Protein AF-A0A0D2YF97-F1 (afdb_monomer)

Secondary structure (DSSP, 8-state):
-----TT--------GGGG-------GGGEEEEEEEEEEEE--SSGGGBTT-EEE-SS--GGGS--S--S-EEEEPPPTTSTT--EEEEGGGS-EEEEEEETTSTTEEEEEE-GGG--S--SSHHHHHSPPHHHHHHIIIIIIHHHHHHH---HHHHTTS-SSHHHHHHHTTHHHHHHHHHHHHHHHHHHHHHHHHTSS-----PPPPPPPP-------EEEPHHHHHHHHHHHHHHHTT-GGGTT-EEEEEEES-TTTS-BSSHHHHHHHHHHHHHHHB-GGG--GGG-EEEEEEEEEES--STT------BHHHHHHHHHHHHHHHHHHHHHHHHHHTTS-------PPPSEEEEEEEETTEEEEEEEEEEE-TT-HHHHTT--EEEEEEE--TTT-BTTB-TT--GGGGGGGS-HHHHHHHHHSTTS----HHHHHHHHHHHHHHHHHHHHHHHTTSS----EEEEEEE-

Structure (mmCIF, N/CA/C/O backbone):
data_AF-A0A0D2YF97-F1
#
_entry.id   AF-A0A0D2YF97-F1
#
loop_
_atom_site.group_PDB
_atom_site.id
_atom_site.type_symbol
_atom_site.label_atom_id
_atom_site.label_alt_id
_atom_site.label_comp_id
_atom_site.label_asym_id
_atom_site.label_entity_id
_atom_site.label_seq_id
_atom_site.pdbx_PDB_ins_code
_atom_site.Cartn_x
_atom_site.Cartn_y
_atom_site.Cartn_z
_atom_site.occupancy
_atom_site.B_iso_or_equiv
_atom_site.auth_seq_id
_atom_site.auth_comp_id
_atom_site.auth_asym_id
_atom_site.auth_atom_id
_atom_site.pdbx_PDB_model_num
ATOM 1 N N . MET A 1 1 ? 49.783 30.412 -9.493 1.00 34.38 1 MET A N 1
ATOM 2 C CA . MET A 1 1 ? 50.815 29.656 -10.226 1.00 34.38 1 MET A CA 1
ATOM 3 C C . MET A 1 1 ? 51.352 28.649 -9.232 1.00 34.38 1 MET A C 1
ATOM 5 O O . MET A 1 1 ? 51.661 29.081 -8.132 1.00 34.38 1 MET A O 1
ATOM 9 N N . GLU A 1 2 ? 51.359 27.370 -9.619 1.00 28.64 2 GLU A N 1
ATOM 10 C CA . GLU A 1 2 ? 51.798 26.186 -8.846 1.00 28.64 2 GLU A CA 1
ATOM 11 C C . GLU A 1 2 ? 50.848 25.772 -7.693 1.00 28.64 2 GLU A C 1
ATOM 13 O O . GLU A 1 2 ? 50.413 26.607 -6.914 1.00 28.64 2 GLU A O 1
ATOM 18 N N . GLY A 1 3 ? 50.403 24.522 -7.532 1.00 27.44 3 GLY A N 1
ATOM 19 C CA . GLY A 1 3 ? 50.784 23.264 -8.171 1.00 27.44 3 GLY A CA 1
ATOM 20 C C . GLY A 1 3 ? 49.564 22.453 -8.615 1.00 27.44 3 GLY A C 1
ATOM 21 O O . GLY A 1 3 ? 48.684 22.125 -7.821 1.00 27.44 3 GLY A O 1
ATOM 22 N N . LEU A 1 4 ? 49.535 22.129 -9.906 1.00 29.78 4 LEU A N 1
ATOM 23 C CA . LEU A 1 4 ? 48.752 21.027 -10.446 1.00 29.78 4 LEU A CA 1
ATOM 24 C C . LEU A 1 4 ? 49.573 19.761 -10.208 1.00 29.78 4 LEU A C 1
ATOM 26 O O . LEU A 1 4 ? 50.678 19.632 -10.731 1.00 29.78 4 LEU A O 1
ATOM 30 N N . VAL A 1 5 ? 49.055 18.856 -9.384 1.00 35.16 5 VAL A N 1
ATOM 31 C CA . VAL A 1 5 ? 49.598 17.503 -9.264 1.00 35.16 5 VAL A CA 1
ATOM 32 C C . VAL A 1 5 ? 49.255 16.776 -10.564 1.00 35.16 5 VAL A C 1
ATOM 34 O O . VAL A 1 5 ? 48.088 16.504 -10.842 1.00 35.16 5 VAL A O 1
ATOM 37 N N . GLU A 1 6 ? 50.267 16.499 -11.384 1.00 34.91 6 GLU A N 1
ATOM 38 C CA . GLU A 1 6 ? 50.143 15.628 -12.553 1.00 34.91 6 GLU A CA 1
ATOM 39 C C . GLU A 1 6 ? 49.690 14.234 -12.096 1.00 34.91 6 GLU A C 1
ATOM 41 O O . GLU A 1 6 ? 50.406 13.535 -11.380 1.00 34.91 6 GLU A O 1
ATOM 46 N N . GLY A 1 7 ? 48.475 13.834 -12.483 1.00 42.28 7 GLY A N 1
ATOM 47 C CA . GLY A 1 7 ? 47.944 12.500 -12.191 1.00 42.28 7 GLY A CA 1
ATOM 48 C C . GLY A 1 7 ? 46.433 12.416 -11.981 1.00 42.28 7 GLY A C 1
ATOM 49 O O . GLY A 1 7 ? 45.888 11.312 -12.022 1.00 42.28 7 GLY A O 1
ATOM 50 N N . GLU A 1 8 ? 45.724 13.534 -11.809 1.00 36.12 8 GLU A N 1
ATOM 51 C CA . GLU A 1 8 ? 44.259 13.515 -11.840 1.00 36.12 8 GLU A CA 1
ATOM 52 C C . GLU A 1 8 ? 43.783 13.362 -13.288 1.00 36.12 8 GLU A C 1
ATOM 54 O O . GLU A 1 8 ? 43.596 14.330 -14.020 1.00 36.12 8 GLU A O 1
ATOM 59 N N . GLN A 1 9 ? 43.595 12.111 -13.723 1.00 42.78 9 GLN A N 1
ATOM 60 C CA . GLN A 1 9 ? 42.655 11.839 -14.806 1.00 42.78 9 GLN A CA 1
ATOM 61 C C . GLN A 1 9 ? 41.334 12.493 -14.407 1.00 42.78 9 GLN A C 1
ATOM 63 O O . GLN A 1 9 ? 40.795 12.154 -13.347 1.00 42.78 9 GLN A O 1
ATOM 68 N N . ASP A 1 10 ? 40.837 13.410 -15.246 1.00 34.75 10 ASP A N 1
ATOM 69 C CA . ASP A 1 10 ? 39.471 13.922 -15.154 1.00 34.75 10 ASP A CA 1
ATOM 70 C C . ASP A 1 10 ? 38.551 12.764 -14.747 1.00 34.75 10 ASP A C 1
ATOM 72 O O . ASP A 1 10 ? 38.663 11.674 -15.335 1.00 34.75 10 ASP A O 1
ATOM 76 N N . PRO A 1 11 ? 37.672 12.937 -13.738 1.00 37.56 11 PRO A N 1
ATOM 77 C CA . PRO A 1 11 ? 36.760 11.874 -13.351 1.00 37.56 11 PRO A CA 1
ATOM 78 C C . PRO A 1 11 ? 36.070 11.413 -14.632 1.00 37.56 11 PRO A C 1
ATOM 80 O O . PRO A 1 11 ? 35.548 12.269 -15.350 1.00 37.56 11 PRO A O 1
ATOM 83 N N . PRO A 1 12 ? 36.114 10.112 -14.979 1.00 42.28 12 PRO A N 1
ATOM 84 C CA . PRO A 1 12 ? 35.649 9.660 -16.273 1.00 42.28 12 PRO A CA 1
ATOM 85 C C . PRO A 1 12 ? 34.195 10.082 -16.387 1.00 42.28 12 PRO A C 1
ATOM 87 O O . PRO A 1 12 ? 33.321 9.516 -15.722 1.00 42.28 12 PRO A O 1
ATOM 90 N N . TYR A 1 13 ? 33.938 11.108 -17.202 1.00 37.75 13 TYR A N 1
ATOM 91 C CA . TYR A 1 13 ? 32.593 11.424 -17.629 1.00 37.75 13 TYR A CA 1
ATOM 92 C C . TYR A 1 13 ? 32.028 10.094 -18.105 1.00 37.75 13 TYR A C 1
ATOM 94 O O . TYR A 1 13 ? 32.657 9.420 -18.927 1.00 37.75 13 TYR A O 1
ATOM 102 N N . LEU A 1 14 ? 30.898 9.665 -17.537 1.00 43.97 14 LEU A N 1
ATOM 103 C CA . LEU A 1 14 ? 30.209 8.458 -17.974 1.00 43.97 14 LEU A CA 1
ATOM 104 C C . LEU A 1 14 ? 29.671 8.756 -19.380 1.00 43.97 14 LEU A C 1
ATOM 106 O O . LEU A 1 14 ? 28.512 9.122 -19.574 1.00 43.97 14 LEU A O 1
ATOM 110 N N . CYS A 1 15 ? 30.566 8.733 -20.363 1.00 40.88 15 CYS A N 1
ATOM 111 C CA . CYS A 1 15 ? 30.293 9.156 -21.710 1.00 40.88 15 CYS A CA 1
ATOM 112 C C . CYS A 1 15 ? 29.483 8.041 -22.349 1.00 40.88 15 CYS A C 1
ATOM 114 O O . CYS A 1 15 ? 30.011 7.046 -22.840 1.00 40.88 15 CYS A O 1
ATOM 116 N N . MET A 1 16 ? 28.164 8.215 -22.334 1.00 47.59 16 MET A N 1
ATOM 117 C CA . MET A 1 16 ? 27.217 7.328 -23.008 1.00 47.59 16 MET A CA 1
ATOM 118 C C . MET A 1 16 ? 27.521 7.177 -24.510 1.00 47.59 16 MET A C 1
ATOM 120 O O . MET A 1 16 ? 27.018 6.248 -25.136 1.00 47.59 16 MET A O 1
ATOM 124 N N . HIS A 1 17 ? 28.332 8.069 -25.096 1.00 41.66 17 HIS A N 1
ATOM 125 C CA . HIS A 1 17 ? 28.716 8.018 -26.505 1.00 41.66 17 HIS A CA 1
ATOM 126 C C . HIS A 1 17 ? 29.715 6.899 -26.820 1.00 41.66 17 HIS A C 1
ATOM 128 O O . HIS A 1 17 ? 29.670 6.376 -27.929 1.00 41.66 17 HIS A O 1
ATOM 134 N N . SER A 1 18 ? 30.565 6.485 -25.870 1.00 45.03 18 SER A N 1
ATOM 135 C CA . SER A 1 18 ? 31.668 5.549 -26.145 1.00 45.03 18 SER A CA 1
ATOM 136 C C . SER A 1 18 ? 31.207 4.136 -26.526 1.00 45.03 18 SER A C 1
ATOM 138 O O . SER A 1 18 ? 31.973 3.402 -27.130 1.00 45.03 18 SER A O 1
ATOM 140 N N . ASN A 1 19 ? 29.960 3.760 -26.206 1.00 49.00 19 ASN A N 1
ATOM 141 C CA . ASN A 1 19 ? 29.367 2.450 -26.515 1.00 49.00 19 ASN A CA 1
ATOM 142 C C . ASN A 1 19 ? 27.903 2.566 -26.993 1.00 49.00 19 ASN A C 1
ATOM 144 O O . ASN A 1 19 ? 27.058 1.718 -26.699 1.00 49.00 19 ASN A O 1
ATOM 148 N N . HIS A 1 20 ? 27.567 3.632 -27.724 1.00 51.22 20 HIS A N 1
ATOM 149 C CA . HIS A 1 20 ? 26.224 3.812 -28.274 1.00 51.22 20 HIS A CA 1
ATOM 150 C C . HIS A 1 20 ? 26.088 3.099 -29.628 1.00 51.22 20 HIS A C 1
ATOM 152 O O . HIS A 1 20 ? 26.501 3.625 -30.660 1.00 51.22 20 HIS A O 1
ATOM 158 N N . SER A 1 21 ? 25.437 1.933 -29.656 1.00 52.91 21 SER A N 1
ATOM 159 C CA . SER A 1 21 ? 24.952 1.342 -30.909 1.00 52.91 21 SER A CA 1
ATOM 160 C C . SER A 1 21 ? 23.424 1.382 -30.947 1.00 52.91 21 SER A C 1
ATOM 162 O O . SER A 1 21 ? 22.746 0.819 -30.095 1.00 52.91 21 SER A O 1
ATOM 164 N N . ALA A 1 22 ? 22.864 2.055 -31.955 1.00 49.81 22 ALA A N 1
ATOM 165 C CA . ALA A 1 22 ? 21.428 2.038 -32.249 1.00 49.81 22 ALA A CA 1
ATOM 166 C C . ALA A 1 22 ? 21.017 0.768 -33.020 1.00 49.81 22 ALA A C 1
ATOM 168 O O . ALA A 1 22 ? 20.058 0.791 -33.793 1.00 49.81 22 ALA A O 1
ATOM 169 N N . ARG A 1 23 ? 21.775 -0.331 -32.879 1.00 49.56 23 ARG A N 1
ATOM 170 C CA . ARG A 1 23 ? 21.407 -1.605 -33.498 1.00 49.56 23 ARG A CA 1
ATOM 171 C C . ARG A 1 23 ? 20.090 -2.066 -32.880 1.00 49.56 23 ARG A C 1
ATOM 173 O O . ARG A 1 23 ? 19.895 -1.917 -31.673 1.00 49.56 23 ARG A O 1
ATOM 180 N N . ARG A 1 24 ? 19.194 -2.624 -33.707 1.00 47.97 24 ARG A N 1
ATOM 181 C CA . ARG A 1 24 ? 18.094 -3.459 -33.208 1.00 47.97 24 ARG A CA 1
ATOM 182 C C . ARG A 1 24 ? 18.736 -4.460 -32.256 1.00 47.97 24 ARG A C 1
ATOM 184 O O . ARG A 1 24 ? 19.605 -5.220 -32.672 1.00 47.97 24 ARG A O 1
ATOM 191 N N . LEU A 1 25 ? 18.391 -4.360 -30.979 1.00 53.06 25 LEU A N 1
ATOM 192 C CA . LEU A 1 25 ? 18.725 -5.395 -30.021 1.00 53.06 25 LEU A CA 1
ATOM 193 C C . LEU A 1 25 ? 18.092 -6.669 -30.581 1.00 53.06 25 LEU A C 1
ATOM 195 O O . LEU A 1 25 ? 16.904 -6.661 -30.895 1.00 53.06 25 LEU A O 1
ATOM 199 N N . GLU A 1 26 ? 18.894 -7.700 -30.820 1.00 54.47 26 GLU A N 1
ATOM 200 C CA . GLU A 1 26 ? 18.344 -9.037 -31.028 1.00 54.47 26 GLU A CA 1
ATOM 201 C C . GLU A 1 26 ? 17.568 -9.374 -29.749 1.00 54.47 26 GLU A C 1
ATOM 203 O O . GLU A 1 26 ? 18.142 -9.285 -28.656 1.00 54.47 26 GLU A O 1
ATOM 208 N N . ASP A 1 27 ? 16.263 -9.647 -29.880 1.00 55.72 27 ASP A N 1
ATOM 209 C CA . ASP A 1 27 ? 15.342 -9.844 -28.746 1.00 55.72 27 ASP A CA 1
ATOM 210 C C . ASP A 1 27 ? 15.864 -10.920 -27.774 1.00 55.72 27 ASP A C 1
ATOM 212 O O . ASP A 1 27 ? 15.714 -10.782 -26.563 1.00 55.72 27 ASP A O 1
ATOM 216 N N . ASP A 1 28 ? 16.616 -11.900 -28.281 1.00 59.12 28 ASP A N 1
ATOM 217 C CA . ASP A 1 28 ? 17.216 -13.011 -27.531 1.00 59.12 28 ASP A CA 1
ATOM 218 C C . ASP A 1 28 ? 18.199 -12.584 -26.420 1.00 59.12 28 ASP A C 1
ATOM 220 O O . ASP A 1 28 ? 18.615 -13.406 -25.603 1.00 59.12 28 ASP A O 1
ATOM 224 N N . ARG A 1 29 ? 18.606 -11.306 -26.361 1.00 73.19 29 ARG A N 1
ATOM 225 C CA . ARG A 1 29 ? 19.583 -10.791 -25.375 1.00 73.19 29 ARG A CA 1
ATOM 226 C C . ARG A 1 29 ? 18.974 -9.844 -24.340 1.00 73.19 29 ARG A C 1
ATOM 228 O O . ARG A 1 29 ? 19.714 -9.270 -23.533 1.00 73.19 29 ARG A O 1
ATOM 235 N N . ILE A 1 30 ? 17.652 -9.665 -24.346 1.00 79.19 30 ILE A N 1
ATOM 236 C CA . ILE A 1 30 ? 16.910 -8.920 -23.323 1.00 79.19 30 ILE A CA 1
ATOM 237 C C . ILE A 1 30 ? 15.839 -9.826 -22.737 1.00 79.19 30 ILE A C 1
ATOM 239 O O . ILE A 1 30 ? 14.893 -10.222 -23.403 1.00 79.19 30 ILE A O 1
ATOM 243 N N . SER A 1 31 ? 15.961 -10.090 -21.443 1.00 83.56 31 SER A N 1
ATOM 244 C CA . SER A 1 31 ? 14.905 -10.741 -20.677 1.00 83.56 31 SER A CA 1
ATOM 245 C C . SER A 1 31 ? 13.858 -9.718 -20.239 1.00 83.56 31 SER A C 1
ATOM 247 O O . SER A 1 31 ? 14.198 -8.595 -19.847 1.00 83.56 31 SER A O 1
ATOM 249 N N . SER A 1 32 ? 12.585 -10.109 -20.273 1.00 86.94 32 SER A N 1
ATOM 250 C CA . SER A 1 32 ? 11.517 -9.381 -19.594 1.00 86.94 32 SER A CA 1
ATOM 251 C C . SER A 1 32 ? 11.032 -10.154 -18.379 1.00 86.94 32 SER A C 1
ATOM 253 O O . SER A 1 32 ? 10.891 -11.373 -18.441 1.00 86.94 32 SER A O 1
ATOM 255 N N . SER A 1 33 ? 10.718 -9.440 -17.308 1.00 91.44 33 SER A N 1
ATOM 256 C CA . SER A 1 33 ? 9.945 -9.969 -16.190 1.00 91.44 33 SER A CA 1
ATOM 257 C C . SER A 1 33 ? 8.786 -9.040 -15.858 1.00 91.44 33 SER A C 1
ATOM 259 O O . SER A 1 33 ? 8.807 -7.853 -16.192 1.00 91.44 33 SER A O 1
ATOM 261 N N . TYR A 1 34 ? 7.771 -9.603 -15.224 1.00 94.44 34 TYR A N 1
ATOM 262 C CA . TYR A 1 34 ? 6.579 -8.928 -14.743 1.00 94.44 34 TYR A CA 1
ATOM 263 C C . TYR A 1 34 ? 6.451 -9.163 -13.248 1.00 94.44 34 TYR A C 1
ATOM 265 O O . TYR A 1 34 ? 6.879 -10.205 -12.760 1.00 94.44 34 TYR A O 1
ATOM 273 N N . ASP A 1 35 ? 5.899 -8.205 -12.522 1.00 93.88 35 ASP A N 1
ATOM 274 C CA . ASP A 1 35 ? 5.752 -8.274 -11.073 1.00 93.88 35 ASP A CA 1
ATOM 275 C C . ASP A 1 35 ? 4.524 -7.497 -10.596 1.00 93.88 35 ASP A C 1
ATOM 277 O O . ASP A 1 35 ? 4.003 -6.657 -11.325 1.00 93.88 35 ASP A O 1
ATOM 281 N N . ILE A 1 36 ? 4.085 -7.779 -9.369 1.00 93.88 36 ILE A N 1
ATOM 282 C CA . ILE A 1 36 ? 3.123 -6.961 -8.625 1.00 93.88 36 ILE A CA 1
ATOM 283 C C . ILE A 1 36 ? 3.887 -6.338 -7.443 1.00 93.88 36 ILE A C 1
ATOM 285 O O . ILE A 1 36 ? 4.267 -7.048 -6.510 1.00 93.88 36 ILE A O 1
ATOM 289 N N . ASP A 1 37 ? 4.204 -5.039 -7.486 1.00 88.50 37 ASP A N 1
ATOM 290 C CA . ASP A 1 37 ? 5.077 -4.396 -6.472 1.00 88.50 37 ASP A CA 1
ATOM 291 C C . ASP A 1 37 ? 4.309 -3.881 -5.247 1.00 88.50 37 ASP A C 1
ATOM 293 O O . ASP A 1 37 ? 4.868 -3.735 -4.150 1.00 88.50 37 ASP A O 1
ATOM 297 N N . SER A 1 38 ? 3.022 -3.599 -5.435 1.00 90.25 38 SER A N 1
ATOM 298 C CA . SER A 1 38 ? 2.125 -3.178 -4.368 1.00 90.25 38 SER A CA 1
ATOM 299 C C . SER A 1 38 ? 0.668 -3.484 -4.694 1.00 90.25 38 SER A C 1
ATOM 301 O O . SER A 1 38 ? 0.314 -3.719 -5.849 1.00 90.25 38 SER A O 1
ATOM 303 N N . LEU A 1 39 ? -0.160 -3.482 -3.655 1.00 92.44 39 LEU A N 1
ATOM 304 C CA . LEU A 1 39 ? -1.616 -3.531 -3.751 1.00 92.44 39 LEU A CA 1
ATOM 305 C C . LEU A 1 39 ? -2.211 -2.529 -2.768 1.00 92.44 39 LEU A C 1
ATOM 307 O O . LEU A 1 39 ? -1.611 -2.282 -1.717 1.00 92.44 39 LEU A O 1
ATOM 311 N N . CYS A 1 40 ? -3.387 -2.004 -3.087 1.00 93.38 40 CYS A N 1
ATOM 312 C CA . CYS A 1 40 ? -4.144 -1.063 -2.268 1.00 93.38 40 CYS A CA 1
ATOM 313 C C . CYS A 1 40 ? -5.635 -1.406 -2.368 1.00 93.38 40 CYS A C 1
ATOM 315 O O . CYS A 1 40 ? -6.131 -1.635 -3.461 1.00 93.38 40 CYS A O 1
ATOM 317 N N . SER A 1 41 ? -6.366 -1.418 -1.260 1.00 94.31 41 SER A N 1
ATOM 318 C CA . SER A 1 41 ? -7.816 -1.661 -1.244 1.00 94.31 41 SER A CA 1
ATOM 319 C C . SER A 1 41 ? -8.462 -1.007 -0.024 1.00 94.31 41 SER A C 1
ATOM 321 O O . SER A 1 41 ? -7.772 -0.643 0.934 1.00 94.31 41 SER A O 1
ATOM 323 N N . PHE A 1 42 ? -9.788 -0.875 -0.042 1.00 95.38 42 PHE A N 1
ATOM 324 C CA . PHE A 1 42 ? -10.576 -0.313 1.059 1.00 95.38 42 PHE A CA 1
ATOM 325 C C . PHE A 1 42 ? -11.589 -1.341 1.572 1.00 95.38 42 PHE A C 1
ATOM 327 O O . PHE A 1 42 ? -12.750 -1.302 1.164 1.00 95.38 42 PHE A O 1
ATOM 334 N N . PRO A 1 43 ? -11.172 -2.274 2.447 1.00 96.75 43 PRO A N 1
ATOM 335 C CA . PRO A 1 43 ? -12.083 -3.278 2.969 1.00 96.75 43 PRO A CA 1
ATOM 336 C C . PRO A 1 43 ? -13.249 -2.656 3.741 1.00 96.75 43 PRO A C 1
ATOM 338 O O . PRO A 1 43 ? -13.078 -1.670 4.458 1.00 96.75 43 PRO A O 1
ATOM 341 N N . THR A 1 44 ? -14.426 -3.265 3.653 1.00 96.19 44 THR A N 1
ATOM 342 C CA . THR A 1 44 ? -15.589 -2.884 4.469 1.00 96.19 44 THR A CA 1
ATOM 343 C C . THR A 1 44 ? -15.533 -3.486 5.869 1.00 96.19 44 THR A C 1
ATOM 345 O O . THR A 1 44 ? -16.206 -2.986 6.764 1.00 96.19 44 THR A O 1
ATOM 348 N N . SER A 1 45 ? -14.715 -4.527 6.074 1.00 97.62 45 SER A N 1
ATOM 349 C CA . SER A 1 45 ? -14.553 -5.208 7.358 1.00 97.62 45 SER A CA 1
ATOM 350 C C . SER A 1 45 ? -13.175 -5.830 7.553 1.00 97.62 45 SER A C 1
ATOM 352 O O . SER A 1 45 ? -12.499 -6.192 6.590 1.00 97.62 45 SER A O 1
ATOM 354 N N . LEU A 1 46 ? -12.783 -6.039 8.816 1.00 98.00 46 LEU A N 1
ATOM 355 C CA . LEU A 1 46 ? -11.625 -6.872 9.169 1.00 98.00 46 LEU A CA 1
ATOM 356 C C . LEU A 1 46 ? -11.827 -8.340 8.764 1.00 98.00 46 LEU A C 1
ATOM 358 O O . LEU A 1 46 ? -10.842 -9.066 8.627 1.00 98.00 46 LEU A O 1
ATOM 362 N N . GLY A 1 47 ? -13.077 -8.765 8.527 1.00 97.44 47 GLY A N 1
ATOM 363 C CA . GLY A 1 47 ? -13.417 -10.080 7.970 1.00 97.44 47 GLY A CA 1
ATOM 364 C C . GLY A 1 47 ? -12.707 -10.402 6.650 1.00 97.44 47 GLY A C 1
ATOM 365 O O . GLY A 1 47 ? -12.544 -11.573 6.323 1.00 97.44 47 GLY A O 1
ATOM 366 N N . VAL A 1 48 ? -12.189 -9.382 5.956 1.00 97.50 48 VAL A N 1
ATOM 367 C CA . VAL A 1 48 ? -11.340 -9.513 4.767 1.00 97.50 48 VAL A CA 1
ATOM 368 C C . VAL A 1 48 ? -10.149 -10.459 4.964 1.00 97.50 48 VAL A C 1
ATOM 370 O O . VAL A 1 48 ? -9.709 -11.090 4.011 1.00 97.50 48 VAL A O 1
ATOM 373 N N . ALA A 1 49 ? -9.612 -10.593 6.180 1.00 97.94 49 ALA A N 1
ATOM 374 C CA . ALA A 1 49 ? -8.444 -11.428 6.452 1.00 97.94 49 ALA A CA 1
ATOM 375 C C . ALA A 1 49 ? -8.839 -12.870 6.833 1.00 97.94 49 ALA A C 1
ATOM 377 O O . ALA A 1 49 ? -9.000 -13.203 8.013 1.00 97.94 49 ALA A O 1
ATOM 378 N N . ARG A 1 50 ? -8.910 -13.769 5.842 1.00 97.25 50 ARG A N 1
ATOM 379 C CA . ARG A 1 50 ? -9.364 -15.174 5.996 1.00 97.25 50 ARG A CA 1
ATOM 380 C C . ARG A 1 50 ? -8.575 -15.983 7.018 1.00 97.25 50 ARG A C 1
ATOM 382 O O . ARG A 1 50 ? -9.110 -16.907 7.631 1.00 97.25 50 ARG A O 1
ATOM 389 N N . LEU A 1 51 ? -7.299 -15.651 7.189 1.00 97.19 51 LEU A N 1
ATOM 390 C CA . LEU A 1 51 ? -6.365 -16.381 8.047 1.00 97.19 51 LEU A CA 1
ATOM 391 C C . LEU A 1 51 ? -6.062 -15.653 9.364 1.00 97.19 51 LEU A C 1
ATOM 393 O O . LEU A 1 51 ? -5.275 -16.146 10.169 1.00 97.19 51 LEU A O 1
ATOM 397 N N . GLY A 1 52 ? -6.701 -14.506 9.611 1.00 97.25 52 GLY A N 1
ATOM 398 C CA . GLY A 1 52 ? -6.487 -13.695 10.804 1.00 97.25 52 GLY A CA 1
ATOM 399 C C . GLY A 1 52 ? -5.534 -12.517 10.589 1.00 97.25 52 GLY A C 1
ATOM 400 O O . GLY A 1 52 ? -4.978 -12.308 9.507 1.00 97.25 52 GLY A O 1
ATOM 401 N N . ILE A 1 53 ? -5.340 -11.738 11.653 1.00 96.94 53 ILE A N 1
ATOM 402 C CA . ILE A 1 53 ? -4.490 -10.541 11.665 1.00 96.94 53 ILE A CA 1
ATOM 403 C C . ILE A 1 53 ? -3.545 -10.603 12.867 1.00 96.94 53 ILE A C 1
ATOM 405 O O . ILE A 1 53 ? -3.947 -10.934 13.981 1.00 96.94 53 ILE A O 1
ATOM 409 N N . GLN A 1 54 ? -2.285 -10.232 12.654 1.00 95.00 54 GLN A N 1
ATOM 410 C CA . GLN A 1 54 ? -1.351 -9.885 13.723 1.00 95.00 54 GLN A CA 1
ATOM 411 C C . GLN A 1 54 ? -1.611 -8.435 14.138 1.00 95.0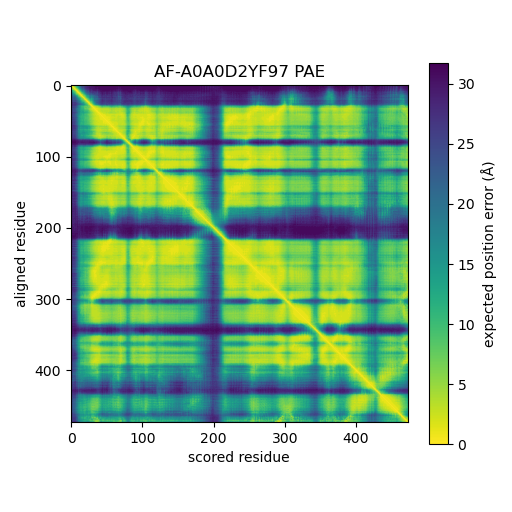0 54 GLN A C 1
ATOM 413 O O . GLN A 1 54 ? -1.100 -7.508 13.509 1.00 95.00 54 GLN A O 1
ATOM 418 N N . TRP A 1 55 ? -2.457 -8.246 15.148 1.00 95.12 55 TRP A N 1
ATOM 419 C CA . TRP A 1 55 ? -2.895 -6.943 15.641 1.00 95.12 55 TRP A CA 1
ATOM 420 C C . TRP A 1 55 ? -1.813 -6.284 16.499 1.00 95.12 55 TRP A C 1
ATOM 422 O O . TRP A 1 55 ? -1.355 -6.860 17.486 1.00 95.12 55 TRP A O 1
ATOM 432 N N . TYR A 1 56 ? -1.416 -5.067 16.139 1.00 91.19 56 TYR A N 1
ATOM 433 C CA . TYR A 1 56 ? -0.475 -4.250 16.895 1.00 91.19 56 TYR A CA 1
ATOM 434 C C . TYR A 1 56 ? -1.209 -3.493 17.989 1.00 91.19 56 TYR A C 1
ATOM 436 O O . TYR A 1 56 ? -1.873 -2.510 17.710 1.00 91.19 56 TYR A O 1
ATOM 444 N N . THR A 1 57 ? -1.068 -3.891 19.248 1.00 88.88 57 THR A N 1
ATOM 445 C CA . THR A 1 57 ? -1.818 -3.298 20.376 1.00 88.88 57 THR A CA 1
ATOM 446 C C . THR A 1 57 ? -1.467 -1.831 20.661 1.00 88.88 57 THR A C 1
ATOM 448 O O . THR A 1 57 ? -2.149 -1.170 21.442 1.00 88.88 57 THR A O 1
ATOM 451 N N . GLN A 1 58 ? -0.423 -1.304 20.018 1.00 84.81 58 GLN A N 1
ATOM 452 C CA . GLN A 1 58 ? 0.048 0.070 20.141 1.00 84.81 58 GLN A CA 1
ATOM 453 C C . GLN A 1 58 ? 0.218 0.736 18.779 1.00 84.81 58 GLN A C 1
ATOM 455 O O . GLN A 1 58 ? 0.522 0.094 17.773 1.00 84.81 58 GLN A O 1
ATOM 460 N N . SER A 1 59 ? 0.065 2.061 18.759 1.00 83.81 59 SER A N 1
ATOM 461 C CA . SER A 1 59 ? 0.330 2.848 17.560 1.00 83.81 59 SER A CA 1
ATOM 462 C C . SER A 1 59 ? 1.833 2.938 17.302 1.00 83.81 59 SER A C 1
ATOM 464 O O . SER A 1 59 ? 2.607 3.436 18.125 1.00 83.81 59 SER A O 1
ATOM 466 N N . HIS A 1 60 ? 2.255 2.474 16.129 1.00 81.31 60 HIS A N 1
ATOM 467 C CA . HIS A 1 60 ? 3.631 2.573 15.666 1.00 81.31 60 HIS A CA 1
ATOM 468 C C . HIS A 1 60 ? 3.722 3.623 14.563 1.00 81.31 60 HIS A C 1
ATOM 470 O O . HIS A 1 60 ? 3.486 3.323 13.399 1.00 81.31 60 HIS A O 1
ATOM 476 N N . VAL A 1 61 ? 4.148 4.838 14.917 1.00 77.12 61 VAL A N 1
ATOM 477 C CA . VAL A 1 61 ? 4.284 5.971 13.977 1.00 77.12 61 VAL A CA 1
ATOM 478 C C . VAL A 1 61 ? 5.137 5.626 12.747 1.00 77.12 61 VAL A C 1
ATOM 480 O O . VAL A 1 61 ? 4.921 6.153 11.662 1.00 77.12 61 VAL A O 1
ATOM 483 N N . THR A 1 62 ? 6.094 4.704 12.881 1.00 78.25 62 THR A N 1
ATOM 484 C CA . THR A 1 62 ? 6.927 4.225 11.764 1.00 78.25 62 THR A CA 1
ATOM 485 C C . THR A 1 62 ? 6.175 3.386 10.732 1.00 78.25 62 THR A C 1
ATOM 487 O O . THR A 1 62 ? 6.705 3.173 9.647 1.00 78.25 62 THR A O 1
ATOM 490 N N . LEU A 1 63 ? 4.990 2.879 11.077 1.00 82.00 63 LEU A N 1
ATOM 491 C CA . LEU A 1 63 ? 4.101 2.118 10.199 1.00 82.00 63 LEU A CA 1
ATOM 492 C C . LEU A 1 63 ? 2.950 2.976 9.659 1.00 82.00 63 LEU A C 1
ATOM 494 O O . LEU A 1 63 ? 2.140 2.472 8.885 1.00 82.00 63 LEU A O 1
ATOM 498 N N . ASN A 1 64 ? 2.855 4.249 10.052 1.00 85.06 64 ASN A N 1
ATOM 499 C CA . ASN A 1 64 ? 1.831 5.138 9.519 1.00 85.06 64 ASN A CA 1
ATOM 500 C C . ASN A 1 64 ? 2.044 5.365 8.024 1.00 85.06 64 ASN A C 1
ATOM 502 O O . ASN A 1 64 ? 3.174 5.480 7.537 1.00 85.06 64 ASN A O 1
ATOM 506 N N . LEU A 1 65 ? 0.937 5.471 7.297 1.00 86.69 65 LEU A N 1
ATOM 507 C CA . LEU A 1 65 ? 0.973 5.788 5.881 1.00 86.69 65 LEU A CA 1
ATOM 508 C C . LEU A 1 65 ? 1.285 7.278 5.701 1.00 86.69 65 LEU A C 1
ATOM 510 O O . LEU A 1 65 ? 0.423 8.126 5.912 1.00 86.69 65 LEU A O 1
ATOM 514 N N . VAL A 1 66 ? 2.533 7.576 5.330 1.00 82.31 66 VAL A N 1
ATOM 515 C CA . VAL A 1 66 ? 3.062 8.940 5.111 1.00 82.31 66 VAL A CA 1
ATOM 516 C C . VAL A 1 66 ? 3.442 9.220 3.654 1.00 82.31 66 VAL A C 1
ATOM 518 O O . VAL A 1 66 ? 3.705 10.363 3.284 1.00 82.31 66 VAL A O 1
ATOM 521 N N . ASP A 1 67 ? 3.466 8.182 2.817 1.00 82.81 67 ASP A N 1
ATOM 522 C CA . ASP A 1 67 ? 3.815 8.283 1.403 1.00 82.81 67 ASP A CA 1
ATOM 523 C C . ASP A 1 67 ? 2.578 8.591 0.554 1.00 82.81 67 ASP A C 1
ATOM 525 O O . ASP A 1 67 ? 1.512 8.001 0.739 1.00 82.81 67 ASP A O 1
ATOM 529 N N . ASN A 1 68 ? 2.731 9.454 -0.451 1.00 83.19 68 ASN A N 1
ATOM 530 C CA . ASN A 1 68 ? 1.672 9.698 -1.422 1.00 83.19 68 ASN A CA 1
ATOM 531 C C . ASN A 1 68 ? 1.451 8.468 -2.319 1.00 83.19 68 ASN A C 1
ATOM 533 O O . ASN A 1 68 ? 2.275 8.169 -3.180 1.00 83.19 68 ASN A O 1
ATOM 537 N N . VAL A 1 69 ? 0.315 7.796 -2.133 1.00 84.75 69 VAL A N 1
ATOM 538 C CA . VAL A 1 69 ? -0.131 6.643 -2.936 1.00 84.75 69 VAL A CA 1
ATOM 539 C C . VAL A 1 69 ? -1.109 7.026 -4.054 1.00 84.75 69 VAL A C 1
ATOM 541 O O . VAL A 1 69 ? -1.720 6.156 -4.656 1.00 84.75 69 VAL A O 1
ATOM 544 N N . HIS A 1 70 ? -1.280 8.323 -4.333 1.00 82.38 70 HIS A N 1
ATOM 545 C CA . HIS A 1 70 ? -2.210 8.865 -5.335 1.00 82.38 70 HIS A CA 1
ATOM 546 C C . HIS A 1 70 ? -3.700 8.573 -5.086 1.00 82.38 70 HIS A C 1
ATOM 548 O O . HIS A 1 70 ? -4.531 8.873 -5.940 1.00 82.38 70 HIS A O 1
ATOM 554 N N . LEU A 1 71 ? -4.038 8.069 -3.898 1.00 87.75 71 LEU A N 1
ATOM 555 C CA . LEU A 1 71 ? -5.404 7.856 -3.430 1.00 87.75 71 LEU A CA 1
ATOM 556 C C . LEU A 1 71 ? -5.777 8.897 -2.372 1.00 87.75 71 LEU A C 1
ATOM 558 O O . LEU A 1 71 ? -4.921 9.431 -1.652 1.00 87.75 71 LEU A O 1
ATOM 562 N N . SER A 1 72 ? -7.075 9.151 -2.265 1.00 89.69 72 SER A N 1
ATOM 563 C CA . SER A 1 72 ? -7.643 10.133 -1.349 1.00 89.69 72 SER A CA 1
ATOM 564 C C . SER A 1 72 ? -8.871 9.570 -0.646 1.00 89.69 72 SER A C 1
ATOM 566 O O . SER A 1 72 ? -9.476 8.608 -1.109 1.00 89.69 72 SER A O 1
ATOM 568 N N . MET A 1 73 ? -9.242 10.188 0.469 1.00 90.06 73 MET A N 1
ATOM 569 C CA . MET A 1 73 ? -10.408 9.826 1.264 1.00 90.06 73 MET A CA 1
ATOM 570 C C . MET A 1 73 ? -11.197 11.078 1.628 1.00 90.06 73 MET A C 1
ATOM 572 O O . MET A 1 73 ? -10.651 12.176 1.747 1.00 90.06 73 MET A O 1
ATOM 576 N N . GLU A 1 74 ? -12.502 10.904 1.764 1.00 90.50 74 GLU A N 1
ATOM 577 C CA . GLU A 1 74 ? -13.420 11.944 2.200 1.00 90.50 74 GLU A CA 1
ATOM 578 C C . GLU A 1 74 ? -13.241 12.261 3.683 1.00 90.50 74 GLU A C 1
ATOM 580 O O . GLU A 1 74 ? -13.081 11.370 4.519 1.00 90.50 74 GLU A O 1
ATOM 585 N N . ILE A 1 75 ? -13.287 13.550 4.003 1.00 88.31 75 ILE A N 1
ATOM 586 C CA . ILE A 1 75 ? -13.245 14.063 5.363 1.00 88.31 75 ILE A CA 1
ATOM 587 C C . ILE A 1 75 ? -14.623 14.622 5.719 1.00 88.31 75 ILE A C 1
ATOM 589 O O . ILE A 1 75 ? -15.146 15.457 4.969 1.00 88.31 75 ILE A O 1
ATOM 593 N N . PRO A 1 76 ? -15.205 14.203 6.860 1.00 82.25 76 PRO A N 1
ATOM 594 C CA . PRO A 1 76 ? -16.430 14.787 7.383 1.00 82.25 76 PRO A CA 1
ATOM 595 C C . PRO A 1 76 ? -16.283 16.303 7.550 1.00 82.25 76 PRO A C 1
ATOM 597 O O . PRO A 1 76 ? -15.299 16.779 8.116 1.00 82.25 76 PRO A O 1
ATOM 600 N N . GLY A 1 77 ? -17.264 17.068 7.067 1.00 66.06 77 GLY A N 1
ATOM 601 C CA . GLY A 1 77 ? -17.252 18.524 7.196 1.00 66.06 77 GLY A CA 1
ATOM 602 C C . GLY A 1 77 ? -17.203 18.961 8.663 1.00 66.06 77 GLY A C 1
ATOM 603 O O . GLY A 1 77 ? -17.980 18.491 9.496 1.00 66.06 77 GLY A O 1
ATOM 604 N N . THR A 1 78 ? -16.300 19.885 8.997 1.00 56.06 78 THR A N 1
ATOM 605 C CA . THR A 1 78 ? -16.332 20.574 10.292 1.00 56.06 78 THR A CA 1
ATOM 606 C C . THR A 1 78 ? -17.613 21.402 10.377 1.00 56.06 78 THR A C 1
ATOM 608 O O . THR A 1 78 ? -17.902 22.163 9.456 1.00 56.06 78 THR A O 1
ATOM 611 N N . ARG A 1 79 ? -18.358 21.255 11.481 1.00 51.28 79 ARG A N 1
ATOM 612 C CA . ARG A 1 79 ? -19.728 21.751 11.759 1.00 51.28 79 ARG A CA 1
ATOM 613 C C . ARG A 1 79 ? -20.043 23.247 11.508 1.00 51.28 79 ARG A C 1
ATOM 615 O O . ARG A 1 79 ? -21.143 23.669 11.836 1.00 51.28 79 ARG A O 1
ATOM 622 N N . GLU A 1 80 ? -19.159 24.040 10.910 1.00 49.38 80 GLU A N 1
ATOM 623 C CA . GLU A 1 80 ? -19.372 25.474 10.642 1.00 49.38 80 GLU A CA 1
ATOM 624 C C . GLU A 1 80 ? -19.339 25.864 9.152 1.00 49.38 80 GLU A C 1
ATOM 626 O O . GLU A 1 80 ? -19.666 27.000 8.821 1.00 49.38 80 GLU A O 1
ATOM 631 N N . GLN A 1 81 ? -19.016 24.945 8.231 1.00 45.44 81 GLN A N 1
ATOM 632 C CA . GLN A 1 81 ? -19.137 25.183 6.785 1.00 45.44 81 GLN A CA 1
ATOM 633 C C . GLN A 1 81 ? -19.874 24.021 6.107 1.00 45.44 81 GLN A C 1
ATOM 635 O O . GLN A 1 81 ? -19.290 23.042 5.652 1.00 45.44 81 GLN A O 1
ATOM 640 N N . ASP A 1 82 ? -21.199 24.144 6.120 1.00 45.91 82 ASP A N 1
ATOM 641 C CA . ASP A 1 82 ? -22.087 23.823 5.001 1.00 45.91 82 ASP A CA 1
ATOM 642 C C . ASP A 1 82 ? -21.906 22.455 4.322 1.00 45.91 82 ASP A C 1
ATOM 644 O O . ASP A 1 82 ? -21.743 22.387 3.114 1.00 45.91 82 ASP A O 1
ATOM 648 N N . GLY A 1 83 ? -21.915 21.348 5.078 1.00 53.84 83 GLY A N 1
ATOM 649 C CA . GLY A 1 83 ? -22.083 19.988 4.525 1.00 53.84 83 GLY A CA 1
ATOM 650 C C . GLY A 1 83 ? -21.081 19.553 3.441 1.00 53.84 83 GLY A C 1
ATOM 651 O O . GLY A 1 83 ? -21.251 18.491 2.843 1.00 53.84 83 GLY A O 1
ATOM 652 N N . THR A 1 84 ? -20.044 20.346 3.168 1.00 57.69 84 THR A N 1
ATOM 653 C CA . THR A 1 84 ? -19.103 20.114 2.080 1.00 57.69 84 THR A CA 1
ATOM 654 C C . THR A 1 84 ? -18.127 19.033 2.502 1.00 57.69 84 THR A C 1
ATOM 656 O O . THR A 1 84 ? -17.205 19.267 3.284 1.00 57.69 84 THR A O 1
ATOM 659 N N . VAL A 1 85 ? -18.344 17.830 1.977 1.00 68.38 85 VAL A N 1
ATOM 660 C CA . VAL A 1 85 ? -17.380 16.735 2.039 1.00 68.38 85 VAL A CA 1
ATOM 661 C C . VAL A 1 85 ? -16.150 17.157 1.242 1.00 68.38 85 VAL A C 1
ATOM 663 O O . VAL A 1 85 ? -16.241 17.462 0.053 1.00 68.38 85 VAL A O 1
ATOM 666 N N . THR A 1 86 ? -14.994 17.214 1.904 1.00 82.69 86 THR A N 1
ATOM 667 C CA . THR A 1 86 ? -13.724 17.522 1.234 1.00 82.69 86 THR A CA 1
ATOM 668 C C . THR A 1 86 ? -12.887 16.262 1.125 1.00 82.69 86 THR A C 1
ATOM 670 O O . THR A 1 86 ? -12.806 15.470 2.057 1.00 82.69 86 THR A O 1
ATOM 673 N N . THR A 1 87 ? -12.258 16.061 -0.024 1.00 87.69 87 THR A N 1
ATOM 674 C CA . THR A 1 87 ? -11.386 14.911 -0.261 1.00 87.69 87 THR A CA 1
ATOM 675 C C . THR A 1 87 ? -9.944 15.295 0.050 1.00 87.69 87 THR A C 1
ATOM 677 O O . THR A 1 87 ? -9.449 16.297 -0.466 1.00 87.69 87 THR A O 1
ATOM 680 N N . GLN A 1 88 ? -9.257 14.500 0.870 1.00 89.25 88 GLN A N 1
ATOM 681 C CA . GLN A 1 88 ? -7.850 14.706 1.212 1.00 89.25 88 GLN A CA 1
ATOM 682 C C . GLN A 1 88 ? -6.994 13.488 0.850 1.00 89.25 88 GLN A C 1
ATOM 684 O O . GLN A 1 88 ? -7.464 12.353 0.956 1.00 89.25 88 GLN A O 1
ATOM 689 N N . PRO A 1 89 ? -5.725 13.682 0.450 1.00 90.25 89 PRO A N 1
ATOM 690 C CA . PRO A 1 89 ? -4.816 12.571 0.183 1.00 90.25 89 PRO A CA 1
ATOM 691 C C . PRO A 1 89 ? -4.600 11.697 1.424 1.00 90.25 89 PRO A C 1
ATOM 693 O O . PRO A 1 89 ? -4.421 12.227 2.522 1.00 90.25 89 PRO A O 1
ATOM 696 N N . LEU A 1 90 ? -4.516 10.371 1.260 1.00 91.31 90 LEU A N 1
ATOM 697 C CA . LEU A 1 90 ? -4.412 9.444 2.403 1.00 91.31 90 LEU A CA 1
ATOM 698 C C . LEU A 1 90 ? -3.246 9.766 3.350 1.00 91.31 90 LEU A C 1
ATOM 700 O O . LEU A 1 90 ? -3.414 9.782 4.564 1.00 91.31 90 LEU A O 1
ATOM 704 N N . HIS A 1 91 ? -2.084 10.116 2.802 1.00 88.62 91 HIS A N 1
ATOM 705 C CA . HIS A 1 91 ? -0.873 10.442 3.565 1.00 88.62 91 HIS A CA 1
ATOM 706 C C . HIS A 1 91 ? -0.949 11.720 4.414 1.00 88.62 91 HIS A C 1
ATOM 708 O O . HIS A 1 91 ? 0.040 12.125 5.020 1.00 88.62 91 HIS A O 1
ATOM 71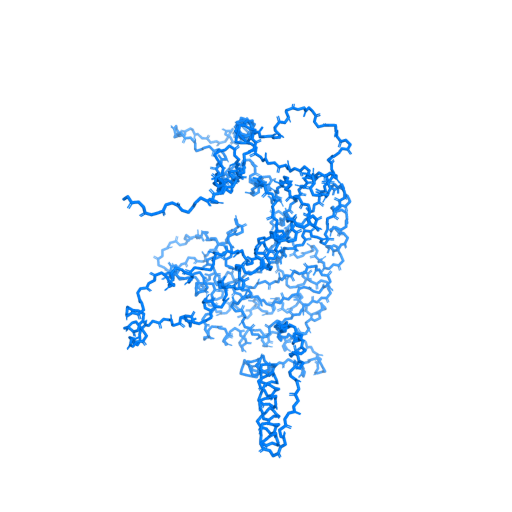4 N N . THR A 1 92 ? -2.105 12.378 4.427 1.00 89.06 92 THR A N 1
ATOM 715 C CA . THR A 1 92 ? -2.378 13.576 5.223 1.00 89.06 92 THR A CA 1
ATOM 716 C C . THR A 1 92 ? -3.388 13.316 6.340 1.00 89.06 92 THR A C 1
ATOM 718 O O . THR A 1 92 ? -3.636 14.204 7.154 1.00 89.06 92 THR A O 1
ATOM 721 N N . ILE A 1 93 ? -3.975 12.116 6.388 1.00 91.81 93 ILE A N 1
ATOM 722 C CA . ILE A 1 93 ? -5.058 11.759 7.302 1.00 91.81 93 ILE A CA 1
ATOM 723 C C . ILE A 1 93 ? -4.497 10.912 8.453 1.00 91.81 93 ILE A C 1
ATOM 725 O O . ILE A 1 93 ? -3.726 9.976 8.197 1.00 91.81 93 ILE A O 1
ATOM 729 N N . PRO A 1 94 ? -4.881 11.197 9.714 1.00 93.12 94 PRO A N 1
ATOM 730 C CA . PRO A 1 94 ? -4.508 10.369 10.851 1.00 93.12 94 PRO A CA 1
ATOM 731 C C . PRO A 1 94 ? -4.878 8.904 10.639 1.00 93.12 94 PRO A C 1
ATOM 733 O O . PRO A 1 94 ? -6.017 8.577 10.301 1.00 93.12 94 PRO A O 1
ATOM 736 N N . ASN A 1 95 ? -3.907 8.020 10.837 1.00 94.06 95 ASN A N 1
ATOM 737 C CA . ASN A 1 95 ? -4.092 6.590 10.669 1.00 94.06 95 ASN A CA 1
ATOM 738 C C . ASN A 1 95 ? -3.322 5.800 11.723 1.00 94.06 95 ASN A C 1
ATOM 740 O O . ASN A 1 95 ? -2.370 6.278 12.343 1.00 94.06 95 ASN A O 1
ATOM 744 N N . TYR A 1 96 ? -3.774 4.572 11.923 1.00 93.62 96 TYR A N 1
ATOM 745 C CA . TYR A 1 96 ? -3.145 3.596 12.792 1.00 93.62 96 TYR A CA 1
ATOM 746 C C . TYR A 1 96 ? -3.033 2.283 12.038 1.00 93.62 96 TYR A C 1
ATOM 748 O O . TYR A 1 96 ? -4.037 1.727 11.594 1.00 93.62 96 TYR A O 1
ATOM 756 N N . CYS A 1 97 ? -1.797 1.807 11.883 1.00 92.75 97 CYS A N 1
ATOM 757 C CA . CYS A 1 97 ? -1.520 0.471 11.374 1.00 92.75 97 CYS A CA 1
ATOM 758 C C . CYS A 1 97 ? -2.043 -0.546 12.390 1.00 92.75 97 CYS A C 1
ATOM 760 O O . CYS A 1 97 ? -1.356 -0.867 13.359 1.00 92.75 97 CYS A O 1
ATOM 762 N N . LEU A 1 98 ? -3.262 -1.032 12.164 1.00 95.19 98 LEU A N 1
ATOM 763 C CA . LEU A 1 98 ? -3.947 -1.962 13.047 1.00 95.19 98 LEU A CA 1
ATOM 764 C C . LEU A 1 98 ? -3.187 -3.281 13.105 1.00 95.19 98 LEU A C 1
ATOM 766 O O . LEU A 1 98 ? -3.009 -3.842 14.177 1.00 95.19 98 LEU A O 1
ATOM 770 N N . GLY A 1 99 ? -2.680 -3.772 11.980 1.00 93.69 99 GLY A N 1
ATOM 771 C CA . GLY A 1 99 ? -1.930 -5.016 12.000 1.00 93.69 99 GLY A CA 1
ATOM 772 C C . GLY A 1 99 ? -1.514 -5.516 10.636 1.00 93.69 99 GLY A C 1
ATOM 773 O O . GLY A 1 99 ? -1.740 -4.869 9.615 1.00 93.69 99 GLY A O 1
ATOM 774 N N . ARG A 1 100 ? -0.909 -6.700 10.640 1.00 94.50 100 ARG A N 1
ATOM 775 C CA . ARG A 1 100 ? -0.486 -7.418 9.438 1.00 94.50 100 ARG A CA 1
ATOM 776 C C . ARG A 1 100 ? -1.451 -8.561 9.126 1.00 94.50 100 ARG A C 1
ATOM 778 O O . ARG A 1 100 ? -1.781 -9.344 10.014 1.00 94.50 100 ARG A O 1
ATOM 785 N N . VAL A 1 101 ? -1.851 -8.689 7.865 1.00 95.75 101 VAL A N 1
ATOM 786 C CA . VAL A 1 101 ? -2.675 -9.802 7.371 1.00 95.75 101 VAL A CA 1
ATOM 787 C C . VAL A 1 101 ? -1.853 -11.089 7.368 1.00 95.75 101 VAL A C 1
ATOM 789 O O . VAL A 1 101 ? -0.717 -11.121 6.885 1.00 95.75 101 VAL A O 1
ATOM 792 N N . ILE A 1 102 ? -2.414 -12.165 7.916 1.00 94.88 102 ILE A N 1
ATOM 793 C CA . ILE A 1 102 ? -1.769 -13.479 7.923 1.00 94.88 102 ILE A CA 1
ATOM 794 C C . ILE A 1 102 ? -1.951 -14.135 6.550 1.00 94.88 102 ILE A C 1
ATOM 796 O O . ILE A 1 102 ? -3.034 -14.124 5.978 1.00 94.88 102 ILE A O 1
ATOM 800 N N . GLY A 1 103 ? -0.873 -14.715 6.018 1.00 90.50 103 GLY A N 1
ATOM 801 C CA . GLY A 1 103 ? -0.891 -15.457 4.753 1.00 90.50 103 GLY A CA 1
ATOM 802 C C . GLY A 1 103 ? -0.820 -14.611 3.480 1.00 90.50 103 GLY A C 1
ATOM 803 O O . GLY A 1 103 ? -0.798 -15.186 2.397 1.00 90.50 103 GLY A O 1
ATOM 804 N N . LEU A 1 104 ? -0.700 -13.282 3.590 1.00 91.69 104 LEU A N 1
ATOM 805 C CA . LEU A 1 104 ? -0.430 -12.400 2.453 1.00 91.69 104 LEU A CA 1
ATOM 806 C C . LEU A 1 104 ? 0.898 -11.650 2.633 1.00 91.69 104 LEU A C 1
ATOM 808 O O . LEU A 1 104 ? 1.280 -11.256 3.742 1.00 91.69 104 LEU A O 1
ATOM 812 N N . ALA A 1 105 ? 1.646 -11.498 1.540 1.00 87.56 105 ALA A N 1
ATOM 813 C CA . ALA A 1 105 ? 2.994 -10.936 1.561 1.00 87.56 105 ALA A CA 1
ATOM 814 C C . ALA A 1 105 ? 2.983 -9.477 2.041 1.00 87.56 105 ALA A C 1
ATOM 816 O O . ALA A 1 105 ? 2.328 -8.640 1.427 1.00 87.56 105 ALA A O 1
ATOM 817 N N . ASP A 1 106 ? 3.690 -9.205 3.149 1.00 86.62 106 ASP A N 1
ATOM 818 C CA . ASP A 1 106 ? 3.868 -7.890 3.799 1.00 86.62 106 ASP A CA 1
ATOM 819 C C . ASP A 1 106 ? 2.662 -6.936 3.661 1.00 86.62 106 ASP A C 1
ATOM 821 O O . ASP A 1 106 ? 2.809 -5.751 3.361 1.00 86.62 106 ASP A O 1
ATOM 825 N N . THR A 1 107 ? 1.457 -7.476 3.870 1.00 93.75 107 THR A N 1
ATOM 826 C CA . THR A 1 107 ? 0.203 -6.731 3.751 1.00 93.75 107 THR A CA 1
ATOM 827 C C . THR A 1 107 ? -0.263 -6.281 5.122 1.00 93.75 107 THR A C 1
ATOM 829 O O . THR A 1 107 ? -0.334 -7.080 6.058 1.00 93.75 107 THR A O 1
ATOM 832 N N . PHE A 1 108 ? -0.606 -5.006 5.233 1.00 95.06 108 PHE A N 1
ATOM 833 C CA . PHE A 1 108 ? -1.063 -4.387 6.467 1.00 95.06 108 PHE A CA 1
ATOM 834 C C . PHE A 1 108 ? -2.455 -3.798 6.287 1.00 95.06 108 PHE A C 1
ATOM 836 O O . PHE A 1 108 ? -2.863 -3.455 5.176 1.00 95.06 108 PHE A O 1
ATOM 843 N N . ILE A 1 109 ? -3.167 -3.679 7.403 1.00 96.56 109 ILE A N 1
ATOM 844 C CA . ILE A 1 109 ? -4.459 -3.010 7.494 1.00 96.56 109 ILE A CA 1
ATOM 845 C C . ILE A 1 109 ? -4.298 -1.802 8.409 1.00 96.56 109 ILE A C 1
ATOM 847 O O . ILE A 1 109 ? -3.776 -1.908 9.522 1.00 96.56 109 ILE A O 1
ATOM 851 N N . TRP A 1 110 ? -4.775 -0.657 7.939 1.00 96.75 110 TRP A N 1
ATOM 852 C CA . TRP A 1 110 ? -4.838 0.596 8.669 1.00 96.75 110 TRP A CA 1
ATOM 853 C C . TRP A 1 110 ? -6.288 0.970 8.947 1.00 96.75 110 TRP A C 1
ATOM 855 O O . TRP A 1 110 ? -7.143 0.847 8.071 1.00 96.75 110 TRP A O 1
ATOM 865 N N . ALA A 1 111 ? -6.536 1.495 10.143 1.00 96.94 111 ALA A N 1
ATOM 866 C CA . ALA A 1 111 ? -7.734 2.265 10.445 1.00 96.94 111 ALA A CA 1
ATOM 867 C C . ALA A 1 111 ? -7.423 3.755 10.241 1.00 96.94 111 ALA A C 1
ATOM 869 O O . ALA A 1 111 ? -6.472 4.283 10.827 1.00 96.94 111 ALA A O 1
ATOM 870 N N . PHE A 1 112 ? -8.201 4.420 9.391 1.00 96.56 112 PHE A N 1
ATOM 871 C CA . PHE A 1 112 ? -8.127 5.857 9.141 1.00 96.56 112 PHE A CA 1
ATOM 872 C C . PHE A 1 112 ? -9.159 6.604 9.982 1.00 96.56 112 PHE A C 1
ATOM 874 O O . PHE A 1 112 ? -10.290 6.145 10.128 1.00 96.56 112 PHE A O 1
ATOM 881 N N . PHE A 1 113 ? -8.782 7.786 10.475 1.00 95.25 113 PHE A N 1
ATOM 882 C CA . PHE A 1 113 ? -9.610 8.635 11.336 1.00 95.25 113 PHE A CA 1
ATOM 883 C C . PHE A 1 113 ? -9.815 10.024 10.707 1.00 95.25 113 PHE A C 1
ATOM 885 O O . PHE A 1 113 ? -9.189 10.996 11.144 1.00 95.25 113 PHE A O 1
ATOM 892 N N . PRO A 1 114 ? -10.670 10.157 9.674 1.00 93.94 114 PRO A N 1
ATOM 893 C CA . PRO A 1 114 ? -10.840 11.411 8.940 1.00 93.94 114 PRO A CA 1
ATOM 894 C C . PRO A 1 114 ? -11.274 12.593 9.808 1.00 93.94 114 PRO A C 1
ATOM 896 O O . PRO A 1 114 ? -10.746 13.687 9.640 1.00 93.94 114 PRO A O 1
ATOM 899 N N . ALA A 1 115 ? -12.163 12.382 10.782 1.00 91.69 115 ALA A N 1
ATOM 900 C CA . ALA A 1 115 ? -12.619 13.441 11.688 1.00 91.69 115 ALA A CA 1
ATOM 901 C C . ALA A 1 115 ? -11.512 14.025 12.594 1.00 91.69 115 ALA A C 1
ATOM 903 O O . ALA A 1 115 ? -11.679 15.116 13.138 1.00 91.69 115 ALA A O 1
ATOM 904 N N . LEU A 1 116 ? -10.364 13.347 12.734 1.00 90.38 116 LEU A N 1
ATOM 905 C CA . LEU A 1 116 ? -9.194 13.866 13.456 1.00 90.38 116 LEU A CA 1
ATOM 906 C C . LEU A 1 116 ? -8.281 14.744 12.584 1.00 90.38 116 LEU A C 1
ATOM 908 O O . LEU A 1 116 ? -7.300 15.304 13.083 1.00 90.38 116 LEU A O 1
ATOM 912 N N . PHE A 1 117 ? -8.564 14.868 11.287 1.00 88.88 117 PHE A N 1
ATOM 913 C CA . PHE A 1 117 ? -7.792 15.718 10.393 1.00 88.88 117 PHE A CA 1
ATOM 914 C C . PHE A 1 117 ? -7.910 17.191 10.795 1.00 88.88 117 PHE A C 1
ATOM 916 O O . PHE A 1 117 ? -8.999 17.752 10.871 1.00 88.88 117 PHE A O 1
ATOM 923 N N . SER A 1 118 ? -6.768 17.845 11.014 1.00 77.50 118 SER A N 1
ATOM 924 C CA . SER A 1 118 ? -6.723 19.239 11.476 1.00 77.50 118 SER A CA 1
ATOM 925 C C . SER A 1 118 ? -6.164 20.230 10.452 1.00 77.50 118 SER A C 1
ATOM 927 O O . SER A 1 118 ? -6.150 21.427 10.732 1.00 77.50 118 SER A O 1
ATOM 929 N N . GLY A 1 119 ? -5.689 19.768 9.284 1.00 70.25 119 GLY A N 1
ATOM 930 C CA . GLY A 1 119 ? -5.178 20.599 8.178 1.00 70.25 119 GLY A CA 1
ATOM 931 C C . GLY A 1 119 ? -4.007 21.547 8.503 1.00 70.25 119 GLY A C 1
ATOM 932 O O . GLY A 1 119 ? -3.624 22.341 7.649 1.00 70.25 119 GLY A O 1
ATOM 933 N N . LYS A 1 120 ? -3.455 21.507 9.725 1.00 62.16 120 LYS A N 1
ATOM 934 C CA . LYS A 1 120 ? -2.615 22.577 10.307 1.00 62.16 120 LYS A CA 1
ATOM 935 C C . LYS A 1 120 ? -1.207 22.143 10.744 1.00 62.16 120 LYS A C 1
ATOM 937 O O . LYS A 1 120 ? -0.504 22.938 11.363 1.00 62.16 120 LYS A O 1
ATOM 942 N N . LEU A 1 121 ? -0.779 20.912 10.464 1.00 59.62 121 LEU A N 1
ATOM 943 C CA . LEU A 1 121 ? 0.509 20.386 10.944 1.00 59.62 121 LEU A CA 1
ATOM 944 C C . LEU A 1 121 ? 1.592 20.457 9.856 1.00 59.62 121 LEU A C 1
ATOM 946 O O . LEU A 1 121 ? 1.329 20.169 8.694 1.00 59.62 121 LEU A O 1
ATOM 950 N N . SER A 1 122 ? 2.805 20.880 10.235 1.00 58.34 122 SER A N 1
ATOM 951 C CA . SER A 1 122 ? 3.912 21.158 9.303 1.00 58.34 122 SER A CA 1
ATOM 952 C C . SER A 1 122 ? 4.740 19.928 8.911 1.00 58.34 122 SER A C 1
ATOM 954 O O . SER A 1 122 ? 5.471 19.980 7.924 1.00 58.34 122 SER A O 1
ATOM 956 N N . ASP A 1 123 ? 4.640 18.830 9.668 1.00 67.56 123 ASP A N 1
ATOM 957 C CA . ASP A 1 123 ? 5.385 17.586 9.450 1.00 67.56 123 ASP A CA 1
ATOM 958 C C . ASP A 1 123 ? 4.429 16.411 9.139 1.00 67.56 123 ASP A C 1
ATOM 960 O O . ASP A 1 123 ? 3.532 16.145 9.948 1.00 67.56 123 ASP A O 1
ATOM 964 N N . PRO A 1 124 ? 4.638 15.662 8.033 1.00 64.06 124 PRO A N 1
ATOM 965 C CA . PRO A 1 124 ? 3.791 14.530 7.641 1.00 64.06 124 PRO A CA 1
ATOM 966 C C . PRO A 1 124 ? 3.632 13.443 8.714 1.00 64.06 124 PRO A C 1
ATOM 968 O O . PRO A 1 124 ? 2.567 12.833 8.824 1.00 64.06 124 PRO A O 1
ATOM 971 N N . TYR A 1 125 ? 4.663 13.202 9.535 1.00 64.75 125 TYR A N 1
ATOM 972 C CA . TYR A 1 125 ? 4.569 12.216 10.615 1.00 64.75 125 TYR A CA 1
ATOM 973 C C . TYR A 1 125 ? 3.602 12.688 11.695 1.00 64.75 125 TYR A C 1
ATOM 975 O O . TYR A 1 125 ? 2.671 11.967 12.039 1.00 64.75 125 TYR A O 1
ATOM 983 N N . SER A 1 126 ? 3.765 13.916 12.186 1.00 70.69 126 SER A N 1
ATOM 984 C CA . SER A 1 126 ? 2.853 14.502 13.170 1.00 70.69 126 SER A CA 1
ATOM 985 C C . SER A 1 126 ? 1.414 14.589 12.659 1.00 70.69 126 SER A C 1
ATOM 987 O O . SER A 1 126 ? 0.482 14.374 13.429 1.00 70.69 126 SER A O 1
ATOM 989 N N . GLN A 1 127 ? 1.232 14.841 11.360 1.00 78.50 127 GLN A N 1
ATOM 990 C CA . GLN A 1 127 ? -0.079 14.970 10.736 1.00 78.50 127 GLN A CA 1
ATOM 991 C C . GLN A 1 127 ? -0.844 13.644 10.653 1.00 78.50 127 GLN A C 1
ATOM 993 O O . GLN A 1 127 ? -2.057 13.620 10.836 1.00 78.50 127 GLN A O 1
ATOM 998 N N . THR A 1 128 ? -0.141 12.545 10.392 1.00 84.31 128 THR A N 1
ATOM 999 C CA . THR A 1 128 ? -0.738 11.205 10.272 1.00 84.31 128 THR A CA 1
ATOM 1000 C C . THR A 1 128 ? -0.867 10.487 11.617 1.00 84.31 128 THR A C 1
ATOM 1002 O O . THR A 1 128 ? -1.425 9.393 11.683 1.00 84.31 128 THR A O 1
ATOM 1005 N N . CYS A 1 129 ? -0.369 11.076 12.707 1.00 85.94 129 CYS A N 1
ATOM 1006 C CA . CYS A 1 129 ? -0.477 10.508 14.046 1.00 85.94 129 CYS A CA 1
ATOM 1007 C C . CYS A 1 129 ? -1.853 10.741 14.668 1.00 85.94 129 CYS A C 1
ATOM 1009 O O . CYS A 1 129 ? -2.407 11.839 14.632 1.00 85.94 129 CYS A O 1
ATOM 1011 N N . ILE A 1 130 ? -2.346 9.722 15.367 1.00 88.25 130 ILE A N 1
ATOM 1012 C CA . ILE A 1 130 ? -3.473 9.868 16.285 1.00 88.25 130 ILE A CA 1
ATOM 1013 C C . ILE A 1 130 ? -2.953 10.515 17.578 1.00 88.25 130 ILE A C 1
ATOM 1015 O O . ILE A 1 130 ? -1.969 10.024 18.144 1.00 88.25 130 ILE A O 1
ATOM 1019 N N . PRO A 1 131 ? -3.583 11.588 18.090 1.00 87.44 131 PRO A N 1
ATOM 1020 C CA . PRO A 1 131 ? -3.199 12.158 19.375 1.00 87.44 131 PRO A CA 1
ATOM 1021 C C . PRO A 1 131 ? -3.284 11.115 20.494 1.00 87.44 131 PRO A C 1
ATOM 1023 O O . PRO A 1 131 ? -4.251 10.359 20.568 1.00 87.44 131 PRO A O 1
ATOM 1026 N N . LYS A 1 132 ? -2.314 11.112 21.419 1.00 87.00 132 LYS A N 1
ATOM 1027 C CA . LYS A 1 132 ? -2.218 10.101 22.491 1.00 87.00 132 LYS A CA 1
ATOM 1028 C C . LYS A 1 132 ? -3.536 9.900 23.248 1.00 87.00 132 LYS A C 1
ATOM 1030 O O . LYS A 1 132 ? -3.944 8.765 23.450 1.00 87.00 132 LYS A O 1
ATOM 1035 N N . LYS A 1 133 ? -4.222 10.988 23.620 1.00 89.81 133 LYS A N 1
ATOM 1036 C CA . LYS A 1 133 ? -5.520 10.927 24.319 1.00 89.81 133 LYS A CA 1
ATOM 1037 C C . LYS A 1 133 ? -6.588 10.172 23.513 1.00 89.81 133 LYS A C 1
ATOM 1039 O O . LYS A 1 133 ? -7.314 9.364 24.072 1.00 89.81 133 LYS A O 1
ATOM 1044 N N . ASN A 1 134 ? -6.636 10.398 22.199 1.00 92.38 134 ASN A N 1
ATOM 1045 C CA . ASN A 1 134 ? -7.600 9.773 21.300 1.00 92.38 134 ASN A CA 1
ATOM 1046 C C . ASN A 1 134 ? -7.252 8.305 21.051 1.00 92.38 134 ASN A C 1
ATOM 1048 O O . ASN A 1 134 ? -8.164 7.510 20.867 1.00 92.38 134 ASN A O 1
ATOM 1052 N N . PHE A 1 135 ? -5.964 7.943 21.064 1.00 92.62 135 PHE A N 1
ATOM 1053 C CA . PHE A 1 135 ? -5.538 6.548 20.946 1.00 92.62 135 PHE A CA 1
ATOM 1054 C C . PHE A 1 135 ? -5.819 5.740 22.222 1.00 92.62 135 PHE A C 1
ATOM 1056 O O . PHE A 1 135 ? -6.274 4.607 22.123 1.00 92.62 135 PHE A O 1
ATOM 1063 N N . VAL A 1 136 ? -5.610 6.323 23.411 1.00 93.75 136 VAL A N 1
ATOM 1064 C CA . VAL A 1 136 ? -6.007 5.694 24.687 1.00 93.75 136 VAL A CA 1
ATOM 1065 C C . VAL A 1 136 ? -7.514 5.453 24.701 1.00 93.75 136 VAL A C 1
ATOM 1067 O O . VAL A 1 136 ? -7.939 4.325 24.912 1.00 93.75 136 VAL A O 1
ATOM 1070 N N . HIS A 1 137 ? -8.306 6.478 24.373 1.00 96.25 137 HIS A N 1
ATOM 1071 C CA . HIS A 1 137 ? -9.760 6.357 24.269 1.00 96.25 137 HIS A CA 1
ATOM 1072 C C . HIS A 1 137 ? -10.186 5.311 23.223 1.00 96.25 137 HIS A C 1
ATOM 1074 O O . HIS A 1 137 ? -11.024 4.462 23.498 1.00 96.25 137 HIS A O 1
ATOM 1080 N N . TRP A 1 138 ? -9.555 5.304 22.045 1.00 96.06 138 TRP A N 1
ATOM 1081 C CA . TRP A 1 138 ? -9.800 4.300 21.004 1.00 96.06 138 TRP A CA 1
ATOM 1082 C C . TRP A 1 138 ? -9.538 2.878 21.509 1.00 96.06 138 TRP A C 1
ATOM 1084 O O . TRP A 1 138 ? -10.307 1.961 21.228 1.00 96.06 138 TRP A O 1
ATOM 1094 N N . TYR A 1 139 ? -8.461 2.684 22.268 1.00 96.19 139 TYR A N 1
ATOM 1095 C CA . TYR A 1 139 ? -8.137 1.386 22.841 1.00 96.19 139 TYR A CA 1
ATOM 1096 C C . TYR A 1 139 ? -9.161 0.967 23.904 1.00 96.19 139 TYR A C 1
ATOM 1098 O O . TYR A 1 139 ? -9.679 -0.146 23.845 1.00 96.19 139 TYR A O 1
ATOM 1106 N N . GLU A 1 140 ? -9.434 1.846 24.871 1.00 96.69 140 GLU A N 1
ATOM 1107 C CA . GLU A 1 140 ? -10.164 1.513 26.100 1.00 96.69 140 GLU A CA 1
ATOM 1108 C C . GLU A 1 140 ? -11.686 1.525 25.933 1.00 96.69 140 GLU A C 1
ATOM 1110 O O . GLU A 1 140 ? -12.349 0.684 26.529 1.00 96.69 140 GLU A O 1
ATOM 1115 N N . GLU A 1 141 ? -12.233 2.392 25.079 1.00 97.31 141 GLU A N 1
ATOM 1116 C CA . GLU A 1 141 ? -13.686 2.547 24.903 1.00 97.31 141 GLU A CA 1
ATOM 1117 C C . GLU A 1 141 ? -14.220 1.852 23.640 1.00 97.31 141 GLU A C 1
ATOM 1119 O O . GLU A 1 141 ? -15.406 1.518 23.558 1.00 97.31 141 GLU A O 1
ATOM 1124 N N . VAL A 1 142 ? -13.354 1.601 22.648 1.00 97.56 142 VAL A N 1
ATOM 1125 C CA . VAL A 1 142 ? -13.754 1.007 21.361 1.00 97.56 142 VAL A CA 1
ATOM 1126 C C . VAL A 1 142 ? -13.155 -0.385 21.171 1.00 97.56 142 VAL A C 1
ATOM 1128 O O . VAL A 1 142 ? -13.887 -1.370 21.221 1.00 97.56 142 VAL A O 1
ATOM 1131 N N . MET A 1 143 ? -11.837 -0.493 20.970 1.00 96.69 143 MET A N 1
ATOM 1132 C CA . MET A 1 143 ? -11.192 -1.747 20.555 1.00 96.69 143 MET A CA 1
ATOM 1133 C C . MET A 1 143 ?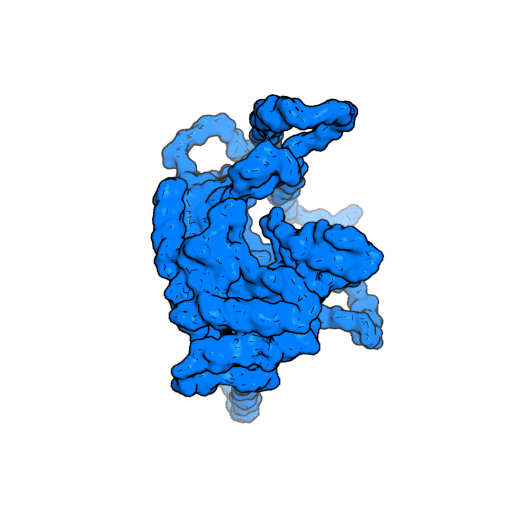 -11.304 -2.861 21.596 1.00 96.69 143 MET A C 1
ATOM 1135 O O . MET A 1 143 ? -11.757 -3.958 21.275 1.00 96.69 143 MET A O 1
ATOM 1139 N N . LEU A 1 144 ? -10.869 -2.612 22.835 1.00 96.75 144 LEU A N 1
ATOM 1140 C CA . LEU A 1 144 ? -10.845 -3.644 23.870 1.00 96.75 144 LEU A CA 1
ATOM 1141 C C . LEU A 1 144 ? -12.261 -4.120 24.241 1.00 96.75 144 LEU A C 1
ATOM 1143 O O . LEU A 1 144 ? -12.470 -5.336 24.247 1.00 96.75 144 LEU A O 1
ATOM 1147 N N . PRO A 1 145 ? -13.243 -3.230 24.486 1.00 97.56 145 PRO A N 1
ATOM 1148 C CA . PRO A 1 145 ? -14.615 -3.658 24.729 1.00 97.56 145 PRO A CA 1
ATOM 1149 C C . PRO A 1 145 ? -15.227 -4.419 23.549 1.00 97.56 145 PRO A C 1
ATOM 1151 O O . PRO A 1 145 ? -15.956 -5.382 23.771 1.00 97.56 145 PRO A O 1
ATOM 1154 N N . ALA A 1 146 ? -14.898 -4.050 22.304 1.00 97.94 146 ALA A N 1
ATOM 1155 C CA . ALA A 1 146 ? -15.365 -4.786 21.132 1.00 97.94 146 ALA A CA 1
ATOM 1156 C C . ALA A 1 146 ? -14.804 -6.216 21.081 1.00 97.94 146 ALA A C 1
ATOM 1158 O O . ALA A 1 146 ? -15.538 -7.170 20.828 1.00 97.94 146 ALA A O 1
ATOM 1159 N N . ILE A 1 147 ? -13.515 -6.388 21.393 1.00 96.94 147 ILE A N 1
ATOM 1160 C CA . ILE A 1 147 ? -12.897 -7.717 21.504 1.00 96.94 147 ILE A CA 1
ATOM 1161 C C . ILE A 1 147 ? -13.575 -8.532 22.610 1.00 96.94 147 ILE A C 1
ATOM 1163 O O . ILE A 1 147 ? -13.890 -9.697 22.392 1.00 96.94 147 ILE A O 1
ATOM 1167 N N . GLN A 1 148 ? -13.823 -7.934 23.776 1.00 96.06 148 GLN A N 1
ATOM 1168 C CA . GLN A 1 148 ? -14.474 -8.614 24.901 1.00 96.06 148 GLN A CA 1
ATOM 1169 C C . GLN A 1 148 ? -15.924 -9.012 24.604 1.00 96.06 148 GLN A C 1
ATOM 1171 O O . GLN A 1 148 ? -16.378 -10.032 25.111 1.00 96.06 148 GLN A O 1
ATOM 1176 N N . ALA A 1 149 ? -16.637 -8.236 23.787 1.00 96.81 149 ALA A N 1
ATOM 1177 C CA . ALA A 1 149 ? -18.007 -8.543 23.388 1.00 96.81 149 ALA A CA 1
ATOM 1178 C C . ALA A 1 149 ? -18.090 -9.698 22.375 1.00 96.81 149 ALA A C 1
ATOM 1180 O O . ALA A 1 149 ? -19.051 -10.461 22.393 1.00 96.81 149 ALA A O 1
ATOM 1181 N N . VAL A 1 150 ? -17.094 -9.830 21.491 1.00 97.25 150 VAL A N 1
ATOM 1182 C CA . VAL A 1 150 ? -17.117 -10.805 20.386 1.00 97.25 150 VAL A CA 1
ATOM 1183 C C . VAL A 1 150 ? -16.370 -12.101 20.718 1.00 97.25 150 VAL A C 1
ATOM 1185 O O . VAL A 1 150 ? -16.723 -13.171 20.219 1.00 97.25 150 VAL A O 1
ATOM 1188 N N . VAL A 1 151 ? -15.325 -12.032 21.543 1.00 95.31 151 VAL A N 1
ATOM 1189 C CA . VAL A 1 151 ? -14.503 -13.192 21.906 1.00 95.31 151 VAL A CA 1
ATOM 1190 C C . VAL A 1 151 ? -15.007 -13.801 23.212 1.00 95.31 151 VAL A C 1
ATOM 1192 O O . VAL A 1 151 ? -14.540 -13.455 24.293 1.00 95.31 151 VAL A O 1
ATOM 1195 N N . ASP A 1 152 ? -15.911 -14.771 23.099 1.00 87.38 152 ASP A N 1
ATOM 1196 C CA . ASP A 1 152 ? -16.427 -15.565 24.225 1.00 87.38 152 ASP A CA 1
ATOM 1197 C C . ASP A 1 152 ? -15.501 -16.753 24.575 1.00 87.38 152 ASP A C 1
ATOM 1199 O O . ASP A 1 152 ? -15.897 -17.917 24.588 1.00 87.38 152 ASP A O 1
ATOM 1203 N N . ASP A 1 153 ? -14.204 -16.483 24.761 1.00 91.81 153 ASP A N 1
ATOM 1204 C CA . ASP A 1 153 ? -13.229 -17.491 25.199 1.00 91.81 153 ASP A CA 1
ATOM 1205 C C . ASP A 1 153 ? -12.162 -16.861 26.099 1.00 91.81 153 ASP A C 1
ATOM 1207 O O . ASP A 1 153 ? -11.260 -16.142 25.651 1.00 91.81 153 ASP A O 1
ATOM 1211 N N . ASN A 1 154 ? -12.230 -17.180 27.391 1.00 90.44 154 ASN A N 1
ATOM 1212 C CA . ASN A 1 154 ? -11.277 -16.695 28.387 1.00 90.44 154 ASN A CA 1
ATOM 1213 C C . ASN A 1 154 ? -9.831 -17.137 28.105 1.00 90.44 154 ASN A C 1
ATOM 1215 O O . ASN A 1 154 ? -8.899 -16.397 28.430 1.00 90.44 154 ASN A O 1
ATOM 1219 N N . ASN A 1 155 ? -9.628 -18.285 27.446 1.00 91.25 155 ASN A N 1
ATOM 1220 C CA . ASN A 1 155 ? -8.293 -18.754 27.070 1.00 91.25 155 ASN A CA 1
ATOM 1221 C C . ASN A 1 155 ? -7.667 -17.891 25.976 1.00 91.25 155 ASN A C 1
ATOM 1223 O O . ASN A 1 155 ? -6.444 -17.848 25.862 1.00 91.25 155 ASN A O 1
ATOM 1227 N N . ILE A 1 156 ? -8.485 -17.200 25.180 1.00 90.69 156 ILE A N 1
ATOM 1228 C CA . ILE A 1 156 ? -8.021 -16.218 24.198 1.00 90.69 156 ILE A CA 1
ATOM 1229 C C . ILE A 1 156 ? -7.874 -14.855 24.877 1.00 90.69 156 ILE A C 1
ATOM 1231 O O . ILE A 1 156 ? -6.832 -14.210 24.754 1.00 90.69 156 ILE A O 1
ATOM 1235 N N . LEU A 1 157 ? -8.885 -14.430 25.643 1.00 92.69 157 LEU A N 1
ATOM 1236 C CA . LEU A 1 157 ? -8.915 -13.112 26.280 1.00 92.69 157 LEU A CA 1
ATOM 1237 C C . LEU A 1 157 ? -7.770 -12.878 27.273 1.00 92.69 157 LEU A C 1
ATOM 1239 O O . LEU A 1 157 ? -7.413 -11.720 27.495 1.00 92.69 157 LEU A O 1
ATOM 1243 N N . GLN A 1 158 ? -7.193 -13.918 27.882 1.00 91.31 158 GLN A N 1
ATOM 1244 C CA . GLN A 1 158 ? -6.028 -13.780 28.770 1.00 91.31 158 GLN A CA 1
ATOM 1245 C C . GLN A 1 158 ? -4.781 -13.218 28.064 1.00 91.31 158 GLN A C 1
ATOM 1247 O O . GLN A 1 158 ? -3.943 -12.610 28.721 1.00 91.31 158 GLN A O 1
ATOM 1252 N N . TYR A 1 159 ? -4.673 -13.372 26.738 1.00 89.31 159 TYR A N 1
ATOM 1253 C CA . TYR A 1 159 ? -3.560 -12.843 25.940 1.00 89.31 159 TYR A CA 1
ATOM 1254 C C . TYR A 1 159 ? -3.802 -11.413 25.432 1.00 89.31 159 TYR A C 1
ATOM 1256 O O . TYR A 1 159 ? -2.935 -10.835 24.779 1.00 89.31 159 TYR A O 1
ATOM 1264 N N . ILE A 1 160 ? -4.978 -10.840 25.702 1.00 92.69 160 ILE A N 1
ATOM 1265 C CA . ILE A 1 160 ? -5.339 -9.479 25.297 1.00 92.69 160 ILE A CA 1
ATOM 1266 C C . ILE A 1 160 ? -5.001 -8.515 26.444 1.00 92.69 160 ILE A C 1
ATOM 1268 O O . ILE A 1 160 ? -5.560 -8.676 27.537 1.00 92.69 160 ILE A O 1
ATOM 1272 N N . PRO A 1 161 ? -4.145 -7.493 26.229 1.00 91.19 161 PRO A N 1
ATOM 1273 C CA . PRO A 1 161 ? -3.818 -6.531 27.275 1.00 91.19 161 PRO A CA 1
ATOM 1274 C C . PRO A 1 161 ? -5.067 -5.782 27.747 1.00 91.19 161 PRO A C 1
ATOM 1276 O O . PRO A 1 161 ? -5.801 -5.192 26.951 1.00 91.19 161 PRO A O 1
ATOM 1279 N N . LYS A 1 162 ? -5.306 -5.802 29.061 1.00 91.94 162 LYS A N 1
ATOM 1280 C CA . LYS A 1 162 ? -6.562 -5.322 29.664 1.00 91.94 162 LYS A CA 1
ATOM 1281 C C . LYS A 1 162 ? -6.684 -3.802 29.755 1.00 91.94 162 LYS A C 1
ATOM 1283 O O . LYS A 1 162 ? -7.761 -3.310 30.057 1.00 91.94 162 LYS A O 1
ATOM 1288 N N . THR A 1 163 ? -5.604 -3.067 29.514 1.00 91.88 163 THR A N 1
ATOM 1289 C CA . THR A 1 163 ? -5.596 -1.601 29.455 1.00 91.88 163 THR A CA 1
ATOM 1290 C C . THR A 1 163 ? -4.573 -1.137 28.430 1.00 91.88 163 THR A C 1
ATOM 1292 O O . THR A 1 163 ? -3.638 -1.874 28.089 1.00 91.88 163 THR A O 1
ATOM 1295 N N . HIS A 1 164 ? -4.698 0.113 27.982 1.00 90.56 164 HIS A N 1
ATOM 1296 C CA . HIS A 1 164 ? -3.684 0.708 27.118 1.00 90.56 164 HIS A CA 1
ATOM 1297 C C . HIS A 1 164 ? -2.312 0.763 27.819 1.00 90.56 164 HIS A C 1
ATOM 1299 O O . HIS A 1 164 ? -1.272 0.592 27.181 1.00 90.56 164 HIS A O 1
ATOM 1305 N N . ALA A 1 165 ? -2.289 0.987 29.139 1.00 86.62 165 ALA A N 1
ATOM 1306 C CA . ALA A 1 165 ? -1.054 1.042 29.922 1.00 86.62 165 ALA A CA 1
ATOM 1307 C C . ALA A 1 165 ? -0.285 -0.291 29.897 1.00 86.62 165 ALA A C 1
ATOM 1309 O O . ALA A 1 165 ? 0.923 -0.281 29.663 1.00 86.62 165 ALA A O 1
ATOM 1310 N N . ILE A 1 166 ? -0.983 -1.425 30.049 1.00 86.38 166 ILE A N 1
ATOM 1311 C CA . ILE A 1 166 ? -0.374 -2.762 29.942 1.00 86.38 166 ILE A CA 1
ATOM 1312 C C . ILE A 1 166 ? 0.151 -2.980 28.520 1.00 86.38 166 ILE A C 1
ATOM 1314 O O . ILE A 1 166 ? 1.327 -3.284 28.351 1.00 86.38 166 ILE A O 1
ATOM 1318 N N . ALA A 1 167 ? -0.663 -2.699 27.493 1.00 86.00 167 ALA A N 1
ATOM 1319 C CA . ALA A 1 167 ? -0.236 -2.817 26.096 1.00 86.00 167 ALA A CA 1
ATOM 1320 C C . ALA A 1 167 ? 1.031 -1.993 25.788 1.00 86.00 167 ALA A C 1
ATOM 1322 O O . ALA A 1 167 ? 1.896 -2.426 25.026 1.00 86.00 167 ALA A O 1
ATOM 1323 N N . SER A 1 168 ? 1.151 -0.798 26.378 1.00 83.12 168 SER A N 1
ATOM 1324 C CA . SER A 1 168 ? 2.322 0.072 26.224 1.00 83.12 168 SER A CA 1
ATOM 1325 C C . SER A 1 168 ? 3.561 -0.486 26.928 1.00 83.12 168 SER A C 1
ATOM 1327 O O . SER A 1 168 ? 4.675 -0.323 26.420 1.00 83.12 168 SER A O 1
ATOM 1329 N N . SER A 1 169 ? 3.376 -1.114 28.090 1.00 79.38 169 SER A N 1
ATOM 1330 C CA . SER A 1 169 ? 4.446 -1.774 28.840 1.00 79.38 169 SER A CA 1
ATOM 1331 C C . SER A 1 169 ? 4.966 -2.994 28.076 1.00 79.38 169 SER A C 1
ATOM 1333 O O . SER A 1 169 ? 6.162 -3.087 27.811 1.00 79.38 169 SER A O 1
ATOM 1335 N N . ASP A 1 170 ? 4.069 -3.864 27.607 1.00 79.06 170 ASP A N 1
ATOM 1336 C CA . ASP A 1 170 ? 4.419 -5.083 26.864 1.00 79.06 170 ASP A CA 1
ATOM 1337 C C . ASP A 1 170 ? 5.195 -4.772 25.577 1.00 79.06 170 ASP A C 1
ATOM 1339 O O . ASP A 1 170 ? 6.184 -5.429 25.248 1.00 79.06 170 ASP A O 1
ATOM 1343 N N . CYS A 1 171 ? 4.808 -3.706 24.868 1.00 70.94 171 CYS A N 1
ATOM 1344 C CA . CYS A 1 171 ? 5.533 -3.227 23.688 1.00 70.94 171 CYS A CA 1
ATOM 1345 C C . CYS A 1 171 ? 6.970 -2.765 23.988 1.00 70.94 171 CYS A C 1
ATOM 1347 O O . CYS A 1 171 ? 7.803 -2.717 23.077 1.00 70.94 171 CYS A O 1
ATOM 1349 N N . SER A 1 172 ? 7.262 -2.392 25.235 1.00 68.62 172 SER A N 1
ATOM 1350 C CA . SER A 1 172 ? 8.570 -1.888 25.665 1.00 68.62 172 SER A CA 1
ATOM 1351 C C . SER A 1 172 ? 9.488 -3.000 26.179 1.00 68.62 172 SER A C 1
ATOM 1353 O O . SER A 1 172 ? 10.704 -2.874 26.038 1.00 68.62 172 SER A O 1
ATOM 1355 N N . ALA A 1 173 ? 8.935 -4.126 26.639 1.00 63.50 173 ALA A N 1
ATOM 1356 C CA . ALA A 1 173 ? 9.692 -5.253 27.189 1.00 63.50 173 ALA A CA 1
ATOM 1357 C C . ALA A 1 173 ? 10.807 -5.801 26.263 1.00 63.50 173 ALA A C 1
ATOM 1359 O O . ALA A 1 173 ? 11.914 -6.046 26.743 1.00 63.50 173 ALA A O 1
ATOM 1360 N N . PRO A 1 174 ? 10.634 -5.920 24.924 1.00 61.62 174 PRO A N 1
ATOM 1361 C CA . PRO A 1 174 ? 11.741 -6.314 24.047 1.00 61.62 174 PRO A CA 1
ATOM 1362 C C . PRO A 1 174 ? 12.902 -5.309 24.035 1.00 61.62 174 PRO A C 1
ATOM 1364 O O . PRO A 1 174 ? 14.048 -5.691 23.807 1.00 61.62 174 PRO A O 1
ATOM 1367 N N . ARG A 1 175 ? 12.622 -4.016 24.255 1.00 59.03 175 ARG A N 1
ATOM 1368 C CA . ARG A 1 175 ? 13.656 -2.976 24.360 1.00 59.03 175 ARG A CA 1
ATOM 1369 C C . ARG A 1 175 ? 14.370 -3.050 25.701 1.00 59.03 175 ARG A C 1
ATOM 1371 O O . ARG A 1 175 ? 15.573 -2.830 25.727 1.00 59.03 175 ARG A O 1
ATOM 1378 N N . GLU A 1 176 ? 13.646 -3.368 26.768 1.00 56.41 176 GLU A N 1
ATOM 1379 C CA . GLU A 1 176 ? 14.216 -3.600 28.098 1.00 56.41 176 GLU A CA 1
ATOM 1380 C C . GLU A 1 176 ? 15.156 -4.804 28.086 1.00 56.41 176 GLU A C 1
ATOM 1382 O O . GLU A 1 176 ? 16.286 -4.682 28.536 1.00 56.41 176 GLU A O 1
ATOM 1387 N N . ALA A 1 177 ? 14.756 -5.922 27.472 1.00 54.41 177 ALA A N 1
ATOM 1388 C CA . ALA A 1 177 ? 15.610 -7.103 27.343 1.00 54.41 177 ALA A CA 1
ATOM 1389 C C . ALA A 1 177 ? 16.897 -6.816 26.549 1.00 54.41 177 ALA A C 1
ATOM 1391 O O . ALA A 1 177 ? 17.976 -7.245 26.942 1.00 54.41 177 ALA A O 1
ATOM 1392 N N . LEU A 1 178 ? 16.803 -6.055 25.452 1.00 58.28 178 LEU A N 1
ATOM 1393 C CA . LEU A 1 178 ? 17.982 -5.635 24.685 1.00 58.28 178 LEU A CA 1
ATOM 1394 C C . LEU A 1 178 ? 18.872 -4.659 25.464 1.00 58.28 178 LEU A C 1
ATOM 1396 O O . LEU A 1 178 ? 20.089 -4.727 25.341 1.00 58.28 178 LEU A O 1
ATOM 1400 N N . ALA A 1 179 ? 18.281 -3.751 26.244 1.00 59.88 179 ALA A N 1
ATOM 1401 C CA . ALA A 1 179 ? 19.035 -2.838 27.096 1.00 59.88 179 ALA A CA 1
ATOM 1402 C C . ALA A 1 179 ? 19.733 -3.586 28.241 1.00 59.88 179 ALA A C 1
ATOM 1404 O O . ALA A 1 179 ? 20.890 -3.308 28.513 1.00 59.88 179 ALA A O 1
ATOM 1405 N N . ALA A 1 180 ? 19.067 -4.565 28.857 1.00 55.91 180 ALA A N 1
ATOM 1406 C CA . ALA A 1 180 ? 19.649 -5.413 29.892 1.00 55.91 180 ALA A CA 1
ATOM 1407 C C . ALA A 1 180 ? 20.810 -6.261 29.353 1.00 55.91 180 ALA A C 1
ATOM 1409 O O . ALA A 1 180 ? 21.828 -6.378 30.022 1.00 55.91 180 ALA A O 1
ATOM 1410 N N . LEU A 1 181 ? 20.690 -6.794 28.129 1.00 59.56 181 LEU A N 1
ATOM 1411 C CA . LEU A 1 181 ? 21.800 -7.478 27.456 1.00 59.56 181 LEU A CA 1
ATOM 1412 C C . LEU A 1 181 ? 22.979 -6.536 27.196 1.00 59.56 181 LEU A C 1
ATOM 1414 O O . LEU A 1 181 ? 24.108 -6.916 27.454 1.00 59.56 181 LEU A O 1
ATOM 1418 N N . ALA A 1 182 ? 22.725 -5.307 26.736 1.00 60.50 182 ALA A N 1
ATOM 1419 C CA . ALA A 1 182 ? 23.791 -4.329 26.511 1.00 60.50 182 ALA A CA 1
ATOM 1420 C C . ALA A 1 182 ? 24.503 -3.929 27.814 1.00 60.50 182 ALA A C 1
ATOM 1422 O O . ALA A 1 182 ? 25.718 -3.799 27.817 1.00 60.50 182 ALA A O 1
ATOM 1423 N N . VAL A 1 183 ? 23.761 -3.776 28.916 1.00 64.31 183 VAL A N 1
ATOM 1424 C CA . VAL A 1 183 ? 24.347 -3.513 30.240 1.00 64.31 183 VAL A CA 1
ATOM 1425 C C . VAL A 1 183 ? 25.169 -4.708 30.720 1.00 64.31 183 VAL A C 1
ATOM 1427 O O . VAL A 1 183 ? 26.267 -4.509 31.211 1.00 64.31 183 VAL A O 1
ATOM 1430 N N . ALA A 1 184 ? 24.688 -5.940 30.529 1.00 58.69 184 ALA A N 1
ATOM 1431 C CA . ALA A 1 184 ? 25.451 -7.138 30.880 1.00 58.69 184 ALA A CA 1
ATOM 1432 C C . ALA A 1 184 ? 26.735 -7.285 30.038 1.00 58.69 184 ALA A C 1
ATOM 1434 O O . ALA A 1 184 ? 27.767 -7.662 30.576 1.00 58.69 184 ALA A O 1
ATOM 1435 N N . GLU A 1 185 ? 26.689 -6.953 28.742 1.00 65.62 185 GLU A N 1
ATOM 1436 C CA . GLU A 1 185 ? 27.873 -6.922 27.868 1.00 65.62 185 GLU A CA 1
ATOM 1437 C C . GLU A 1 185 ? 28.876 -5.830 28.294 1.00 65.62 185 GLU A C 1
ATOM 1439 O O . GLU A 1 185 ? 30.083 -6.048 28.211 1.00 65.62 185 GLU A O 1
ATOM 1444 N N . GLU A 1 186 ? 28.400 -4.666 28.755 1.00 60.88 186 GLU A N 1
ATOM 1445 C CA . GLU A 1 186 ? 29.250 -3.602 29.314 1.00 60.88 186 GLU A CA 1
ATOM 1446 C C . GLU A 1 186 ? 29.858 -4.019 30.669 1.00 60.88 186 GLU A C 1
ATOM 1448 O O . GLU A 1 186 ? 31.058 -3.860 30.859 1.00 60.88 186 GLU A O 1
ATOM 1453 N N . GLU A 1 187 ? 29.084 -4.635 31.570 1.00 59.62 187 GLU A N 1
ATOM 1454 C CA . GLU A 1 187 ? 29.579 -5.150 32.859 1.00 59.62 187 GLU A CA 1
ATOM 1455 C C . GLU A 1 187 ? 30.585 -6.306 32.693 1.00 59.62 187 GLU A C 1
ATOM 1457 O O . GLU A 1 187 ? 31.557 -6.386 33.446 1.00 59.62 187 GLU A O 1
ATOM 1462 N N . GLU A 1 188 ? 30.392 -7.196 31.710 1.00 56.44 188 GLU A N 1
ATOM 1463 C CA . GLU A 1 188 ? 31.376 -8.233 31.364 1.00 56.44 188 GLU A CA 1
ATOM 1464 C C . GLU A 1 188 ? 32.665 -7.620 30.802 1.00 56.44 188 GLU A C 1
ATOM 1466 O O . GLU A 1 188 ? 33.752 -8.037 31.198 1.00 56.44 188 GLU A O 1
ATOM 1471 N N . ALA A 1 189 ? 32.564 -6.604 29.938 1.00 54.25 189 ALA A N 1
ATOM 1472 C CA . ALA A 1 189 ? 33.729 -5.899 29.405 1.00 54.25 189 ALA A CA 1
ATOM 1473 C C . ALA A 1 189 ? 34.500 -5.133 30.496 1.00 54.25 189 ALA A C 1
ATOM 1475 O O . ALA A 1 189 ? 35.731 -5.154 30.494 1.00 54.25 189 ALA A O 1
ATOM 1476 N N . ASP A 1 190 ? 33.796 -4.515 31.447 1.00 54.56 190 ASP A N 1
ATOM 1477 C CA . ASP A 1 190 ? 34.397 -3.811 32.584 1.00 54.56 190 ASP A CA 1
ATOM 1478 C C . ASP A 1 190 ? 35.077 -4.796 33.562 1.00 54.56 190 ASP A C 1
ATOM 1480 O O . ASP A 1 190 ? 36.174 -4.524 34.054 1.00 54.56 190 ASP A O 1
ATOM 1484 N N . MET A 1 191 ? 34.488 -5.980 33.798 1.00 55.53 191 MET A N 1
ATOM 1485 C CA . MET A 1 191 ? 35.132 -7.057 34.572 1.00 55.53 191 MET A CA 1
ATOM 1486 C C . MET A 1 191 ? 36.355 -7.649 33.860 1.00 55.53 191 MET A C 1
ATOM 1488 O O . MET A 1 191 ? 37.348 -7.969 34.518 1.00 55.53 191 MET A O 1
ATOM 1492 N N . GLU A 1 192 ? 36.306 -7.817 32.535 1.00 54.12 192 GLU A N 1
ATOM 1493 C CA . GLU A 1 192 ? 37.463 -8.249 31.745 1.00 54.12 192 GLU A CA 1
ATOM 1494 C C . GLU A 1 192 ? 38.581 -7.194 31.770 1.00 54.12 192 GLU A C 1
ATOM 1496 O O . GLU A 1 192 ? 39.750 -7.560 31.890 1.00 54.12 192 GLU A O 1
ATOM 1501 N N . GLU A 1 193 ? 38.252 -5.896 31.751 1.00 52.44 193 GLU A N 1
ATOM 1502 C CA . GLU A 1 193 ? 39.226 -4.800 31.872 1.00 52.44 193 GLU A CA 1
ATOM 1503 C C . GLU A 1 193 ? 39.847 -4.715 33.286 1.00 52.44 193 GLU A C 1
ATOM 1505 O O . GLU A 1 193 ? 41.053 -4.477 33.411 1.00 52.44 193 GLU A O 1
ATOM 1510 N N . GLU A 1 194 ? 39.085 -4.998 34.353 1.00 52.47 194 GLU A N 1
ATOM 1511 C CA . GLU A 1 194 ? 39.624 -5.133 35.719 1.00 52.47 194 GLU A CA 1
ATOM 1512 C C . GLU A 1 194 ? 40.521 -6.375 35.894 1.00 52.47 194 GLU A C 1
ATOM 1514 O O . GLU A 1 194 ? 41.520 -6.307 36.621 1.00 52.47 194 GLU A O 1
ATOM 1519 N N . LEU A 1 195 ? 40.229 -7.495 35.216 1.00 49.53 195 LEU A N 1
ATOM 1520 C CA . LEU A 1 195 ? 41.073 -8.701 35.251 1.00 49.53 195 LEU A CA 1
ATOM 1521 C C . LEU A 1 195 ? 42.352 -8.573 34.398 1.00 49.53 195 LEU A C 1
ATOM 1523 O O . LEU A 1 195 ? 43.415 -9.041 34.820 1.00 49.53 195 LEU A O 1
ATOM 1527 N N . ASP A 1 196 ? 42.293 -7.910 33.239 1.00 45.09 196 ASP A N 1
ATOM 1528 C CA . ASP A 1 196 ? 43.453 -7.695 32.355 1.00 45.09 196 ASP A CA 1
ATOM 1529 C C . ASP A 1 196 ? 44.433 -6.626 32.882 1.00 45.09 196 ASP A C 1
ATOM 1531 O O . ASP A 1 196 ? 45.578 -6.539 32.422 1.00 45.09 196 ASP A O 1
ATOM 1535 N N . GLY A 1 197 ? 44.055 -5.880 33.927 1.00 45.84 197 GLY A N 1
ATOM 1536 C CA . GLY A 1 197 ? 44.955 -5.007 34.687 1.00 45.84 197 GLY A CA 1
ATOM 1537 C C . GLY A 1 197 ? 46.110 -5.736 35.395 1.00 45.84 197 GLY A C 1
ATOM 1538 O O . GLY A 1 197 ? 47.058 -5.082 35.839 1.00 45.84 197 GLY A O 1
ATOM 1539 N N . PHE A 1 198 ? 46.080 -7.075 35.484 1.00 44.38 198 PHE A N 1
ATOM 1540 C CA . PHE A 1 198 ? 47.105 -7.867 36.179 1.00 44.38 198 PHE A CA 1
ATOM 1541 C C . PHE A 1 198 ? 47.963 -8.770 35.276 1.00 44.38 198 PHE A C 1
ATOM 1543 O O . PHE A 1 198 ? 49.023 -9.232 35.705 1.00 44.38 198 PHE A O 1
ATOM 1550 N N . THR A 1 199 ? 47.592 -8.993 34.011 1.00 39.41 199 THR A N 1
ATOM 1551 C CA . THR A 1 199 ? 48.401 -9.802 33.084 1.00 39.41 199 THR A CA 1
ATOM 1552 C C . THR A 1 199 ? 48.481 -9.171 31.707 1.00 39.41 199 THR A C 1
ATOM 1554 O O . THR A 1 199 ? 47.569 -9.257 30.895 1.00 39.41 199 THR A O 1
ATOM 1557 N N . GLY A 1 200 ? 49.633 -8.568 31.417 1.00 42.22 200 GLY A N 1
ATOM 1558 C CA . GLY A 1 200 ? 49.924 -8.030 30.099 1.00 42.22 200 GLY A CA 1
ATOM 1559 C C . GLY A 1 200 ? 49.839 -9.090 28.994 1.00 42.22 200 GLY A C 1
ATOM 1560 O O . GLY A 1 200 ? 50.478 -10.138 29.069 1.00 42.22 200 GLY A O 1
ATOM 1561 N N . ALA A 1 201 ? 49.146 -8.694 27.924 1.00 40.28 201 ALA A N 1
ATOM 1562 C CA . ALA A 1 201 ? 49.134 -9.241 26.569 1.00 40.28 201 ALA A CA 1
ATOM 1563 C C . ALA A 1 201 ? 48.146 -10.382 26.262 1.00 40.28 201 ALA A C 1
ATOM 1565 O O . ALA A 1 201 ? 48.451 -11.555 26.472 1.00 40.28 201 ALA A O 1
ATOM 1566 N N . LYS A 1 202 ? 47.104 -10.050 25.477 1.00 35.44 202 LYS A N 1
ATOM 1567 C CA . LYS A 1 202 ? 46.787 -10.775 24.233 1.00 35.44 202 LYS A CA 1
ATOM 1568 C C . LYS A 1 202 ? 45.923 -9.983 23.242 1.00 35.44 202 LYS A C 1
ATOM 1570 O O . LYS A 1 202 ? 45.407 -8.912 23.518 1.00 35.44 202 LYS A O 1
ATOM 1575 N N . ARG A 1 203 ? 45.944 -10.489 22.006 1.00 35.56 203 ARG A N 1
ATOM 1576 C CA . ARG A 1 203 ? 45.532 -9.872 20.738 1.00 35.56 203 ARG A CA 1
ATOM 1577 C C . ARG A 1 203 ? 44.016 -9.663 20.647 1.00 35.56 203 ARG A C 1
ATOM 1579 O O . ARG A 1 203 ? 43.261 -10.586 20.912 1.00 35.56 203 ARG A O 1
ATOM 1586 N N . ARG A 1 204 ? 43.618 -8.490 20.138 1.00 32.03 204 ARG A N 1
ATOM 1587 C CA . ARG A 1 204 ? 42.265 -8.194 19.640 1.00 32.03 204 ARG A CA 1
ATOM 1588 C C . ARG A 1 204 ? 41.939 -9.070 18.429 1.00 32.03 204 ARG A C 1
ATOM 1590 O O . ARG A 1 204 ? 42.343 -8.732 17.316 1.00 32.03 204 ARG A O 1
ATOM 1597 N N . ASP A 1 205 ? 41.178 -10.136 18.638 1.00 33.84 205 ASP A N 1
ATOM 1598 C CA . ASP A 1 205 ? 40.292 -10.652 17.599 1.00 33.84 205 ASP A CA 1
ATOM 1599 C C . ASP A 1 205 ? 39.003 -9.818 17.630 1.00 33.84 205 ASP A C 1
ATOM 1601 O O . ASP A 1 205 ? 38.454 -9.518 18.688 1.00 33.84 205 ASP A O 1
ATOM 1605 N N . GLY A 1 206 ? 38.614 -9.305 16.461 1.00 30.45 206 GLY A N 1
ATOM 1606 C CA . GLY A 1 206 ? 37.563 -8.297 16.323 1.00 30.45 206 GLY A CA 1
ATOM 1607 C C . GLY A 1 206 ? 36.186 -8.798 16.774 1.00 30.45 206 GLY A C 1
ATOM 1608 O O . GLY A 1 206 ? 35.915 -9.996 16.682 1.00 30.45 206 GLY A O 1
ATOM 1609 N N . PRO A 1 207 ? 35.294 -7.890 17.215 1.00 34.91 207 PRO A N 1
ATOM 1610 C CA . PRO A 1 207 ? 34.000 -8.274 17.755 1.00 34.91 207 PRO A CA 1
ATOM 1611 C C . PRO A 1 207 ? 33.200 -9.042 16.703 1.00 34.91 207 PRO A C 1
ATOM 1613 O O . PRO A 1 207 ? 32.989 -8.569 15.578 1.00 34.91 207 PRO A O 1
ATOM 1616 N N . ALA A 1 208 ? 32.776 -10.247 17.086 1.00 33.53 208 ALA A N 1
ATOM 1617 C CA . ALA A 1 208 ? 31.832 -11.049 16.334 1.00 33.53 208 ALA A CA 1
ATOM 1618 C C . ALA A 1 208 ? 30.588 -10.202 16.037 1.00 33.53 208 ALA A C 1
ATOM 1620 O O . ALA A 1 208 ? 30.059 -9.497 16.895 1.00 33.53 208 ALA A O 1
ATOM 1621 N N . ALA A 1 209 ? 30.167 -10.225 14.776 1.00 30.11 209 ALA A N 1
ATOM 1622 C CA . ALA A 1 209 ? 29.081 -9.409 14.268 1.00 30.11 209 ALA A CA 1
ATOM 1623 C C . ALA A 1 209 ? 27.800 -9.604 15.095 1.00 30.11 209 ALA A C 1
ATOM 1625 O O . ALA A 1 209 ? 27.225 -10.692 15.101 1.00 30.11 209 ALA A O 1
ATOM 1626 N N . GLN A 1 210 ? 27.328 -8.528 15.733 1.00 36.62 210 GLN A N 1
ATOM 1627 C CA . GLN A 1 210 ? 26.006 -8.500 16.350 1.00 36.62 210 GLN A CA 1
ATOM 1628 C C . GLN A 1 210 ? 24.939 -8.882 15.303 1.00 36.62 210 GLN A C 1
ATOM 1630 O O . GLN A 1 210 ? 24.889 -8.273 14.223 1.00 36.62 210 GLN A O 1
ATOM 1635 N N . PRO A 1 211 ? 24.064 -9.864 15.580 1.00 32.19 211 PRO A N 1
ATOM 1636 C CA . PRO A 1 211 ? 22.941 -10.161 14.707 1.00 32.19 211 PRO A CA 1
ATOM 1637 C C . PRO A 1 211 ? 21.999 -8.952 14.668 1.00 32.19 211 PRO A C 1
ATOM 1639 O O . PRO A 1 211 ? 21.524 -8.463 15.691 1.00 32.19 211 PRO A O 1
ATOM 1642 N N . GLY A 1 212 ? 21.755 -8.446 13.457 1.00 30.19 212 GLY A N 1
ATOM 1643 C CA . GLY A 1 212 ? 21.001 -7.220 13.219 1.00 30.19 212 GLY A CA 1
ATOM 1644 C C . GLY A 1 212 ? 19.666 -7.180 13.965 1.00 30.19 212 GLY A C 1
ATOM 1645 O O . GLY A 1 212 ? 18.814 -8.053 13.798 1.00 30.19 212 GLY A O 1
ATOM 1646 N N . SER A 1 213 ? 19.481 -6.120 14.754 1.00 37.50 213 SER A N 1
ATOM 1647 C CA . SER A 1 213 ? 18.246 -5.791 15.466 1.00 37.50 213 SER A CA 1
ATOM 1648 C C . SER A 1 213 ? 17.070 -5.651 14.486 1.00 37.50 213 SER A C 1
ATOM 1650 O O . SER A 1 213 ? 16.779 -4.579 13.951 1.00 37.50 213 SER A O 1
ATOM 1652 N N . ARG A 1 214 ? 16.366 -6.756 14.219 1.00 40.28 214 ARG A N 1
ATOM 1653 C CA . ARG A 1 214 ? 15.007 -6.715 13.672 1.00 40.28 214 ARG A CA 1
ATOM 1654 C C . ARG A 1 214 ? 14.112 -6.185 14.786 1.00 40.28 214 ARG A C 1
ATOM 1656 O O . ARG A 1 214 ? 13.830 -6.909 15.736 1.00 40.28 214 ARG A O 1
ATOM 1663 N N . ARG A 1 215 ? 13.649 -4.936 14.669 1.00 47.59 215 ARG A N 1
ATOM 1664 C CA . ARG A 1 215 ? 12.569 -4.400 15.513 1.00 47.59 215 ARG A CA 1
ATOM 1665 C C . ARG A 1 215 ? 11.346 -5.313 15.367 1.00 47.59 215 ARG A C 1
ATOM 1667 O O . ARG A 1 215 ? 10.641 -5.238 14.364 1.00 47.59 215 ARG A O 1
ATOM 1674 N N . LYS A 1 216 ? 11.125 -6.214 16.324 1.00 56.97 216 LYS A N 1
ATOM 1675 C CA . LYS A 1 216 ? 9.892 -6.999 16.412 1.00 56.97 216 LYS A CA 1
ATOM 1676 C C . LYS A 1 216 ? 8.829 -6.085 17.018 1.00 56.97 216 LYS A C 1
ATOM 1678 O O . LYS A 1 216 ? 8.953 -5.699 18.175 1.00 56.97 216 LYS A O 1
ATOM 1683 N N . HIS A 1 217 ? 7.836 -5.693 16.225 1.00 67.25 217 HIS A N 1
ATOM 1684 C CA . HIS A 1 217 ? 6.638 -5.045 16.757 1.00 67.25 217 HIS A CA 1
ATOM 1685 C C . HIS A 1 217 ? 5.873 -6.081 17.581 1.00 67.25 217 HIS A C 1
ATOM 1687 O O . HIS A 1 217 ? 5.736 -7.225 17.142 1.00 67.25 217 HIS A O 1
ATOM 1693 N N . PHE A 1 218 ? 5.430 -5.703 18.776 1.00 76.44 218 PHE A N 1
ATOM 1694 C CA . PHE A 1 218 ? 4.605 -6.575 19.601 1.00 76.44 218 PHE A CA 1
ATOM 1695 C C . PHE A 1 218 ? 3.212 -6.682 18.976 1.00 76.44 218 PHE A C 1
ATOM 1697 O O . PHE A 1 218 ? 2.644 -5.678 18.544 1.00 76.44 218 PHE A O 1
ATOM 1704 N N . TYR A 1 219 ? 2.677 -7.896 18.897 1.00 86.62 219 TYR A N 1
ATOM 1705 C CA . TYR A 1 219 ? 1.358 -8.145 18.331 1.00 86.62 219 TYR A CA 1
ATOM 1706 C C . TYR A 1 219 ? 0.637 -9.264 19.072 1.00 86.62 219 TYR A C 1
ATOM 1708 O O . TYR A 1 219 ? 1.267 -10.162 19.628 1.00 86.62 219 TYR A O 1
ATOM 1716 N N . VAL A 1 220 ? -0.691 -9.240 18.992 1.00 90.44 220 VAL A N 1
ATOM 1717 C CA . VAL A 1 220 ? -1.563 -10.351 19.380 1.00 90.44 220 VAL A CA 1
ATOM 1718 C C . VAL A 1 220 ? -2.270 -10.875 18.134 1.00 90.44 220 VAL A C 1
ATOM 1720 O O . VAL A 1 220 ? -2.624 -10.112 17.239 1.00 90.44 220 VAL A O 1
ATOM 1723 N N . THR A 1 221 ? -2.451 -12.190 18.034 1.00 94.38 221 THR A N 1
ATOM 1724 C CA . THR A 1 221 ? -3.141 -12.784 16.881 1.00 94.38 221 THR A CA 1
ATOM 1725 C C . THR A 1 221 ? -4.649 -12.736 17.091 1.00 94.38 221 THR A C 1
ATOM 1727 O O . THR A 1 221 ? -5.168 -13.381 18.001 1.00 94.38 221 THR A O 1
ATOM 1730 N N . LEU A 1 222 ? -5.351 -12.011 16.220 1.00 95.88 222 LEU A N 1
ATOM 1731 C CA . LEU A 1 222 ? -6.806 -12.035 16.123 1.00 95.88 222 LEU A CA 1
ATOM 1732 C C . LEU A 1 222 ? -7.221 -13.053 15.060 1.00 95.88 222 LEU A C 1
ATOM 1734 O O . LEU A 1 222 ? -6.786 -12.995 13.908 1.00 95.88 222 LEU A O 1
ATOM 1738 N N . GLN A 1 223 ? -8.040 -14.015 15.470 1.00 95.50 223 GLN A N 1
ATOM 1739 C CA . GLN A 1 223 ? -8.420 -15.162 14.649 1.00 95.50 223 GLN A CA 1
ATOM 1740 C C . GLN A 1 223 ? -9.559 -14.790 13.698 1.00 95.50 223 GLN A C 1
ATOM 1742 O O . GLN A 1 223 ? -10.483 -14.076 14.089 1.00 95.50 223 GLN A O 1
ATOM 1747 N N . SER A 1 224 ? -9.525 -15.321 12.474 1.00 96.50 224 SER A N 1
ATOM 1748 C CA . SER A 1 224 ? -10.445 -14.934 11.394 1.00 96.50 224 SER A CA 1
ATOM 1749 C C . SER A 1 224 ? -11.924 -15.051 11.756 1.00 96.50 224 SER A C 1
ATOM 1751 O O . SER A 1 224 ? -12.699 -14.158 11.425 1.00 96.50 224 SER A O 1
ATOM 1753 N N . ARG A 1 225 ? -12.305 -16.086 12.516 1.00 96.19 225 ARG A N 1
ATOM 1754 C CA . ARG A 1 225 ? -13.696 -16.327 12.940 1.00 96.19 225 ARG A CA 1
ATOM 1755 C C . ARG A 1 225 ? -14.343 -15.183 13.730 1.00 96.19 225 ARG A C 1
ATOM 1757 O O . ARG A 1 225 ? -15.563 -15.125 13.784 1.00 96.19 225 ARG A O 1
ATOM 1764 N N . TYR A 1 226 ? -13.551 -14.292 14.329 1.00 97.19 226 TYR A N 1
ATOM 1765 C CA . TYR A 1 226 ? -14.063 -13.149 15.090 1.00 97.19 226 TYR A CA 1
ATOM 1766 C C . TYR A 1 226 ? -13.995 -11.829 14.316 1.00 97.19 226 TYR A C 1
ATOM 1768 O O . TYR A 1 226 ? -14.627 -10.866 14.728 1.00 97.19 226 TYR A O 1
ATOM 1776 N N . LEU A 1 227 ? -13.237 -11.745 13.216 1.00 97.88 227 LEU A N 1
ATOM 1777 C CA . LEU A 1 227 ? -12.863 -10.456 12.621 1.00 97.88 227 LEU A CA 1
ATOM 1778 C C . LEU A 1 227 ? -14.043 -9.675 12.036 1.00 97.88 227 LEU A C 1
ATOM 1780 O O . LEU A 1 227 ? -14.096 -8.459 12.205 1.00 97.88 227 LEU A O 1
ATOM 1784 N N . ALA A 1 228 ? -14.985 -10.355 11.380 1.00 97.81 228 ALA A N 1
ATOM 1785 C CA . ALA A 1 228 ? -16.158 -9.696 10.811 1.00 97.81 228 ALA A CA 1
ATOM 1786 C C . ALA A 1 228 ? -17.028 -9.061 11.909 1.00 97.81 228 ALA A C 1
ATOM 1788 O O . ALA A 1 228 ? -17.258 -7.855 11.893 1.00 97.81 228 ALA A O 1
ATOM 1789 N N . ALA A 1 229 ? -17.417 -9.856 12.912 1.00 98.06 229 ALA A N 1
ATOM 1790 C CA . ALA A 1 229 ? -18.205 -9.391 14.053 1.00 98.06 229 ALA A CA 1
ATOM 1791 C C . ALA A 1 229 ? -17.462 -8.339 14.895 1.00 98.06 229 ALA A C 1
ATOM 1793 O O . ALA A 1 229 ? -18.067 -7.379 15.361 1.00 98.06 229 ALA A O 1
ATOM 1794 N N . LEU A 1 230 ? -16.141 -8.484 15.050 1.00 98.12 230 LEU A N 1
ATOM 1795 C CA . LEU A 1 230 ? -15.304 -7.505 15.740 1.00 98.12 230 LEU A CA 1
ATOM 1796 C C . LEU A 1 230 ? -15.378 -6.136 15.065 1.00 98.12 230 LEU A C 1
ATOM 1798 O O . LEU A 1 230 ? -15.469 -5.125 15.753 1.00 98.12 230 LEU A O 1
ATOM 1802 N N . TRP A 1 231 ? -15.332 -6.088 13.734 1.00 97.94 231 TRP A N 1
ATOM 1803 C CA . TRP A 1 231 ? -15.403 -4.818 13.023 1.00 97.94 231 TRP A CA 1
ATOM 1804 C C . TRP A 1 231 ? -16.776 -4.148 13.134 1.00 97.94 231 TRP A C 1
ATOM 1806 O O . TRP A 1 231 ? -16.830 -2.936 13.333 1.00 97.94 231 TRP A O 1
ATOM 1816 N N . GLU A 1 232 ? -17.865 -4.919 13.088 1.00 98.00 232 GLU A N 1
ATOM 1817 C CA . GLU A 1 232 ? -19.220 -4.399 13.336 1.00 98.00 232 GLU A CA 1
ATOM 1818 C C . GLU A 1 232 ? -19.339 -3.779 14.735 1.00 98.00 232 GLU A C 1
ATOM 1820 O O . GLU A 1 232 ? -19.828 -2.659 14.896 1.00 98.00 232 GLU A O 1
ATOM 1825 N N . GLU A 1 233 ? -18.814 -4.463 15.754 1.00 98.25 233 GLU A N 1
ATOM 1826 C CA . GLU A 1 233 ? -18.823 -3.971 17.132 1.00 98.25 233 GLU A CA 1
ATOM 1827 C C . GLU A 1 233 ? -17.928 -2.728 17.306 1.00 98.25 233 GLU A C 1
ATOM 1829 O O . GLU A 1 233 ? -18.320 -1.767 17.975 1.00 98.25 233 GLU A O 1
ATOM 1834 N N . ILE A 1 234 ? -16.755 -2.695 16.656 1.00 98.19 234 ILE A N 1
ATOM 1835 C CA . ILE A 1 234 ? -15.887 -1.506 16.598 1.00 98.19 234 ILE A CA 1
ATOM 1836 C C . ILE A 1 234 ? -16.643 -0.330 15.975 1.00 98.19 234 ILE A C 1
ATOM 1838 O O . ILE A 1 234 ? -16.622 0.764 16.537 1.00 98.19 234 ILE A O 1
ATOM 1842 N N . HIS A 1 235 ? -17.318 -0.534 14.842 1.00 96.00 235 HIS A N 1
ATOM 1843 C CA . HIS A 1 235 ? -18.078 0.522 14.176 1.00 96.00 235 HIS A CA 1
ATOM 1844 C C . HIS A 1 235 ? -19.230 1.035 15.034 1.00 96.00 235 HIS A C 1
ATOM 1846 O O . HIS A 1 235 ? -19.382 2.248 15.169 1.00 96.00 235 HIS A O 1
ATOM 1852 N N . SER A 1 236 ? -20.004 0.131 15.637 1.00 97.62 236 SER A N 1
ATOM 1853 C CA . SER A 1 236 ? -21.121 0.464 16.527 1.00 97.62 236 SER A CA 1
ATOM 1854 C C . SER A 1 236 ? -20.665 1.347 17.692 1.00 97.62 236 SER A C 1
ATOM 1856 O O . SER A 1 236 ? -21.234 2.411 17.943 1.00 97.62 236 SER A O 1
ATOM 1858 N N . ARG A 1 237 ? -19.561 0.971 18.351 1.00 97.62 237 ARG A N 1
ATOM 1859 C CA . ARG A 1 237 ? -18.972 1.753 19.448 1.00 97.62 237 ARG A CA 1
ATOM 1860 C C . ARG A 1 237 ? -18.385 3.072 18.971 1.00 97.62 237 ARG A C 1
ATOM 1862 O O . ARG A 1 237 ? -18.610 4.101 19.600 1.00 97.62 237 ARG A O 1
ATOM 1869 N N . ALA A 1 238 ? -17.645 3.059 17.864 1.00 96.44 238 ALA A N 1
ATOM 1870 C CA . ALA A 1 238 ? -17.028 4.257 17.307 1.00 96.44 238 ALA A CA 1
ATOM 1871 C C . ALA A 1 238 ? -18.072 5.296 16.868 1.00 96.44 238 ALA A C 1
ATOM 1873 O O . ALA A 1 238 ? -17.828 6.491 17.017 1.00 96.44 238 ALA A O 1
ATOM 1874 N N . ALA A 1 239 ? -19.244 4.864 16.392 1.00 95.06 239 ALA A N 1
ATOM 1875 C CA . ALA A 1 239 ? -20.328 5.745 15.956 1.00 95.06 239 ALA A CA 1
ATOM 1876 C C . ALA A 1 239 ? -20.890 6.645 17.073 1.00 95.06 239 ALA A C 1
ATOM 1878 O O . ALA A 1 239 ? -21.478 7.686 16.780 1.00 95.06 239 ALA A O 1
ATOM 1879 N N . LEU A 1 240 ? -20.681 6.284 18.344 1.00 95.44 240 LEU A N 1
ATOM 1880 C CA . LEU A 1 240 ? -21.069 7.098 19.500 1.00 95.44 240 LEU A CA 1
ATOM 1881 C C . LEU A 1 240 ? -20.197 8.354 19.667 1.00 95.44 240 LEU A C 1
ATOM 1883 O O . LEU A 1 240 ? -20.569 9.270 20.402 1.00 95.44 240 LEU A O 1
ATOM 1887 N N . TRP A 1 241 ? -19.055 8.411 18.980 1.00 94.56 241 TRP A N 1
ATOM 1888 C CA . TRP A 1 241 ? -18.015 9.412 19.186 1.00 94.56 241 TRP A CA 1
ATOM 1889 C C . TRP A 1 241 ? -17.768 10.214 17.901 1.00 94.56 241 TRP A C 1
ATOM 1891 O O . TRP A 1 241 ? -17.264 9.670 16.912 1.00 94.56 241 TRP A O 1
ATOM 1901 N N . PRO A 1 242 ? -18.088 11.523 17.876 1.00 92.06 242 PRO A N 1
ATOM 1902 C CA . PRO A 1 242 ? -17.911 12.359 16.689 1.00 92.06 242 PRO A CA 1
ATOM 1903 C C . PRO A 1 242 ? -16.478 12.387 16.140 1.00 92.06 242 PRO A C 1
ATOM 1905 O O . PRO A 1 242 ? -16.286 12.539 14.935 1.00 92.06 242 PRO A O 1
ATOM 1908 N N . GLU A 1 243 ? -15.464 12.220 16.992 1.00 91.50 243 GLU A N 1
ATOM 1909 C CA . GLU A 1 243 ? -14.053 12.159 16.592 1.00 91.50 243 GLU A CA 1
ATOM 1910 C C . GLU A 1 243 ? -13.682 10.934 15.741 1.00 91.50 243 GLU A C 1
ATOM 1912 O O . GLU A 1 243 ? -12.610 10.919 15.134 1.00 91.50 243 GLU A O 1
ATOM 1917 N N . TYR A 1 244 ? -14.549 9.921 15.679 1.00 94.25 244 TYR A N 1
ATOM 1918 C CA . TYR A 1 244 ? -14.370 8.723 14.858 1.00 94.25 244 TYR A CA 1
ATOM 1919 C C . TYR A 1 244 ? -15.314 8.689 13.652 1.00 94.25 244 TYR A C 1
ATOM 1921 O O . TYR A 1 244 ? -15.385 7.684 12.942 1.00 94.25 244 TYR A O 1
ATOM 1929 N N . ALA A 1 245 ? -16.012 9.793 13.369 1.00 92.69 245 ALA A N 1
ATOM 1930 C CA . ALA A 1 245 ? -16.834 9.907 12.174 1.00 92.69 245 ALA A CA 1
ATOM 1931 C C . ALA A 1 245 ? -15.995 9.677 10.902 1.00 92.69 245 ALA A C 1
ATOM 193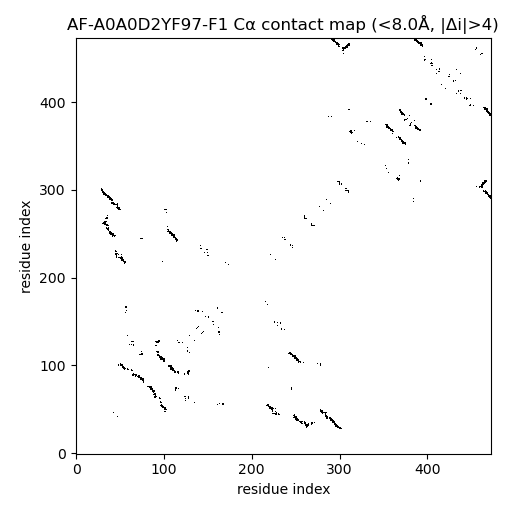3 O O . ALA A 1 245 ? -14.891 10.208 10.744 1.00 92.69 245 ALA A O 1
ATOM 1934 N N . GLY A 1 246 ? -16.536 8.870 9.987 1.00 92.00 246 GLY A N 1
ATOM 1935 C CA . GLY A 1 246 ? -15.854 8.484 8.751 1.00 92.00 246 GLY A CA 1
ATOM 1936 C C . GLY A 1 246 ? -14.747 7.438 8.927 1.00 92.00 246 GLY A C 1
ATOM 1937 O O . GLY A 1 246 ? -13.951 7.278 8.005 1.00 92.00 246 GLY A O 1
ATOM 1938 N N . LEU A 1 247 ? -14.670 6.748 10.077 1.00 95.56 247 LEU A N 1
ATOM 1939 C CA . LEU A 1 247 ? -13.758 5.617 10.295 1.00 95.56 247 LEU A CA 1
ATOM 1940 C C . LEU A 1 247 ? -13.787 4.663 9.094 1.00 95.56 247 LEU A C 1
ATOM 1942 O O . LEU A 1 247 ? -14.854 4.201 8.688 1.00 95.56 247 LEU A O 1
ATOM 1946 N N . ARG A 1 248 ? -12.612 4.365 8.534 1.00 95.31 248 ARG A N 1
ATOM 1947 C CA . ARG A 1 248 ? -12.499 3.525 7.337 1.00 95.31 248 ARG A CA 1
ATOM 1948 C C . ARG A 1 248 ? -11.247 2.666 7.372 1.00 95.31 248 ARG A C 1
ATOM 1950 O O . ARG A 1 248 ? -10.201 3.113 7.846 1.00 95.31 248 ARG A O 1
ATOM 1957 N N . LEU A 1 249 ? -11.345 1.451 6.840 1.00 97.12 249 LEU A N 1
ATOM 1958 C CA . LEU A 1 249 ? -10.185 0.591 6.646 1.00 97.12 249 LEU A CA 1
ATOM 1959 C C . LEU A 1 249 ? -9.487 0.893 5.326 1.00 97.12 249 LEU A C 1
ATOM 1961 O O . LEU A 1 249 ? -10.094 1.286 4.330 1.00 97.12 249 LEU A O 1
ATOM 1965 N N . TYR A 1 250 ? -8.189 0.649 5.335 1.00 96.75 250 TYR A N 1
ATOM 1966 C CA . TYR A 1 250 ? -7.345 0.622 4.156 1.00 96.75 250 TYR A CA 1
ATOM 1967 C C . TYR A 1 250 ? -6.388 -0.554 4.291 1.00 96.75 250 TYR A C 1
ATOM 1969 O O . TYR A 1 250 ? -5.757 -0.718 5.334 1.00 96.75 250 TYR A O 1
ATOM 1977 N N . MET A 1 251 ? -6.275 -1.371 3.254 1.00 95.88 251 MET A N 1
ATOM 1978 C CA . MET A 1 251 ? -5.368 -2.511 3.213 1.00 95.88 251 MET A CA 1
ATOM 1979 C C . MET A 1 251 ? -4.374 -2.319 2.078 1.00 95.88 251 MET A C 1
ATOM 1981 O O . MET A 1 251 ? -4.766 -2.057 0.943 1.00 95.88 251 MET A O 1
ATOM 1985 N N . ALA A 1 252 ? -3.086 -2.468 2.372 1.00 94.56 252 ALA A N 1
ATOM 1986 C CA . ALA A 1 252 ? -2.049 -2.335 1.361 1.00 94.56 252 ALA A CA 1
ATOM 1987 C C . ALA A 1 252 ? -0.813 -3.182 1.642 1.00 94.56 252 ALA A C 1
ATOM 1989 O O . ALA A 1 252 ? -0.465 -3.471 2.789 1.00 94.56 252 ALA A O 1
ATOM 1990 N N . ALA A 1 253 ? -0.123 -3.526 0.561 1.00 91.19 253 ALA A N 1
ATOM 1991 C CA . ALA A 1 253 ? 1.188 -4.157 0.568 1.00 91.19 253 ALA A CA 1
ATOM 1992 C C . ALA A 1 253 ? 2.145 -3.330 -0.288 1.00 91.19 253 ALA A C 1
ATOM 1994 O O . ALA A 1 253 ? 1.736 -2.739 -1.285 1.00 91.19 253 ALA A O 1
ATOM 1995 N N . LYS A 1 254 ? 3.424 -3.292 0.081 1.00 85.25 254 LYS A N 1
ATOM 1996 C CA . LYS A 1 254 ? 4.478 -2.609 -0.681 1.00 85.25 254 LYS A CA 1
ATOM 1997 C C . LYS A 1 254 ? 5.758 -3.427 -0.610 1.00 85.25 254 LYS A C 1
ATOM 1999 O O . LYS A 1 254 ? 6.017 -4.071 0.403 1.00 85.25 254 LYS A O 1
ATOM 2004 N N . ASN A 1 255 ? 6.595 -3.316 -1.640 1.00 80.69 255 ASN A N 1
ATOM 2005 C CA . ASN A 1 255 ? 7.848 -4.063 -1.793 1.00 80.69 255 ASN A CA 1
ATOM 2006 C C . ASN A 1 255 ? 7.643 -5.556 -2.082 1.00 80.69 255 ASN A C 1
ATOM 2008 O O . ASN A 1 255 ? 8.503 -6.372 -1.749 1.00 80.69 255 ASN A O 1
ATOM 2012 N N . THR A 1 256 ? 6.538 -5.914 -2.732 1.00 89.06 256 THR A N 1
ATOM 2013 C CA . THR A 1 256 ? 6.209 -7.303 -3.079 1.00 89.06 256 THR A CA 1
ATOM 2014 C C . THR A 1 256 ? 6.739 -7.721 -4.449 1.00 89.06 256 THR A C 1
ATOM 2016 O O . THR A 1 256 ? 6.565 -8.869 -4.852 1.00 89.06 256 THR A O 1
ATOM 2019 N N . LYS A 1 257 ? 7.455 -6.832 -5.155 1.00 87.88 257 LYS A N 1
ATOM 2020 C CA . LYS A 1 257 ? 7.994 -7.084 -6.499 1.00 87.88 257 LYS A CA 1
ATOM 2021 C C . LYS A 1 257 ? 8.700 -8.426 -6.631 1.00 87.88 257 LYS A C 1
ATOM 2023 O O . LYS A 1 257 ? 8.443 -9.154 -7.577 1.00 87.88 257 LYS A O 1
ATOM 2028 N N . LEU A 1 258 ? 9.593 -8.769 -5.700 1.00 89.38 258 LEU A N 1
ATOM 2029 C CA . LEU A 1 258 ? 10.335 -10.035 -5.769 1.00 89.38 258 LEU A CA 1
ATOM 2030 C C . LEU A 1 258 ? 9.482 -11.256 -5.413 1.00 89.38 258 LEU A C 1
ATOM 2032 O O . LEU A 1 258 ? 9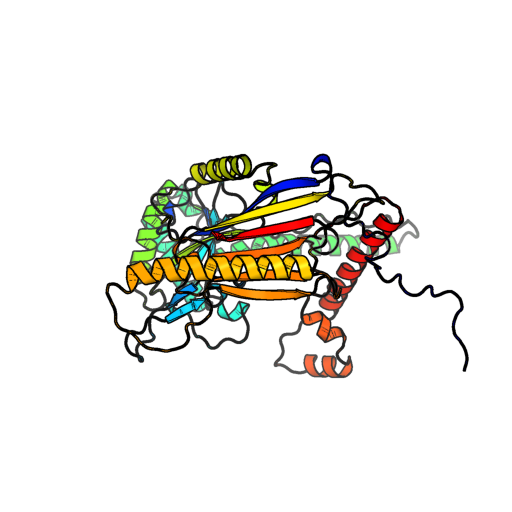.816 -12.355 -5.841 1.00 89.38 258 LEU A O 1
ATOM 2036 N N . THR A 1 259 ? 8.398 -11.074 -4.659 1.00 91.62 259 THR A N 1
ATOM 2037 C CA . THR A 1 259 ? 7.479 -12.153 -4.281 1.00 91.62 259 THR A CA 1
ATOM 2038 C C . THR A 1 259 ? 6.778 -12.725 -5.508 1.00 91.62 259 THR A C 1
ATOM 2040 O O . THR A 1 259 ? 6.757 -13.938 -5.683 1.00 91.62 259 THR A O 1
ATOM 2043 N N . TRP A 1 260 ? 6.270 -11.852 -6.381 1.00 93.75 260 TRP A N 1
ATOM 2044 C CA . TRP A 1 260 ? 5.453 -12.235 -7.540 1.00 93.75 260 TRP A CA 1
ATOM 2045 C C . TRP A 1 260 ? 6.140 -11.972 -8.885 1.00 93.75 260 TRP A C 1
ATOM 2047 O O . TRP A 1 260 ? 5.485 -11.924 -9.925 1.00 93.75 260 TRP A O 1
ATOM 2057 N N . MET A 1 261 ? 7.466 -11.783 -8.897 1.00 94.00 261 MET A N 1
ATOM 2058 C CA . MET A 1 261 ? 8.197 -11.588 -10.149 1.00 94.00 261 MET A CA 1
ATOM 2059 C C . MET A 1 261 ? 8.202 -12.878 -10.970 1.00 94.00 261 MET A C 1
ATOM 2061 O O . MET A 1 261 ? 8.696 -13.907 -10.508 1.00 94.00 261 MET A O 1
ATOM 2065 N N . ARG A 1 262 ? 7.711 -12.822 -12.209 1.00 95.69 262 ARG A N 1
ATOM 2066 C CA . ARG A 1 262 ? 7.696 -13.947 -13.151 1.00 95.69 262 ARG A CA 1
ATOM 2067 C C . ARG A 1 262 ? 8.101 -13.535 -14.570 1.00 95.69 262 ARG A C 1
ATOM 2069 O O . ARG A 1 262 ? 8.098 -12.347 -14.886 1.00 95.69 262 ARG A O 1
ATOM 2076 N N . PRO A 1 263 ? 8.487 -14.482 -15.446 1.00 93.56 263 PRO A N 1
ATOM 2077 C CA . PRO A 1 263 ? 8.872 -14.162 -16.825 1.00 93.56 263 PRO A CA 1
ATOM 2078 C C . PRO A 1 263 ? 7.725 -13.605 -17.683 1.00 93.56 263 PRO A C 1
ATOM 2080 O O . PRO A 1 263 ? 7.970 -12.821 -18.599 1.00 93.56 263 PRO A O 1
ATOM 2083 N N . THR A 1 264 ? 6.477 -13.988 -17.388 1.00 94.12 264 THR A N 1
ATOM 2084 C CA . THR A 1 264 ? 5.281 -13.532 -18.115 1.00 94.12 264 THR A CA 1
ATOM 2085 C C . THR A 1 264 ? 4.291 -12.847 -17.181 1.00 94.12 264 THR A C 1
ATOM 2087 O O . THR A 1 264 ? 4.302 -13.078 -15.971 1.00 94.12 264 THR A O 1
ATOM 2090 N N . PHE A 1 265 ? 3.426 -12.008 -17.749 1.00 93.38 265 PHE A N 1
ATOM 2091 C CA . PHE A 1 265 ? 2.392 -11.310 -16.989 1.00 93.38 265 PHE A CA 1
ATOM 2092 C C . PHE A 1 265 ? 1.365 -12.289 -16.412 1.00 93.38 265 PHE A C 1
ATOM 2094 O O . PHE A 1 265 ? 1.022 -12.205 -15.238 1.00 93.38 265 PHE A O 1
ATOM 2101 N N . GLU A 1 266 ? 0.935 -13.263 -17.211 1.00 96.44 266 GLU A N 1
ATOM 2102 C CA . GLU A 1 266 ? -0.085 -14.246 -16.844 1.00 96.44 266 GLU A CA 1
ATOM 2103 C C . GLU A 1 266 ? 0.367 -15.097 -15.655 1.00 96.44 266 GLU A C 1
ATOM 2105 O O . GLU A 1 266 ? -0.424 -15.379 -14.761 1.00 96.44 266 GLU A O 1
ATOM 2110 N N . SER A 1 267 ? 1.650 -15.471 -15.610 1.00 96.69 267 SER A N 1
ATOM 2111 C CA . SER A 1 267 ? 2.193 -16.251 -14.493 1.00 96.69 267 SER A CA 1
ATOM 2112 C C . SER A 1 267 ? 2.377 -15.417 -13.225 1.00 96.69 267 SER A C 1
ATOM 2114 O O . SER A 1 267 ? 2.098 -15.925 -12.141 1.00 96.69 267 SER A O 1
ATOM 2116 N N . ALA A 1 268 ? 2.794 -14.148 -13.341 1.00 96.00 268 ALA A N 1
ATOM 2117 C CA . ALA A 1 268 ? 2.852 -13.226 -12.202 1.00 96.00 268 ALA A CA 1
ATOM 2118 C C . ALA A 1 268 ? 1.455 -13.009 -11.601 1.00 96.00 268 ALA A C 1
ATOM 2120 O O . ALA A 1 268 ? 1.272 -13.102 -10.387 1.00 96.00 268 ALA A O 1
ATOM 2121 N N . LEU A 1 269 ? 0.461 -12.773 -12.462 1.00 95.88 269 LEU A N 1
ATOM 2122 C CA . LEU A 1 269 ? -0.914 -12.536 -12.046 1.00 95.88 269 LEU A CA 1
ATOM 2123 C C . LEU A 1 269 ? -1.547 -13.788 -11.428 1.00 95.88 269 LEU A C 1
ATOM 2125 O O . LEU A 1 269 ? -2.164 -13.682 -10.375 1.00 95.88 269 LEU A O 1
ATOM 2129 N N . ALA A 1 270 ? -1.366 -14.967 -12.030 1.00 96.50 270 ALA A N 1
ATOM 2130 C CA . ALA A 1 270 ? -1.925 -16.213 -11.507 1.00 96.50 270 ALA A CA 1
ATOM 2131 C C . ALA A 1 270 ? -1.381 -16.559 -10.111 1.00 96.50 270 ALA A C 1
ATOM 2133 O O . ALA A 1 270 ? -2.134 -16.983 -9.236 1.00 96.50 270 ALA A O 1
ATOM 2134 N N . GLU A 1 271 ? -0.083 -16.352 -9.874 1.00 95.12 271 GLU A N 1
ATOM 2135 C CA . GLU A 1 271 ? 0.494 -16.566 -8.546 1.00 95.12 271 GLU A CA 1
ATOM 2136 C C . GLU A 1 271 ? 0.009 -15.525 -7.531 1.00 95.12 271 GLU A C 1
ATOM 2138 O O . GLU A 1 271 ? -0.328 -15.877 -6.398 1.00 95.12 271 GLU A O 1
ATOM 2143 N N . TRP A 1 272 ? -0.060 -14.250 -7.927 1.00 95.38 272 TRP A N 1
ATOM 2144 C CA . TRP A 1 272 ? -0.627 -13.208 -7.075 1.00 95.38 272 TRP A CA 1
ATOM 2145 C C . TRP A 1 272 ? -2.073 -13.538 -6.686 1.00 95.38 272 TRP A C 1
ATOM 2147 O O . TRP A 1 272 ? -2.387 -13.549 -5.496 1.00 95.38 272 TRP A O 1
ATOM 2157 N N . GLN A 1 273 ? -2.915 -13.910 -7.656 1.00 95.25 273 GLN A N 1
ATOM 2158 C CA . GLN A 1 273 ? -4.306 -14.319 -7.435 1.00 95.25 273 GLN A CA 1
ATOM 2159 C C . GLN A 1 273 ? -4.406 -15.536 -6.512 1.00 95.25 273 GLN A C 1
ATOM 2161 O O . GLN A 1 273 ? -5.275 -15.580 -5.647 1.00 95.25 273 GLN A O 1
ATOM 2166 N N . HIS A 1 274 ? -3.506 -16.515 -6.639 1.00 95.38 274 HIS A N 1
ATOM 2167 C CA . HIS A 1 274 ? -3.490 -17.674 -5.748 1.00 95.38 274 HIS A CA 1
ATOM 2168 C C . HIS A 1 274 ? -3.265 -17.274 -4.279 1.00 95.38 274 HIS A C 1
ATOM 2170 O O . HIS A 1 274 ? -3.991 -17.736 -3.394 1.00 95.38 274 HIS A O 1
ATOM 2176 N N . HIS A 1 275 ? -2.298 -16.390 -4.010 1.00 94.44 275 HIS A N 1
ATOM 2177 C CA . HIS A 1 275 ? -2.057 -15.877 -2.657 1.00 94.44 275 HIS A CA 1
ATOM 2178 C C . HIS A 1 275 ? -3.194 -14.972 -2.171 1.00 94.44 275 HIS A C 1
ATOM 2180 O O . HIS A 1 275 ? -3.621 -15.102 -1.024 1.00 94.44 275 HIS A O 1
ATOM 2186 N N . TRP A 1 276 ? -3.710 -14.102 -3.043 1.00 95.00 276 TRP A N 1
ATOM 2187 C CA . TRP A 1 276 ? -4.855 -13.236 -2.765 1.00 95.00 276 TRP A CA 1
ATOM 2188 C C . TRP A 1 276 ? -6.070 -14.055 -2.325 1.00 95.00 276 TRP A C 1
ATOM 2190 O O . TRP A 1 276 ? -6.497 -13.940 -1.181 1.00 95.00 276 TRP A O 1
ATOM 2200 N N . ASN A 1 277 ? -6.526 -14.993 -3.157 1.00 94.94 277 ASN A N 1
ATOM 2201 C CA . ASN A 1 277 ? -7.698 -15.830 -2.885 1.00 94.94 277 ASN A CA 1
ATOM 2202 C C . ASN A 1 277 ? -7.548 -16.670 -1.609 1.00 94.94 277 ASN A C 1
ATOM 2204 O O . ASN A 1 277 ? -8.539 -17.005 -0.960 1.00 94.94 277 ASN A O 1
ATOM 2208 N N . SER A 1 278 ? -6.316 -17.030 -1.239 1.00 95.38 278 SER A N 1
ATOM 2209 C CA . SER A 1 278 ? -6.041 -17.826 -0.038 1.00 95.38 278 SER A CA 1
ATOM 2210 C C . SER A 1 278 ? -6.139 -17.010 1.255 1.00 95.38 278 SER A C 1
ATOM 2212 O O . SER A 1 278 ? -6.532 -17.550 2.289 1.00 95.38 278 SER A O 1
ATOM 2214 N N . ALA A 1 279 ? -5.784 -15.725 1.216 1.00 95.75 279 ALA A N 1
ATOM 2215 C CA . ALA A 1 279 ? -5.690 -14.876 2.404 1.00 95.75 279 ALA A CA 1
ATOM 2216 C C . ALA A 1 279 ? -6.821 -13.843 2.522 1.00 95.75 279 ALA A C 1
ATOM 2218 O O . ALA A 1 279 ? -7.082 -13.359 3.626 1.00 95.75 279 ALA A O 1
ATOM 2219 N N . VAL A 1 280 ? -7.491 -13.526 1.414 1.00 96.56 280 VAL A N 1
ATOM 2220 C CA . VAL A 1 280 ? -8.442 -12.421 1.296 1.00 96.56 280 VAL A CA 1
ATOM 2221 C C . VAL A 1 280 ? -9.846 -12.928 0.996 1.00 96.56 280 VAL A C 1
ATOM 2223 O O . VAL A 1 280 ? -10.039 -13.765 0.116 1.00 96.56 280 VAL A O 1
ATOM 2226 N N . ASP A 1 281 ? -10.818 -12.439 1.760 1.00 96.50 281 ASP A N 1
ATOM 2227 C CA . ASP A 1 281 ? -12.242 -12.658 1.528 1.00 96.50 281 ASP A CA 1
ATOM 2228 C C . ASP A 1 281 ? -12.812 -11.485 0.726 1.00 96.50 281 ASP A C 1
ATOM 2230 O O . ASP A 1 281 ? -12.964 -10.370 1.235 1.00 96.50 281 ASP A O 1
ATOM 2234 N N . GLU A 1 282 ? -13.107 -11.748 -0.544 1.00 94.06 282 GLU A N 1
ATOM 2235 C CA . GLU A 1 282 ? -13.598 -10.747 -1.490 1.00 94.06 282 GLU A CA 1
ATOM 2236 C C . GLU A 1 282 ? -14.996 -10.229 -1.137 1.00 94.06 282 GLU A C 1
ATOM 2238 O O . GLU A 1 282 ? -15.368 -9.158 -1.603 1.00 94.06 282 GLU A O 1
ATOM 2243 N N . ALA A 1 283 ? -15.746 -10.900 -0.251 1.00 95.56 283 ALA A N 1
ATOM 2244 C CA . ALA A 1 283 ? -17.037 -10.398 0.225 1.00 95.56 283 ALA A CA 1
ATOM 2245 C C . ALA A 1 283 ? -16.928 -9.042 0.951 1.00 95.56 283 ALA A C 1
ATOM 2247 O O . ALA A 1 283 ? -17.913 -8.311 1.048 1.00 95.56 283 ALA A O 1
ATOM 2248 N N . TYR A 1 284 ? -15.736 -8.702 1.452 1.00 96.44 284 TYR A N 1
ATOM 2249 C CA . TYR A 1 284 ? -15.462 -7.445 2.152 1.00 96.44 284 TYR A CA 1
ATOM 2250 C C . TYR A 1 284 ? -14.644 -6.456 1.325 1.00 96.44 284 TYR A C 1
ATOM 2252 O O . TYR A 1 284 ? -14.141 -5.476 1.875 1.00 96.44 284 TYR A O 1
ATOM 2260 N N . ILE A 1 285 ? -14.470 -6.707 0.029 1.00 93.19 285 ILE A N 1
ATOM 2261 C CA . ILE A 1 285 ? -13.709 -5.847 -0.870 1.00 93.19 285 ILE A CA 1
ATOM 2262 C C . ILE A 1 285 ? -14.599 -5.404 -2.018 1.00 93.19 285 ILE A C 1
ATOM 2264 O O . ILE A 1 285 ? -15.328 -6.192 -2.605 1.00 93.19 285 ILE A O 1
ATOM 2268 N N . ASP A 1 286 ? -14.484 -4.127 -2.357 1.00 89.00 286 ASP A N 1
ATOM 2269 C CA . ASP A 1 286 ? -15.017 -3.595 -3.597 1.00 89.00 286 ASP A CA 1
ATOM 2270 C C . ASP A 1 286 ? -13.908 -3.623 -4.675 1.00 89.00 286 ASP A C 1
ATOM 2272 O O . ASP A 1 286 ? -12.857 -2.982 -4.497 1.00 89.00 286 ASP A O 1
ATOM 2276 N N . PRO A 1 287 ? -14.092 -4.396 -5.765 1.00 85.00 287 PRO A N 1
ATOM 2277 C CA . PRO A 1 287 ? -13.142 -4.456 -6.869 1.00 85.00 287 PRO A CA 1
ATOM 2278 C C . PRO A 1 287 ? -12.881 -3.095 -7.523 1.00 85.00 287 PRO A C 1
ATOM 2280 O O . PRO A 1 287 ? -11.759 -2.855 -7.960 1.00 85.00 287 PRO A O 1
ATOM 2283 N N . ASP A 1 288 ? -13.860 -2.183 -7.537 1.00 86.12 288 ASP A N 1
ATOM 2284 C CA . ASP A 1 288 ? -13.741 -0.878 -8.206 1.00 86.12 288 ASP A CA 1
ATOM 2285 C C . ASP A 1 288 ? -12.804 0.090 -7.458 1.00 86.12 288 ASP A C 1
ATOM 2287 O O . ASP A 1 288 ? -12.343 1.097 -8.006 1.00 86.12 288 ASP A O 1
ATOM 2291 N N . VAL A 1 289 ? -12.485 -0.224 -6.198 1.00 86.12 289 VAL A N 1
ATOM 2292 C CA . VAL A 1 289 ? -11.543 0.524 -5.350 1.00 86.12 289 VAL A CA 1
ATOM 2293 C C . VAL A 1 289 ? -10.391 -0.351 -4.850 1.00 86.12 289 VAL A C 1
ATOM 2295 O O . VAL A 1 289 ? -9.785 -0.071 -3.809 1.00 86.12 289 VAL A O 1
ATOM 2298 N N . THR A 1 290 ? -10.074 -1.408 -5.600 1.00 91.56 290 THR A N 1
ATOM 2299 C CA . THR A 1 290 ? -8.916 -2.275 -5.375 1.00 91.56 290 THR A CA 1
ATOM 2300 C C . THR A 1 290 ? -7.934 -2.133 -6.520 1.00 91.56 290 THR A C 1
ATOM 2302 O O . THR A 1 290 ? -8.279 -2.348 -7.674 1.00 91.56 290 THR A O 1
ATOM 2305 N N . TYR A 1 291 ? -6.693 -1.797 -6.181 1.00 92.50 291 TYR A N 1
ATOM 2306 C CA . TYR A 1 291 ? -5.653 -1.472 -7.141 1.00 92.50 291 TYR A CA 1
ATOM 2307 C C . TYR A 1 291 ? -4.408 -2.334 -6.938 1.00 92.50 291 TYR A C 1
ATOM 2309 O O . TYR A 1 291 ? -4.020 -2.624 -5.801 1.00 92.50 291 TYR A O 1
ATOM 2317 N N . ILE A 1 292 ? -3.729 -2.674 -8.030 1.00 93.25 292 ILE A N 1
ATOM 2318 C CA . ILE A 1 292 ? -2.439 -3.377 -8.039 1.00 93.25 292 ILE A CA 1
ATOM 2319 C C . ILE A 1 292 ? -1.414 -2.627 -8.894 1.00 93.25 292 ILE A C 1
ATOM 2321 O O . ILE A 1 292 ? -1.731 -2.136 -9.975 1.00 93.25 292 ILE A O 1
ATOM 2325 N N . ASP A 1 293 ? -0.168 -2.527 -8.417 1.00 92.44 293 ASP A N 1
ATOM 2326 C CA . ASP A 1 293 ? 0.938 -1.945 -9.192 1.00 92.44 293 ASP A CA 1
ATOM 2327 C C . ASP A 1 293 ? 1.637 -3.030 -10.011 1.00 92.44 293 ASP A C 1
ATOM 2329 O O . ASP A 1 293 ? 2.445 -3.805 -9.488 1.00 92.44 293 ASP A O 1
ATOM 2333 N N . ILE A 1 294 ? 1.306 -3.082 -11.299 1.00 93.38 294 ILE A N 1
ATOM 2334 C CA . ILE A 1 294 ? 1.838 -4.034 -12.266 1.00 93.38 294 ILE A CA 1
ATOM 2335 C C . ILE A 1 294 ? 3.136 -3.484 -12.847 1.00 93.38 294 ILE A C 1
ATOM 2337 O O . ILE A 1 294 ? 3.147 -2.514 -13.609 1.00 93.38 294 ILE A O 1
ATOM 2341 N N . GLY A 1 295 ? 4.236 -4.155 -12.535 1.00 92.12 295 GLY A N 1
ATOM 2342 C CA . GLY A 1 295 ? 5.563 -3.872 -13.044 1.00 92.12 295 GLY A CA 1
ATOM 2343 C C . GLY A 1 295 ? 5.922 -4.718 -14.266 1.00 92.12 295 GLY A C 1
ATOM 2344 O O . GLY A 1 295 ? 5.632 -5.909 -14.327 1.00 92.12 295 GLY A O 1
ATOM 2345 N N . ARG A 1 296 ? 6.639 -4.126 -15.223 1.00 91.44 296 ARG A N 1
ATOM 2346 C CA . ARG A 1 296 ? 7.417 -4.823 -16.257 1.00 91.44 296 ARG A CA 1
ATOM 2347 C C . ARG A 1 296 ? 8.848 -4.329 -16.224 1.00 91.44 296 ARG A C 1
ATOM 2349 O O . ARG A 1 296 ? 9.101 -3.127 -16.292 1.00 91.44 296 ARG A O 1
ATOM 2356 N N . GLN A 1 297 ? 9.799 -5.247 -16.181 1.00 89.44 297 GLN A N 1
ATOM 2357 C CA . GLN A 1 297 ? 11.222 -4.953 -16.187 1.00 89.44 297 GLN A CA 1
ATOM 2358 C C . GLN A 1 297 ? 11.901 -5.566 -17.410 1.00 89.44 297 GLN A C 1
ATOM 2360 O O . GLN A 1 297 ? 11.713 -6.741 -17.697 1.00 89.44 297 GLN A O 1
ATOM 2365 N N . MET A 1 298 ? 12.721 -4.776 -18.101 1.00 85.12 298 MET A N 1
ATOM 2366 C CA . MET A 1 298 ? 13.590 -5.243 -19.183 1.00 85.12 298 MET A CA 1
ATOM 2367 C C . MET A 1 298 ? 15.029 -5.284 -18.695 1.00 85.12 298 MET A C 1
ATOM 2369 O O . MET A 1 298 ? 15.574 -4.238 -18.341 1.00 85.12 298 MET A O 1
ATOM 2373 N N . THR A 1 299 ? 15.647 -6.461 -18.703 1.00 83.44 299 THR A N 1
ATOM 2374 C CA . THR A 1 299 ? 16.996 -6.681 -18.170 1.00 83.44 299 THR A CA 1
ATOM 2375 C C . THR A 1 299 ? 17.897 -7.297 -19.243 1.00 83.44 299 THR A C 1
ATOM 2377 O O . THR A 1 299 ? 17.523 -8.315 -19.833 1.00 83.44 299 THR A O 1
ATOM 2380 N N . PRO A 1 300 ? 19.086 -6.727 -19.511 1.00 78.44 300 PRO A N 1
ATOM 2381 C CA . PRO A 1 300 ? 20.083 -7.360 -20.373 1.00 78.44 300 PRO A CA 1
ATOM 2382 C C . PRO A 1 300 ? 20.454 -8.760 -19.883 1.00 78.44 300 PRO A C 1
ATOM 2384 O O . PRO A 1 300 ? 20.627 -8.959 -18.684 1.00 78.44 300 PRO A O 1
ATOM 2387 N N . ALA A 1 301 ? 20.620 -9.706 -20.806 1.00 71.81 301 ALA A N 1
ATOM 2388 C CA . ALA A 1 301 ? 21.062 -11.063 -20.480 1.00 71.81 301 ALA A CA 1
ATOM 2389 C C . ALA A 1 301 ? 22.530 -11.111 -19.997 1.00 71.81 301 ALA A C 1
ATOM 2391 O O . ALA A 1 301 ? 22.893 -11.957 -19.185 1.00 71.81 301 ALA A O 1
ATOM 2392 N N . ASP A 1 302 ? 23.370 -10.181 -20.466 1.00 68.38 302 ASP A N 1
ATOM 2393 C CA . ASP A 1 302 ? 24.801 -10.132 -20.151 1.00 68.38 302 ASP A CA 1
ATOM 2394 C C . ASP A 1 302 ? 25.043 -9.422 -18.793 1.00 68.38 302 ASP A C 1
ATOM 2396 O O . ASP A 1 302 ? 24.977 -8.193 -18.718 1.00 68.38 302 ASP A O 1
ATOM 2400 N N . THR A 1 303 ? 25.358 -10.171 -17.726 1.00 60.81 303 THR A N 1
ATOM 2401 C CA . THR A 1 303 ? 25.556 -9.655 -16.344 1.00 60.81 303 THR A CA 1
ATOM 2402 C C . THR A 1 303 ? 27.023 -9.477 -15.912 1.00 60.81 303 THR A C 1
ATOM 2404 O O . THR A 1 303 ? 27.292 -9.065 -14.782 1.00 60.81 303 THR A O 1
ATOM 2407 N N . GLY A 1 304 ? 27.990 -9.764 -16.793 1.00 60.16 304 GLY A N 1
ATOM 2408 C CA . GLY A 1 304 ? 29.429 -9.630 -16.513 1.00 60.16 304 GLY A CA 1
ATOM 2409 C C . GLY A 1 304 ? 29.937 -8.174 -16.469 1.00 60.16 304 GLY A C 1
ATOM 2410 O O . GLY A 1 304 ? 29.177 -7.248 -16.730 1.00 60.16 304 GLY A O 1
ATOM 2411 N N . PRO A 1 305 ? 31.232 -7.921 -16.194 1.00 55.50 305 PRO A N 1
ATOM 2412 C CA . PRO A 1 305 ? 31.817 -6.570 -16.107 1.00 55.50 305 PRO A CA 1
ATOM 2413 C C . PRO A 1 305 ? 31.710 -5.727 -17.393 1.00 55.50 305 PRO A C 1
ATOM 2415 O O . PRO A 1 305 ? 31.725 -4.497 -17.323 1.00 55.50 305 PRO A O 1
ATOM 2418 N N . HIS A 1 306 ? 31.528 -6.372 -18.550 1.00 60.88 306 HIS A N 1
ATOM 2419 C CA . HIS A 1 306 ? 31.228 -5.743 -19.845 1.00 60.88 306 HIS A CA 1
ATOM 2420 C C . HIS A 1 306 ? 29.739 -5.825 -20.226 1.00 60.88 306 HIS A C 1
ATOM 2422 O O . HIS A 1 306 ? 29.383 -5.699 -21.397 1.00 60.88 306 HIS A O 1
ATOM 2428 N N . GLY A 1 307 ? 28.873 -6.071 -19.240 1.00 63.84 307 GLY A N 1
ATOM 2429 C CA . GLY A 1 307 ? 27.430 -6.152 -19.405 1.00 63.84 307 GLY A CA 1
ATOM 2430 C C . GLY A 1 307 ? 26.847 -4.879 -20.010 1.00 63.84 307 GLY A C 1
ATOM 2431 O O . GLY A 1 307 ? 27.410 -3.782 -19.920 1.00 63.84 307 GLY A O 1
ATOM 2432 N N . ARG A 1 308 ? 25.698 -5.025 -20.663 1.00 72.00 308 ARG A N 1
ATOM 2433 C CA . ARG A 1 308 ? 24.995 -3.892 -21.271 1.00 72.00 308 ARG A CA 1
ATOM 2434 C C . ARG A 1 308 ? 24.158 -3.182 -20.217 1.00 72.00 308 ARG A C 1
ATOM 2436 O O . ARG A 1 308 ? 23.757 -3.766 -19.217 1.00 72.00 308 ARG A O 1
ATOM 2443 N N . VAL A 1 309 ? 23.847 -1.919 -20.479 1.00 74.94 309 VAL A N 1
ATOM 2444 C CA . VAL A 1 309 ? 22.901 -1.134 -19.682 1.00 74.94 309 VAL A CA 1
ATOM 2445 C C . VAL A 1 309 ? 21.776 -0.636 -20.567 1.00 74.94 309 VAL A C 1
ATOM 2447 O O . VAL A 1 309 ? 21.993 -0.269 -21.722 1.00 74.94 309 VAL A O 1
ATOM 2450 N N . LEU A 1 310 ? 20.573 -0.599 -20.013 1.00 77.88 310 LEU A N 1
ATOM 2451 C CA . LEU A 1 310 ? 19.407 -0.013 -20.653 1.00 77.88 310 LEU A CA 1
ATOM 2452 C C . LEU A 1 310 ? 19.114 1.334 -19.976 1.00 77.88 310 LEU A C 1
ATOM 2454 O O . LEU A 1 310 ? 18.835 1.360 -18.784 1.00 77.88 310 LEU A O 1
ATOM 2458 N N . ILE A 1 311 ? 19.208 2.452 -20.719 1.00 80.69 311 ILE A N 1
ATOM 2459 C CA . ILE A 1 311 ? 18.838 3.815 -20.267 1.00 80.69 311 ILE A CA 1
ATOM 2460 C C . ILE A 1 311 ? 17.780 4.527 -21.169 1.00 80.69 311 ILE A C 1
ATOM 2462 O O . ILE A 1 311 ? 17.959 4.687 -22.379 1.00 80.69 311 ILE A O 1
ATOM 2466 N N . TRP A 1 312 ? 16.672 4.994 -20.567 1.00 83.38 312 TRP A N 1
ATOM 2467 C CA . TRP A 1 312 ? 15.520 5.604 -21.220 1.00 83.38 312 TRP A CA 1
ATOM 2468 C C . TRP A 1 312 ? 15.972 6.939 -21.774 1.00 83.38 312 TRP A C 1
ATOM 2470 O O . TRP A 1 312 ? 16.131 7.927 -21.050 1.00 83.38 312 TRP A O 1
ATOM 2480 N N . ARG A 1 313 ? 16.172 6.977 -23.089 1.00 84.88 313 ARG A N 1
ATOM 2481 C CA . ARG A 1 313 ? 16.557 8.214 -23.755 1.00 84.88 313 ARG A CA 1
ATOM 2482 C C . ARG A 1 313 ? 15.419 9.221 -23.703 1.00 84.88 313 ARG A C 1
ATOM 2484 O O . ARG A 1 313 ? 14.256 8.895 -23.966 1.00 84.88 313 ARG A O 1
ATOM 2491 N N . ARG A 1 314 ? 15.780 10.483 -23.479 1.00 87.25 314 ARG A N 1
ATOM 2492 C CA . ARG A 1 314 ? 14.865 11.629 -23.490 1.00 87.25 314 ARG A CA 1
ATOM 2493 C C . ARG A 1 314 ? 13.969 11.642 -24.733 1.00 87.25 314 ARG A C 1
ATOM 2495 O O . ARG A 1 314 ? 12.754 11.777 -24.608 1.00 87.25 314 ARG A O 1
ATOM 2502 N N . CYS A 1 315 ? 14.547 11.429 -25.917 1.00 87.31 315 CYS A N 1
ATOM 2503 C CA . CYS A 1 315 ? 13.808 11.422 -27.182 1.00 87.31 315 CYS A CA 1
ATOM 2504 C C . CYS A 1 315 ? 12.778 10.279 -27.283 1.00 87.31 315 CYS A C 1
ATOM 2506 O O . CYS A 1 315 ? 11.668 10.499 -27.776 1.00 87.31 315 CYS A O 1
ATOM 2508 N N . CYS A 1 316 ? 13.102 9.083 -26.777 1.00 87.69 316 CYS A N 1
ATOM 2509 C CA . CYS A 1 316 ? 12.195 7.932 -26.754 1.00 87.69 316 CYS A CA 1
ATOM 2510 C C . CYS A 1 316 ? 10.994 8.207 -25.849 1.00 87.69 316 CYS A C 1
ATOM 2512 O O . CYS A 1 316 ? 9.845 8.023 -26.250 1.00 87.69 316 CYS A O 1
ATOM 2514 N N . MET A 1 317 ? 11.262 8.747 -24.665 1.00 89.00 317 MET A N 1
ATOM 2515 C CA . MET A 1 317 ? 10.232 9.136 -23.712 1.00 89.00 317 MET A CA 1
ATOM 2516 C C . MET A 1 317 ? 9.355 10.278 -24.248 1.00 89.00 317 MET A C 1
ATOM 2518 O O . MET A 1 317 ? 8.160 10.324 -23.968 1.00 89.00 317 MET A O 1
ATOM 2522 N N . ASP A 1 318 ? 9.907 11.213 -25.034 1.00 91.62 318 ASP A N 1
ATOM 2523 C CA . ASP A 1 318 ? 9.129 12.302 -25.651 1.00 91.62 318 ASP A CA 1
ATOM 2524 C C . ASP A 1 318 ? 8.214 11.782 -26.755 1.00 91.62 318 ASP A C 1
ATOM 2526 O O . ASP A 1 318 ? 7.103 12.282 -26.950 1.00 91.62 318 ASP A O 1
ATOM 2530 N N . ARG A 1 319 ? 8.662 10.758 -27.483 1.00 92.25 319 ARG A N 1
ATOM 2531 C CA . ARG A 1 319 ? 7.828 10.053 -28.453 1.00 92.25 319 ARG A CA 1
ATOM 2532 C C . ARG A 1 319 ? 6.705 9.277 -27.761 1.00 92.25 319 ARG A C 1
ATOM 2534 O O . ARG A 1 319 ? 5.568 9.369 -28.219 1.00 92.25 319 ARG A O 1
ATOM 2541 N N . LEU A 1 320 ? 7.003 8.568 -26.670 1.00 91.81 320 LEU A N 1
ATOM 2542 C CA . LEU A 1 320 ? 6.006 7.842 -25.876 1.00 91.81 320 LEU A CA 1
ATOM 2543 C C . LEU A 1 320 ? 4.938 8.793 -25.332 1.00 91.81 320 LEU A C 1
ATOM 2545 O O . LEU A 1 320 ? 3.753 8.564 -25.553 1.00 91.81 320 LEU A O 1
ATOM 2549 N N . TRP A 1 321 ? 5.352 9.904 -24.715 1.00 94.31 321 TRP A N 1
ATOM 2550 C CA . TRP A 1 321 ? 4.436 10.929 -24.211 1.00 94.31 321 TRP A CA 1
ATOM 2551 C C . TRP A 1 321 ? 3.500 11.464 -25.297 1.00 94.31 321 TRP A C 1
ATOM 2553 O O . TRP A 1 321 ? 2.289 11.488 -25.102 1.00 94.31 321 TRP A O 1
ATOM 2563 N N . ARG A 1 322 ? 4.041 11.860 -26.459 1.00 94.88 322 ARG A N 1
ATOM 2564 C CA . ARG A 1 322 ? 3.223 12.387 -27.565 1.00 94.88 322 ARG A CA 1
ATOM 2565 C C . ARG A 1 322 ? 2.175 11.378 -28.029 1.00 94.88 322 ARG A C 1
ATOM 2567 O O . ARG A 1 322 ? 1.024 11.756 -28.222 1.00 94.88 322 ARG A O 1
ATOM 2574 N N . ARG A 1 323 ? 2.559 10.103 -28.152 1.00 94.00 323 ARG A N 1
ATOM 2575 C CA . ARG A 1 323 ? 1.639 9.013 -28.508 1.00 94.00 323 ARG A CA 1
ATOM 2576 C C . ARG A 1 323 ? 0.562 8.810 -27.445 1.00 94.00 323 ARG A C 1
ATOM 2578 O O . ARG A 1 323 ? -0.614 8.757 -27.792 1.00 94.00 323 ARG A O 1
ATOM 2585 N N . ARG A 1 324 ? 0.944 8.751 -26.165 1.00 93.06 324 ARG A N 1
ATOM 2586 C CA . ARG A 1 324 ? -0.003 8.556 -25.058 1.00 93.06 324 ARG A CA 1
ATOM 2587 C C . ARG A 1 324 ? -0.981 9.723 -24.936 1.00 93.06 324 ARG A C 1
ATOM 2589 O O . ARG A 1 324 ? -2.173 9.485 -24.815 1.00 93.06 324 ARG A O 1
ATOM 2596 N N . LEU A 1 325 ? -0.504 10.962 -25.055 1.00 93.25 325 LEU A N 1
ATOM 2597 C CA . LEU A 1 325 ? -1.348 12.159 -25.027 1.00 93.25 325 LEU A CA 1
ATOM 2598 C C . LEU A 1 325 ? -2.322 12.208 -26.208 1.00 93.25 325 LEU A C 1
ATOM 2600 O O . LEU A 1 325 ? -3.480 12.573 -26.028 1.00 93.25 325 LEU A O 1
ATOM 2604 N N . GLN A 1 326 ? -1.874 11.847 -27.413 1.00 93.12 326 GLN A N 1
ATOM 2605 C CA . GLN A 1 326 ? -2.751 11.785 -28.581 1.00 93.12 326 GLN A CA 1
ATOM 2606 C C . GLN A 1 326 ? -3.845 10.728 -28.403 1.00 93.12 326 GLN A C 1
ATOM 2608 O O . GLN A 1 326 ? -5.012 11.031 -28.634 1.00 93.12 326 GLN A O 1
ATOM 2613 N N . TRP A 1 327 ? -3.474 9.521 -27.971 1.00 93.31 327 TRP A N 1
ATOM 2614 C CA . TRP A 1 327 ? -4.422 8.442 -27.695 1.00 93.31 327 TRP A CA 1
ATOM 2615 C C . TRP A 1 327 ? -5.428 8.845 -26.609 1.00 93.31 327 TRP A C 1
ATOM 2617 O O . TRP A 1 327 ? -6.630 8.754 -26.831 1.00 93.31 327 TRP A O 1
ATOM 2627 N N . SER A 1 328 ? -4.941 9.402 -25.497 1.00 91.50 328 SER A N 1
ATOM 2628 C CA . SER A 1 328 ? -5.759 9.864 -24.370 1.00 91.50 328 SER A CA 1
ATOM 2629 C C . SER A 1 328 ? -6.792 10.908 -24.802 1.00 91.50 328 SER A C 1
ATOM 2631 O O . SER A 1 328 ? -7.978 10.786 -24.509 1.00 91.50 328 SER A O 1
ATOM 2633 N N . ARG A 1 329 ? -6.380 11.893 -25.614 1.00 90.81 329 ARG A N 1
ATOM 2634 C CA . ARG A 1 329 ? -7.286 12.899 -26.197 1.00 90.81 329 ARG A CA 1
ATOM 2635 C C . ARG A 1 329 ? -8.337 12.314 -27.137 1.00 90.81 329 ARG A C 1
ATOM 2637 O O . ARG A 1 329 ? -9.359 12.954 -27.358 1.00 90.81 329 ARG A O 1
ATOM 2644 N N . ILE A 1 330 ? -8.068 11.185 -27.789 1.00 90.50 330 ILE A N 1
ATOM 2645 C CA . ILE A 1 330 ? -9.062 10.514 -28.635 1.00 90.50 330 ILE A CA 1
ATOM 2646 C C . ILE A 1 330 ? -10.071 9.793 -27.743 1.00 90.50 330 ILE A C 1
ATOM 2648 O O . ILE A 1 330 ? -11.257 10.052 -27.892 1.00 90.50 330 ILE A O 1
ATOM 2652 N N . GLN A 1 331 ? -9.606 8.990 -26.783 1.00 90.69 331 GLN A N 1
ATOM 2653 C CA . GLN A 1 331 ? -10.484 8.242 -25.875 1.00 90.69 331 GLN A CA 1
ATOM 2654 C C . GLN A 1 331 ? -11.408 9.158 -25.076 1.00 90.69 331 GLN A C 1
ATOM 2656 O O . GLN A 1 331 ? -12.618 8.984 -25.108 1.00 90.69 331 GLN A O 1
ATOM 2661 N N . ASN A 1 332 ? -10.861 10.209 -24.462 1.00 89.00 332 ASN A N 1
ATOM 2662 C CA . ASN A 1 332 ? -11.664 11.158 -23.691 1.00 89.00 332 ASN A CA 1
ATOM 2663 C C . ASN A 1 332 ? -12.682 11.912 -24.570 1.00 89.00 332 ASN A C 1
ATOM 2665 O O . ASN A 1 332 ? -13.776 12.201 -24.112 1.00 89.00 332 ASN A O 1
ATOM 2669 N N . ARG A 1 333 ? -12.378 12.191 -25.849 1.00 86.19 333 ARG A N 1
ATOM 2670 C CA . ARG A 1 333 ? -13.360 12.795 -26.774 1.00 86.19 333 ARG A CA 1
ATOM 2671 C C . ARG A 1 333 ? -14.475 11.834 -27.171 1.00 86.19 333 ARG A C 1
ATOM 2673 O O . ARG A 1 333 ? -15.593 12.286 -27.374 1.00 86.19 333 ARG A O 1
ATOM 2680 N N . LEU A 1 334 ? -14.166 10.549 -27.345 1.00 85.38 334 LEU A N 1
ATOM 2681 C CA . LEU A 1 334 ? -15.181 9.531 -27.625 1.00 85.38 334 LEU A CA 1
ATOM 2682 C C . LEU A 1 334 ? -16.095 9.352 -26.412 1.00 85.38 334 LEU A C 1
ATOM 2684 O O . LEU A 1 334 ? -17.306 9.392 -26.564 1.00 85.38 334 LEU A O 1
ATOM 2688 N N . TYR A 1 335 ? -15.500 9.279 -25.224 1.00 79.62 335 TYR A N 1
ATOM 2689 C CA . TYR A 1 335 ? -16.211 9.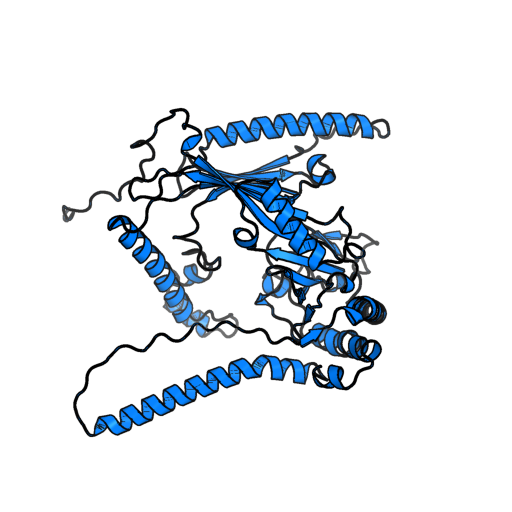164 -23.959 1.00 79.62 335 TYR A CA 1
ATOM 2690 C C . TYR A 1 335 ? -17.119 10.366 -23.669 1.00 79.62 335 TYR A C 1
ATOM 2692 O O . TYR A 1 335 ? -18.305 10.200 -23.413 1.00 79.62 335 TYR A O 1
ATOM 2700 N N . HIS A 1 336 ? -16.603 11.594 -23.792 1.00 71.94 336 HIS A N 1
ATOM 2701 C CA . HIS A 1 336 ? -17.430 12.786 -23.601 1.00 71.94 336 HIS A CA 1
ATOM 2702 C C . HIS A 1 336 ? -18.497 12.940 -24.684 1.00 71.94 336 HIS A C 1
ATOM 2704 O O . HIS A 1 336 ? -19.563 13.439 -24.386 1.00 71.94 336 HIS A O 1
ATOM 2710 N N . ARG A 1 337 ? -18.301 12.442 -25.912 1.00 60.00 337 ARG A N 1
ATOM 2711 C CA . ARG A 1 337 ? -19.378 12.431 -26.918 1.00 60.00 337 ARG A CA 1
ATOM 2712 C C . ARG A 1 337 ? -20.559 11.534 -26.507 1.00 60.00 337 ARG A C 1
ATOM 2714 O O . ARG A 1 337 ? -21.677 11.803 -26.933 1.00 60.00 337 ARG A O 1
ATOM 2721 N N . GLU A 1 338 ? -20.324 10.496 -25.704 1.00 58.66 338 GLU A N 1
ATOM 2722 C CA . GLU A 1 338 ? -21.386 9.669 -25.113 1.00 58.66 338 GLU A CA 1
ATOM 2723 C C . GLU A 1 338 ? -22.041 10.352 -23.895 1.00 58.66 338 GLU A C 1
ATOM 2725 O O . GLU A 1 338 ? -23.254 10.250 -23.732 1.00 58.66 338 GLU A O 1
ATOM 2730 N N . GLU A 1 339 ? -21.285 11.101 -23.080 1.00 56.06 339 GLU A N 1
ATOM 2731 C CA . GLU A 1 339 ? -21.816 11.841 -21.914 1.00 56.06 339 GLU A CA 1
ATOM 2732 C C . GLU A 1 339 ? -22.503 13.183 -22.267 1.00 56.06 339 GLU A C 1
ATOM 2734 O O . GLU A 1 339 ? -23.522 13.542 -21.671 1.00 56.06 339 GLU A O 1
ATOM 2739 N N . ASP A 1 340 ? -21.981 13.921 -23.250 1.00 50.62 340 ASP A N 1
ATOM 2740 C CA . ASP A 1 340 ? -22.442 15.247 -23.701 1.00 50.62 340 ASP A CA 1
ATOM 2741 C C . ASP A 1 340 ? -23.758 15.173 -24.499 1.00 50.62 340 ASP A C 1
ATOM 2743 O O . ASP A 1 340 ? -24.368 16.201 -24.786 1.00 50.62 340 ASP A O 1
ATOM 2747 N N . ALA A 1 341 ? -24.281 13.972 -24.780 1.00 52.25 341 ALA A N 1
ATOM 2748 C CA . ALA A 1 341 ? -25.675 13.802 -25.200 1.00 52.25 341 ALA A CA 1
ATOM 2749 C C . ALA A 1 341 ? -26.682 14.284 -24.127 1.00 52.25 341 ALA A C 1
ATOM 2751 O O . ALA A 1 341 ? -27.875 14.392 -24.416 1.00 52.25 341 ALA A O 1
ATOM 2752 N N . CYS A 1 342 ? -26.218 14.604 -22.906 1.00 48.91 342 CYS A N 1
ATOM 2753 C CA . CYS A 1 342 ? -27.058 15.079 -21.811 1.00 48.91 342 CYS A CA 1
ATOM 2754 C C . CYS A 1 342 ? -26.722 16.453 -21.197 1.00 48.91 342 CYS A C 1
ATOM 2756 O O . CYS A 1 342 ? -27.529 16.872 -20.365 1.00 48.91 342 CYS A O 1
ATOM 2758 N N . LYS A 1 343 ? -25.642 17.190 -21.534 1.00 44.69 343 LYS A N 1
ATOM 2759 C CA . LYS A 1 343 ? -25.400 18.535 -20.942 1.00 44.69 343 LYS A CA 1
ATOM 2760 C C . LYS A 1 343 ? -24.666 19.544 -21.836 1.00 44.69 343 LYS A C 1
ATOM 2762 O O . LYS A 1 343 ? -23.798 19.197 -22.622 1.00 44.69 343 LYS A O 1
ATOM 2767 N N . ASP A 1 344 ? -25.060 20.802 -21.627 1.00 45.44 344 ASP A N 1
ATOM 2768 C CA . ASP A 1 344 ? -24.819 21.995 -22.443 1.00 45.44 344 ASP A CA 1
ATOM 2769 C C . ASP A 1 344 ? -23.431 22.642 -22.272 1.00 45.44 344 ASP A C 1
ATOM 2771 O O . ASP A 1 344 ? -22.777 22.543 -21.227 1.00 45.44 344 ASP A O 1
ATOM 2775 N N . GLU A 1 345 ? -23.015 23.357 -23.319 1.00 49.03 345 GLU A N 1
ATOM 2776 C CA . GLU A 1 345 ? -21.662 23.870 -23.520 1.00 49.03 345 GLU A CA 1
ATOM 2777 C C . GLU A 1 345 ? -21.263 25.021 -22.582 1.00 49.03 345 GLU A C 1
ATOM 2779 O O . GLU A 1 345 ? -21.840 26.109 -22.584 1.00 49.03 345 GLU A O 1
ATOM 2784 N N . SER A 1 346 ? -20.142 24.845 -21.876 1.00 52.03 346 SER A N 1
ATOM 2785 C CA . SER A 1 346 ? -19.358 25.972 -21.365 1.00 52.03 346 SER A CA 1
ATOM 2786 C C . SER A 1 346 ? -17.952 25.943 -21.969 1.00 52.03 346 SER A C 1
ATOM 2788 O O . SER A 1 346 ? -17.141 25.064 -21.685 1.00 52.03 346 SER A O 1
ATOM 2790 N N . GLY A 1 347 ? -17.660 26.929 -22.824 1.00 52.44 347 GLY A N 1
ATOM 2791 C CA . GLY A 1 347 ? -16.449 27.052 -23.650 1.00 52.44 347 GLY A CA 1
ATOM 2792 C C . GLY A 1 347 ? -15.131 27.322 -22.906 1.00 52.44 347 GLY A C 1
ATOM 2793 O O . GLY A 1 347 ? -14.282 28.072 -23.391 1.00 52.44 347 GLY A O 1
ATOM 2794 N N . LYS A 1 348 ? -14.918 26.737 -21.721 1.00 55.47 348 LYS A N 1
ATOM 2795 C CA . LYS A 1 348 ? -13.617 26.774 -21.040 1.00 55.47 348 LYS A CA 1
ATOM 2796 C C . LYS A 1 348 ? -12.690 25.730 -21.663 1.00 55.47 348 LYS A C 1
ATOM 2798 O O . LYS A 1 348 ? -13.060 24.573 -21.829 1.00 55.47 348 LYS A O 1
ATOM 2803 N N . ARG A 1 349 ? -11.447 26.124 -21.978 1.00 55.16 349 ARG A N 1
ATOM 2804 C CA . ARG A 1 349 ? -10.388 25.192 -22.411 1.00 55.16 349 ARG A CA 1
ATOM 2805 C C . ARG A 1 349 ? -10.242 24.076 -21.372 1.00 55.16 349 ARG A C 1
ATOM 2807 O O . ARG A 1 349 ? -9.728 24.326 -20.283 1.00 55.16 349 ARG A O 1
ATOM 2814 N N . GLN A 1 350 ? -10.668 22.863 -21.718 1.00 64.00 350 GLN A N 1
ATOM 2815 C CA . GLN A 1 350 ? -10.480 21.694 -20.865 1.00 64.00 350 GLN A CA 1
ATOM 2816 C C . GLN A 1 350 ? -8.981 21.446 -20.643 1.00 64.00 350 GLN A C 1
ATOM 2818 O O . GLN A 1 350 ? -8.169 21.503 -21.576 1.00 64.00 350 GLN A O 1
ATOM 2823 N N . ALA A 1 351 ? -8.611 21.196 -19.385 1.00 71.50 351 ALA A N 1
ATOM 2824 C CA . ALA A 1 351 ? -7.271 20.749 -19.030 1.00 71.50 351 ALA A CA 1
ATOM 2825 C C . ALA A 1 351 ? -6.945 19.438 -19.774 1.00 71.50 351 ALA A C 1
ATOM 2827 O O . ALA A 1 351 ? -7.853 18.675 -20.106 1.00 71.50 351 ALA A O 1
ATOM 2828 N N . PRO A 1 352 ? -5.665 19.153 -20.080 1.00 81.50 352 PRO A N 1
ATOM 2829 C CA . PRO A 1 352 ? -5.323 17.893 -20.723 1.00 81.50 352 PRO A CA 1
ATOM 2830 C C . PRO A 1 352 ? -5.740 16.704 -19.832 1.00 81.50 352 PRO A C 1
ATOM 2832 O O . PRO A 1 352 ? -5.522 16.771 -18.622 1.00 81.50 352 PRO A O 1
ATOM 2835 N N . PRO A 1 353 ? -6.257 15.606 -20.419 1.00 88.44 353 PRO A N 1
ATOM 2836 C CA . PRO A 1 353 ? -6.751 14.440 -19.669 1.00 88.44 353 PRO A CA 1
ATOM 2837 C C . PRO A 1 353 ? -5.653 13.705 -18.890 1.00 88.44 353 PRO A C 1
ATOM 2839 O O . PRO A 1 353 ? -5.923 12.941 -17.972 1.00 88.44 353 PRO A O 1
ATOM 2842 N N . ILE A 1 354 ? -4.389 13.939 -19.250 1.00 93.62 354 ILE A N 1
ATOM 2843 C CA . ILE A 1 354 ? -3.221 13.390 -18.569 1.00 93.62 354 ILE A CA 1
ATOM 2844 C C . ILE A 1 354 ? -2.150 14.468 -18.404 1.00 93.62 354 ILE A C 1
ATOM 2846 O O . ILE A 1 354 ? -1.975 15.348 -19.256 1.00 93.62 354 ILE A O 1
ATOM 2850 N N . ARG A 1 355 ? -1.369 14.358 -17.331 1.00 93.50 355 ARG A N 1
ATOM 2851 C CA . ARG A 1 355 ? -0.216 15.203 -17.018 1.00 93.50 355 ARG A CA 1
ATOM 2852 C C . ARG A 1 355 ? 1.067 14.379 -17.052 1.00 93.50 355 ARG A C 1
ATOM 2854 O O . ARG A 1 355 ? 1.072 13.199 -16.724 1.00 93.50 355 ARG A O 1
ATOM 2861 N N . ARG A 1 356 ? 2.168 15.028 -17.437 1.00 93.94 356 ARG A N 1
ATOM 2862 C CA . ARG A 1 356 ? 3.518 14.460 -17.407 1.00 93.94 356 ARG A CA 1
ATOM 2863 C C . ARG A 1 356 ? 4.367 15.133 -16.340 1.00 93.94 356 ARG A C 1
ATOM 2865 O O . ARG A 1 356 ? 4.471 16.359 -16.339 1.00 93.94 356 ARG A O 1
ATOM 2872 N N . THR A 1 357 ? 5.087 14.322 -15.577 1.00 94.56 357 THR A N 1
ATOM 2873 C CA . THR A 1 357 ? 6.219 14.746 -14.747 1.00 94.56 357 THR A CA 1
ATOM 2874 C C . THR A 1 357 ? 7.471 14.011 -15.217 1.00 94.56 357 THR A C 1
ATOM 2876 O O . THR A 1 357 ? 7.417 12.816 -15.498 1.00 94.56 357 THR A O 1
ATOM 2879 N N . THR A 1 358 ? 8.592 14.715 -15.372 1.00 92.31 358 THR A N 1
ATOM 2880 C CA . THR A 1 358 ? 9.862 14.132 -15.838 1.00 92.31 358 THR A CA 1
ATOM 2881 C C . THR A 1 358 ? 10.958 14.346 -14.817 1.00 92.31 358 THR A C 1
ATOM 2883 O O . THR A 1 358 ? 11.059 15.441 -14.267 1.00 92.31 358 THR A O 1
ATOM 2886 N N . TYR A 1 359 ? 11.827 13.353 -14.661 1.00 88.69 359 TYR A N 1
ATOM 2887 C CA . TYR A 1 359 ? 12.934 13.393 -13.712 1.00 88.69 359 TYR A CA 1
ATOM 2888 C C . TYR A 1 359 ? 14.249 13.131 -14.459 1.00 88.69 359 TYR A C 1
ATOM 2890 O O . TYR A 1 359 ? 14.354 12.114 -15.151 1.00 88.69 359 TYR A O 1
ATOM 2898 N N . PRO A 1 360 ? 15.241 14.039 -14.398 1.00 84.75 360 PRO A N 1
ATOM 2899 C CA . PRO A 1 360 ? 16.569 13.772 -14.942 1.00 84.75 360 PRO A CA 1
ATOM 2900 C C . PRO A 1 360 ? 17.183 12.548 -14.262 1.00 84.75 360 PRO A C 1
ATOM 2902 O O . PRO A 1 360 ? 17.153 12.446 -13.037 1.00 84.75 360 PRO A O 1
ATOM 2905 N N . PHE A 1 361 ? 17.763 11.635 -15.038 1.00 79.69 361 PHE A N 1
ATOM 2906 C CA . PHE A 1 361 ? 18.383 10.433 -14.482 1.00 79.69 361 PHE A CA 1
ATOM 2907 C C . PHE A 1 361 ? 19.898 10.627 -14.354 1.00 79.69 361 PHE A C 1
ATOM 2909 O O . PHE A 1 361 ? 20.549 10.988 -15.334 1.00 79.69 361 PHE A O 1
ATOM 2916 N N . VAL A 1 362 ? 20.455 10.421 -13.149 1.00 73.62 362 VAL A N 1
ATOM 2917 C CA . VAL A 1 362 ? 21.898 10.564 -12.818 1.00 73.62 362 VAL A CA 1
ATOM 2918 C C . VAL A 1 362 ? 22.562 11.809 -13.424 1.00 73.62 362 VAL A C 1
ATOM 2920 O O . VAL A 1 362 ? 23.688 11.757 -13.907 1.00 73.62 362 VAL A O 1
ATOM 2923 N N . THR A 1 363 ? 21.862 12.950 -13.414 1.00 73.62 363 THR A N 1
ATOM 2924 C CA . THR A 1 363 ? 22.335 14.240 -13.970 1.00 73.62 363 THR A CA 1
ATOM 2925 C C . THR A 1 363 ? 22.705 14.207 -15.462 1.00 73.62 363 THR A C 1
ATOM 2927 O O . THR A 1 363 ? 23.310 15.141 -15.984 1.00 73.62 363 THR A O 1
ATOM 2930 N N . LEU A 1 364 ? 22.302 13.161 -16.188 1.00 73.62 364 LEU A N 1
ATOM 2931 C CA . LEU A 1 364 ? 22.526 13.046 -17.623 1.00 73.62 364 LEU A CA 1
ATOM 2932 C C . LEU A 1 364 ? 21.454 13.823 -18.388 1.00 73.62 364 LEU A C 1
ATOM 2934 O O . LEU A 1 364 ? 20.257 13.591 -18.230 1.00 73.62 364 LEU A O 1
ATOM 2938 N N . ARG A 1 365 ? 21.886 14.696 -19.302 1.00 78.94 365 ARG A N 1
ATOM 2939 C CA . ARG A 1 365 ? 20.991 15.491 -20.164 1.00 78.94 365 ARG A CA 1
ATOM 2940 C C . ARG A 1 365 ? 20.051 14.631 -21.021 1.00 78.94 365 ARG A C 1
ATOM 2942 O O . ARG A 1 365 ? 18.909 15.018 -21.282 1.00 78.94 365 ARG A O 1
ATOM 2949 N N . ASP A 1 366 ? 20.550 13.485 -21.483 1.00 82.00 366 ASP A N 1
ATOM 2950 C CA . ASP A 1 366 ? 19.911 12.682 -22.529 1.00 82.00 366 ASP A CA 1
ATOM 2951 C C . ASP A 1 366 ? 19.144 11.461 -21.984 1.00 82.00 366 ASP A C 1
ATOM 2953 O O . ASP A 1 366 ? 18.530 10.733 -22.770 1.00 82.00 366 ASP A O 1
ATOM 2957 N N . ALA A 1 367 ? 19.118 11.266 -20.660 1.00 83.75 367 ALA A N 1
ATOM 2958 C CA . ALA A 1 367 ? 18.405 10.192 -19.968 1.00 83.75 367 ALA A CA 1
ATOM 2959 C C . ALA A 1 367 ? 17.359 10.751 -18.999 1.00 83.75 367 ALA A C 1
ATOM 2961 O O . ALA A 1 367 ? 17.595 11.767 -18.343 1.00 83.75 367 ALA A O 1
ATOM 2962 N N . ARG A 1 368 ? 16.196 10.100 -18.898 1.00 86.56 368 ARG A N 1
ATOM 2963 C CA . ARG A 1 368 ? 15.152 10.544 -17.966 1.00 86.56 368 ARG A CA 1
ATOM 2964 C C . ARG A 1 368 ? 14.181 9.449 -17.563 1.00 86.56 368 ARG A C 1
ATOM 2966 O O . ARG A 1 368 ? 13.919 8.535 -18.344 1.00 86.56 368 ARG A O 1
ATOM 2973 N N . ASP A 1 369 ? 13.549 9.683 -16.426 1.00 90.81 369 ASP A N 1
ATOM 2974 C CA . ASP A 1 369 ? 12.351 8.986 -15.979 1.00 90.81 369 ASP A CA 1
ATOM 2975 C C . ASP A 1 369 ? 11.115 9.859 -16.241 1.00 90.81 369 ASP A C 1
ATOM 2977 O O . ASP A 1 369 ? 11.206 11.074 -16.475 1.00 90.81 369 ASP A O 1
ATOM 2981 N N . MET A 1 370 ? 9.938 9.241 -16.252 1.00 92.94 370 MET A N 1
ATOM 2982 C CA . MET A 1 370 ? 8.673 9.911 -16.524 1.00 92.94 370 MET A CA 1
ATOM 2983 C C . MET A 1 370 ? 7.532 9.250 -15.759 1.00 92.94 370 MET A C 1
ATOM 2985 O O . MET A 1 370 ? 7.342 8.043 -15.861 1.00 92.94 370 MET A O 1
ATOM 2989 N N . THR A 1 371 ? 6.725 10.062 -15.084 1.00 94.44 371 THR A N 1
ATOM 2990 C CA . THR A 1 371 ? 5.415 9.660 -14.564 1.00 94.44 371 THR A CA 1
ATOM 2991 C C . THR A 1 371 ? 4.330 10.338 -15.392 1.00 94.44 371 THR A C 1
ATOM 2993 O O . THR A 1 371 ? 4.432 11.525 -15.722 1.00 94.44 371 THR A O 1
ATOM 2996 N N . ILE A 1 372 ? 3.297 9.582 -15.743 1.00 93.81 372 ILE A N 1
ATOM 2997 C CA . ILE A 1 372 ? 2.069 10.064 -16.364 1.00 93.81 372 ILE A CA 1
ATOM 2998 C C . ILE A 1 372 ? 0.936 9.851 -15.363 1.00 93.81 372 ILE A C 1
ATOM 3000 O O . ILE A 1 372 ? 0.690 8.718 -14.959 1.00 93.81 372 ILE A O 1
ATOM 3004 N N . THR A 1 373 ? 0.252 10.926 -14.981 1.00 92.94 373 THR A N 1
ATOM 3005 C CA . THR A 1 373 ? -0.903 10.881 -14.074 1.00 92.94 373 THR A CA 1
ATOM 3006 C C . THR A 1 373 ? -2.141 11.400 -14.798 1.00 92.94 373 THR A C 1
ATOM 3008 O O . THR A 1 373 ? -2.085 12.506 -15.352 1.00 92.94 373 THR A O 1
ATOM 3011 N N . PRO A 1 374 ? -3.246 10.647 -14.830 1.00 91.81 374 PRO A N 1
ATOM 3012 C CA . PRO A 1 374 ? -4.499 11.138 -15.381 1.00 91.81 374 PRO A CA 1
ATOM 3013 C C . PRO A 1 374 ? -5.133 12.241 -14.527 1.00 91.81 374 PRO A C 1
ATOM 3015 O O . PRO A 1 374 ? -4.772 12.440 -13.366 1.00 91.81 374 PRO A O 1
ATOM 3018 N N . SER A 1 375 ? -6.044 13.010 -15.123 1.00 87.62 375 SER A N 1
ATOM 3019 C CA . SER A 1 375 ? -6.889 13.958 -14.394 1.00 87.62 375 SER A CA 1
ATOM 3020 C C . SER A 1 375 ? -8.073 13.240 -13.742 1.00 87.62 375 SER A C 1
ATOM 3022 O O . SER A 1 375 ? -8.474 12.161 -14.177 1.00 87.62 375 SER A O 1
ATOM 3024 N N . SER A 1 376 ? -8.678 13.867 -12.732 1.00 81.44 376 SER A N 1
ATOM 3025 C CA . SER A 1 376 ? -9.805 13.302 -11.973 1.00 81.44 376 SER A CA 1
ATOM 3026 C C . SER A 1 376 ? -11.022 12.933 -12.830 1.00 81.44 376 SER A C 1
ATOM 3028 O O . SER A 1 376 ? -11.754 12.010 -12.501 1.00 81.44 376 SER A O 1
ATOM 3030 N N . SER A 1 377 ? -11.240 13.638 -13.939 1.00 82.38 377 SER A N 1
ATOM 3031 C CA . SER A 1 377 ? -12.349 13.398 -14.869 1.00 82.38 377 SER A CA 1
ATOM 3032 C C . SER A 1 377 ? -11.964 12.569 -16.096 1.00 82.38 377 SER A C 1
ATOM 3034 O O . SER A 1 377 ? -12.760 12.470 -17.024 1.00 82.38 377 SER A O 1
ATOM 3036 N N . SER A 1 378 ? -10.734 12.058 -16.157 1.00 88.00 378 SER A N 1
ATOM 3037 C CA . SER A 1 378 ? -10.248 11.363 -17.347 1.00 88.00 378 SER A CA 1
ATOM 3038 C C . SER A 1 378 ? -10.860 9.973 -17.494 1.00 88.00 378 SER A C 1
ATOM 3040 O O . SER A 1 378 ? -11.114 9.279 -16.508 1.00 88.00 378 SER A O 1
ATOM 3042 N N . TRP A 1 379 ? -11.019 9.545 -18.744 1.00 90.88 379 TRP A N 1
ATOM 3043 C CA . TRP A 1 379 ? -11.391 8.180 -19.100 1.00 90.88 379 TRP A CA 1
ATOM 3044 C C . TRP A 1 379 ? -10.454 7.161 -18.446 1.00 90.88 379 TRP A C 1
ATOM 3046 O O . TRP A 1 379 ? -10.911 6.149 -17.933 1.00 90.88 379 TRP A O 1
ATOM 3056 N N . GLU A 1 380 ? -9.150 7.443 -18.417 1.00 91.75 380 GLU A N 1
ATOM 3057 C CA . GLU A 1 380 ? -8.148 6.573 -17.807 1.00 91.75 380 GLU A CA 1
ATOM 3058 C C . GLU A 1 380 ? -8.444 6.272 -16.339 1.00 91.75 380 GLU A C 1
ATOM 3060 O O . GLU A 1 380 ? -8.523 5.101 -15.981 1.00 91.75 380 GLU A O 1
ATOM 3065 N N . LEU A 1 381 ? -8.637 7.307 -15.514 1.00 88.50 381 LEU A N 1
ATOM 3066 C CA . LEU A 1 381 ? -8.890 7.119 -14.085 1.00 88.50 381 LEU A CA 1
ATOM 3067 C C . LEU A 1 381 ? -10.225 6.410 -13.840 1.00 88.50 381 LEU A C 1
ATOM 3069 O O . LEU A 1 381 ? -10.310 5.544 -12.976 1.00 88.50 381 LEU A O 1
ATOM 3073 N N . ARG A 1 382 ? -11.255 6.737 -14.631 1.00 86.50 382 ARG A N 1
ATOM 3074 C CA . ARG A 1 382 ? -12.569 6.079 -14.551 1.00 86.50 382 ARG A CA 1
ATOM 3075 C C . ARG A 1 382 ? -12.541 4.606 -14.960 1.00 86.50 382 ARG A C 1
ATOM 3077 O O . ARG A 1 382 ? -13.447 3.873 -14.598 1.00 86.50 382 ARG A O 1
ATOM 3084 N N . ASN A 1 383 ? -11.518 4.186 -15.700 1.00 88.56 383 ASN A N 1
ATOM 3085 C CA . ASN A 1 383 ? -11.290 2.793 -16.084 1.00 88.56 383 ASN A CA 1
ATOM 3086 C C . ASN A 1 383 ? -10.129 2.172 -15.281 1.00 88.56 383 ASN A C 1
ATOM 3088 O O . ASN A 1 383 ? -9.416 1.314 -15.794 1.00 88.56 383 ASN A O 1
ATOM 3092 N N . GLY A 1 384 ? -9.901 2.644 -14.050 1.00 88.31 384 GLY A N 1
ATOM 3093 C CA . GLY A 1 384 ? -8.969 2.049 -13.085 1.00 88.31 384 GLY A CA 1
ATOM 3094 C C . GLY A 1 384 ? -7.526 2.557 -13.151 1.00 88.31 384 GLY A C 1
ATOM 3095 O O . GLY A 1 384 ? -6.792 2.425 -12.181 1.00 88.31 384 GLY A O 1
ATOM 3096 N N . LEU A 1 385 ? -7.089 3.225 -14.226 1.00 91.56 385 LEU A N 1
ATOM 3097 C CA . LEU A 1 385 ? -5.686 3.637 -14.358 1.00 91.56 385 LEU A CA 1
ATOM 3098 C C . LEU A 1 385 ? -5.355 4.857 -13.481 1.00 91.56 385 LEU A C 1
ATOM 3100 O O . LEU A 1 385 ? -5.654 5.993 -13.852 1.00 91.56 385 LEU A O 1
ATOM 3104 N N . VAL A 1 386 ? -4.633 4.650 -12.378 1.00 91.19 386 VAL A N 1
ATOM 3105 C CA . VAL A 1 386 ? -4.248 5.722 -11.439 1.00 91.19 386 VAL A CA 1
ATOM 3106 C C . VAL A 1 386 ? -2.975 6.447 -11.886 1.00 91.19 386 VAL A C 1
ATOM 3108 O O . VAL A 1 386 ? -2.901 7.677 -11.852 1.00 91.19 386 VAL A O 1
ATOM 3111 N N . TYR A 1 387 ? -1.952 5.715 -12.333 1.00 92.50 387 TYR A N 1
ATOM 3112 C CA . TYR A 1 387 ? -0.745 6.306 -12.919 1.00 92.50 387 TYR A CA 1
ATOM 3113 C C . TYR A 1 387 ? 0.011 5.324 -13.816 1.00 92.50 387 TYR A C 1
ATOM 3115 O O . TYR A 1 387 ? -0.194 4.116 -13.789 1.00 92.50 387 TYR A O 1
ATOM 3123 N N . SER A 1 388 ? 0.944 5.854 -14.607 1.00 93.31 388 SER A N 1
ATOM 3124 C CA . SER A 1 388 ? 1.978 5.055 -15.270 1.00 93.31 388 SER A CA 1
ATOM 3125 C C . SER A 1 388 ? 3.351 5.659 -15.023 1.00 93.31 388 SER A C 1
ATOM 3127 O O . SER A 1 388 ? 3.565 6.844 -15.292 1.00 93.31 388 SER A O 1
ATOM 3129 N N . GLN A 1 389 ? 4.301 4.852 -14.567 1.00 92.00 389 GLN A N 1
ATOM 3130 C CA . GLN A 1 389 ? 5.677 5.270 -14.344 1.00 92.00 389 GLN A CA 1
ATOM 3131 C C . GLN A 1 389 ? 6.631 4.530 -15.278 1.00 92.00 389 GLN A C 1
ATOM 3133 O O . GLN A 1 389 ? 6.479 3.347 -15.552 1.00 92.00 389 GLN A O 1
ATOM 3138 N N . PHE A 1 390 ? 7.626 5.250 -15.783 1.00 91.75 390 PHE A N 1
ATOM 3139 C CA . PHE A 1 390 ? 8.663 4.748 -16.672 1.00 91.75 390 PHE A CA 1
ATOM 3140 C C . PHE A 1 390 ? 9.998 5.242 -16.138 1.00 91.75 390 PHE A C 1
ATOM 3142 O O . PHE A 1 390 ? 10.271 6.444 -16.196 1.00 91.75 390 PHE A O 1
ATOM 3149 N N . TYR A 1 391 ? 10.824 4.349 -15.608 1.00 88.00 391 TYR A N 1
ATOM 3150 C CA . TYR A 1 391 ? 12.074 4.756 -14.979 1.00 88.00 391 TYR A CA 1
ATOM 3151 C C . TYR A 1 391 ? 13.229 3.804 -15.255 1.00 88.00 391 TYR A C 1
ATOM 3153 O O . TYR A 1 391 ? 13.058 2.641 -15.631 1.00 88.00 391 TYR A O 1
ATOM 3161 N N . ASN A 1 392 ? 14.429 4.350 -15.118 1.00 85.00 392 ASN A N 1
ATOM 3162 C CA . ASN A 1 392 ? 15.685 3.631 -15.170 1.00 85.00 392 ASN A CA 1
ATOM 3163 C C . ASN A 1 392 ? 15.940 2.986 -13.811 1.00 85.00 392 ASN A C 1
ATOM 3165 O O . ASN A 1 392 ? 15.996 3.655 -12.781 1.00 85.00 392 ASN A O 1
ATOM 3169 N N . LEU A 1 393 ? 16.093 1.670 -13.800 1.00 79.44 393 LEU A N 1
ATOM 3170 C CA . LEU A 1 393 ? 16.214 0.894 -12.580 1.00 79.44 393 LEU A CA 1
ATOM 3171 C C . LEU A 1 393 ? 17.685 0.587 -12.292 1.00 79.44 393 LEU A C 1
ATOM 3173 O O . LEU A 1 393 ? 18.303 -0.206 -13.000 1.00 79.44 393 LEU A O 1
ATOM 3177 N N . ILE A 1 394 ? 18.208 1.173 -11.211 1.00 75.88 394 ILE A N 1
ATOM 3178 C CA . ILE A 1 394 ? 19.483 0.804 -10.579 1.00 75.88 394 ILE A CA 1
ATOM 3179 C C . ILE A 1 394 ? 19.264 0.788 -9.064 1.00 75.88 394 ILE A C 1
ATOM 3181 O O . ILE A 1 394 ? 19.317 1.831 -8.417 1.00 75.88 394 ILE A O 1
ATOM 3185 N N . LYS A 1 395 ? 18.983 -0.389 -8.491 1.00 74.19 395 LYS A N 1
ATOM 3186 C CA . LYS A 1 395 ? 18.692 -0.516 -7.051 1.00 74.19 395 LYS A CA 1
ATOM 3187 C C . LYS A 1 395 ? 19.917 -0.913 -6.234 1.00 74.19 395 LYS A C 1
ATOM 3189 O O . LYS A 1 395 ? 20.263 -0.196 -5.315 1.00 74.19 395 LYS A O 1
ATOM 3194 N N . VAL A 1 396 ? 20.633 -1.976 -6.598 1.00 71.38 396 VAL A N 1
ATOM 3195 C CA . VAL A 1 396 ? 21.678 -2.592 -5.746 1.00 71.38 396 VAL A CA 1
ATOM 3196 C C . VAL A 1 396 ? 22.700 -1.614 -5.114 1.00 71.38 396 VAL A C 1
ATOM 3198 O O . VAL A 1 396 ? 22.909 -1.702 -3.907 1.00 71.38 396 VAL A O 1
ATOM 3201 N N . PRO A 1 397 ? 23.334 -0.669 -5.841 1.00 67.50 397 PRO A N 1
ATOM 3202 C CA . PRO A 1 397 ? 24.275 0.277 -5.219 1.00 67.50 397 PRO A CA 1
ATOM 3203 C C . PRO A 1 397 ? 23.628 1.336 -4.316 1.00 67.50 397 PRO A C 1
ATOM 3205 O O . PRO A 1 397 ? 24.286 1.884 -3.428 1.00 67.50 397 PRO A O 1
ATOM 3208 N N . PHE A 1 398 ? 22.364 1.677 -4.567 1.00 72.44 398 PHE A N 1
ATOM 3209 C CA . PHE A 1 398 ? 21.743 2.881 -4.022 1.00 72.44 398 PHE A CA 1
ATOM 3210 C C . PHE A 1 398 ? 20.609 2.558 -3.044 1.00 72.44 398 PHE A C 1
ATOM 3212 O O . PHE A 1 398 ? 20.539 3.163 -1.986 1.00 72.44 398 PHE A O 1
ATOM 3219 N N . ASP A 1 399 ? 19.778 1.565 -3.302 1.00 72.50 399 ASP A N 1
ATOM 3220 C CA . ASP A 1 399 ? 18.659 1.168 -2.454 1.00 72.50 399 ASP A CA 1
ATOM 3221 C C . ASP A 1 399 ? 19.095 0.082 -1.453 1.00 72.50 399 ASP A C 1
ATOM 3223 O O . ASP A 1 399 ? 19.264 -1.079 -1.822 1.00 72.50 399 ASP A O 1
ATOM 3227 N N . ALA A 1 400 ? 19.269 0.450 -0.178 1.00 70.44 400 ALA A N 1
ATOM 3228 C CA . ALA A 1 400 ? 19.288 -0.527 0.911 1.00 70.44 400 ALA A CA 1
ATOM 3229 C C . ALA A 1 400 ? 18.147 -0.210 1.874 1.00 70.44 400 ALA A C 1
ATOM 3231 O O . ALA A 1 400 ? 18.163 0.837 2.522 1.00 70.44 400 ALA A O 1
ATOM 3232 N N . ALA A 1 401 ? 17.157 -1.102 1.937 1.00 65.94 401 ALA A N 1
ATOM 3233 C CA . ALA A 1 401 ? 15.936 -0.918 2.723 1.00 65.94 401 ALA A CA 1
ATOM 3234 C C . ALA A 1 401 ? 15.244 0.439 2.464 1.00 65.94 401 ALA A C 1
ATOM 3236 O O . ALA A 1 401 ? 14.820 1.105 3.403 1.00 65.94 401 ALA A O 1
ATOM 3237 N N . LYS A 1 402 ? 15.177 0.883 1.197 1.00 67.56 402 LYS A N 1
ATOM 3238 C CA . LYS A 1 402 ? 14.656 2.197 0.768 1.00 67.56 402 LYS A CA 1
ATOM 3239 C C . LYS A 1 402 ? 15.432 3.410 1.275 1.00 67.56 402 LYS A C 1
ATOM 3241 O O . LYS A 1 402 ? 15.062 4.540 0.970 1.00 67.56 402 LYS A O 1
ATOM 3246 N N . GLN A 1 403 ? 16.553 3.206 1.962 1.00 68.88 403 GLN A N 1
ATOM 3247 C CA . GLN A 1 403 ? 17.444 4.281 2.362 1.00 68.88 403 GLN A CA 1
ATOM 3248 C C . GLN A 1 403 ? 18.480 4.533 1.266 1.00 68.88 403 GLN A C 1
ATOM 3250 O O . GLN A 1 403 ? 19.550 3.912 1.243 1.00 68.88 403 GLN A O 1
ATOM 3255 N N . TYR A 1 404 ? 18.183 5.472 0.370 1.00 74.75 404 TYR A N 1
ATOM 3256 C CA . TYR A 1 404 ? 19.132 5.910 -0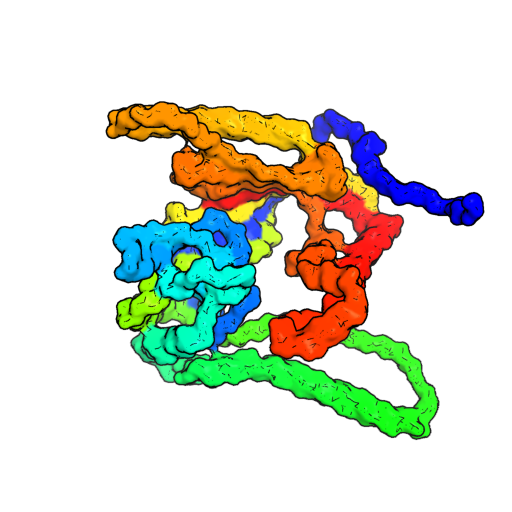.652 1.00 74.75 404 TYR A CA 1
ATOM 3257 C C . TYR A 1 404 ? 20.249 6.766 -0.040 1.00 74.75 404 TYR A C 1
ATOM 3259 O O . TYR A 1 404 ? 20.037 7.434 0.984 1.00 74.75 404 TYR A O 1
ATOM 3267 N N . PRO A 1 405 ? 21.455 6.775 -0.637 1.00 75.75 405 PRO A N 1
ATOM 3268 C CA . PRO A 1 405 ? 22.545 7.586 -0.136 1.00 75.75 405 PRO A CA 1
ATOM 3269 C C . PRO A 1 405 ? 22.183 9.059 -0.267 1.00 75.75 405 PRO A C 1
ATOM 3271 O O . PRO A 1 405 ? 21.553 9.467 -1.240 1.00 75.75 405 PRO A O 1
ATOM 3274 N N . PHE A 1 406 ? 22.603 9.852 0.714 1.00 74.06 406 PHE A N 1
ATOM 3275 C CA . PHE A 1 406 ? 22.442 11.310 0.719 1.00 74.06 406 PHE A CA 1
ATOM 3276 C C . PHE A 1 406 ? 20.989 11.820 0.762 1.00 74.06 406 PHE A C 1
ATOM 3278 O O . PHE A 1 406 ? 20.786 13.026 0.758 1.00 74.06 406 PHE A O 1
ATOM 3285 N N . GLN A 1 407 ? 19.985 10.944 0.889 1.00 73.38 407 GLN A N 1
ATOM 3286 C CA . GLN A 1 407 ? 18.579 11.347 1.055 1.00 73.38 407 GLN A CA 1
ATOM 3287 C C . GLN A 1 407 ? 18.176 11.647 2.507 1.00 73.38 407 GLN A C 1
ATOM 3289 O O . GLN A 1 407 ? 17.043 12.043 2.768 1.00 73.38 407 GLN A O 1
ATOM 3294 N N . ASN A 1 408 ? 19.070 11.463 3.485 1.00 73.38 408 ASN A N 1
ATOM 3295 C CA . ASN A 1 408 ? 18.768 11.878 4.853 1.00 73.38 408 ASN A CA 1
ATOM 3296 C C . ASN A 1 408 ? 18.713 13.412 4.905 1.00 73.38 408 ASN A C 1
ATOM 3298 O O . ASN A 1 408 ? 19.760 14.050 4.825 1.00 73.38 408 ASN A O 1
ATOM 3302 N N . ARG A 1 409 ? 17.515 13.987 5.083 1.00 67.81 409 ARG A N 1
ATOM 3303 C CA . ARG A 1 409 ? 17.285 15.444 5.159 1.00 67.81 409 ARG A CA 1
ATOM 3304 C C . ARG A 1 409 ? 18.173 16.154 6.185 1.00 67.81 409 ARG A C 1
ATOM 3306 O O . ARG A 1 409 ? 18.575 17.289 5.986 1.00 67.81 409 ARG A O 1
ATOM 3313 N N . HIS A 1 410 ? 18.552 15.467 7.262 1.00 71.81 410 HIS A N 1
ATOM 3314 C CA . HIS A 1 410 ? 19.416 16.040 8.293 1.00 71.81 410 HIS A CA 1
ATOM 3315 C C . HIS A 1 410 ? 20.889 16.092 7.868 1.00 71.81 410 HIS A C 1
ATOM 3317 O O . HIS A 1 410 ? 21.683 16.710 8.567 1.00 71.81 410 HIS A O 1
ATOM 3323 N N . THR A 1 411 ? 21.280 15.484 6.742 1.00 73.50 411 THR A N 1
ATOM 3324 C CA . THR A 1 411 ? 22.648 15.570 6.191 1.00 73.50 411 THR A CA 1
ATOM 3325 C C . THR A 1 411 ? 23.038 17.025 5.934 1.00 73.50 411 THR A C 1
ATOM 3327 O O . THR A 1 411 ? 24.191 17.381 6.155 1.00 73.50 411 THR A O 1
ATOM 3330 N N . GLU A 1 412 ? 22.079 17.879 5.562 1.00 70.81 412 GLU A N 1
ATOM 3331 C CA . GLU A 1 412 ? 22.287 19.324 5.395 1.00 70.81 412 GLU A CA 1
ATOM 3332 C C . GLU A 1 412 ? 22.751 19.999 6.690 1.00 70.81 412 GLU A C 1
ATOM 3334 O O . GLU A 1 412 ? 23.584 20.898 6.645 1.00 70.81 412 GLU A O 1
ATOM 3339 N N . SER A 1 413 ? 22.326 19.503 7.861 1.00 71.31 413 SER A N 1
ATOM 3340 C CA . SER A 1 413 ? 22.805 20.029 9.148 1.00 71.31 413 SER A CA 1
ATOM 3341 C C . SER A 1 413 ? 24.313 19.854 9.353 1.00 71.31 413 SER A C 1
ATOM 3343 O O . SER A 1 413 ? 24.892 20.547 10.182 1.00 71.31 413 SER A O 1
ATOM 3345 N N . MET A 1 414 ? 24.972 18.956 8.608 1.00 71.56 414 MET A N 1
ATOM 3346 C CA . MET A 1 414 ? 26.430 18.812 8.662 1.00 71.56 414 MET A CA 1
ATOM 3347 C C . MET A 1 414 ? 27.169 19.919 7.903 1.00 71.56 414 MET A C 1
ATOM 3349 O O . MET A 1 414 ? 28.374 20.055 8.086 1.00 71.56 414 MET A O 1
ATOM 3353 N N . ALA A 1 415 ? 26.474 20.677 7.050 1.00 76.19 415 ALA A N 1
ATOM 3354 C CA . ALA A 1 415 ? 27.019 21.851 6.371 1.00 76.19 415 ALA A CA 1
ATOM 3355 C C . ALA A 1 415 ? 26.866 23.138 7.204 1.00 76.19 415 ALA A C 1
ATOM 3357 O O . ALA A 1 415 ? 27.391 24.177 6.815 1.00 76.19 415 ALA A O 1
ATOM 3358 N N . LEU A 1 416 ? 26.144 23.080 8.331 1.00 74.31 416 LEU A N 1
ATOM 3359 C CA . LEU A 1 416 ? 25.976 24.211 9.241 1.00 74.31 416 LEU A CA 1
ATOM 3360 C C . LEU A 1 416 ? 27.217 24.399 10.117 1.00 74.31 416 LEU A C 1
ATOM 3362 O O . LEU A 1 416 ? 27.880 23.432 10.496 1.00 74.31 416 LEU A O 1
ATOM 3366 N N . ASP A 1 417 ? 27.500 25.654 10.466 1.00 74.06 417 ASP A N 1
ATOM 3367 C CA . ASP A 1 417 ? 28.652 25.995 11.292 1.00 74.06 417 ASP A CA 1
ATOM 3368 C C . ASP A 1 417 ? 28.546 25.339 12.689 1.00 74.06 417 ASP A C 1
ATOM 3370 O O . ASP A 1 417 ? 27.500 25.438 13.345 1.00 74.06 417 ASP A O 1
ATOM 3374 N N . PRO A 1 418 ? 29.607 24.677 13.189 1.00 69.69 418 PRO A N 1
ATOM 3375 C CA . PRO A 1 418 ? 29.599 24.057 14.512 1.00 69.69 418 PRO A CA 1
ATOM 3376 C C . PRO A 1 418 ? 29.249 25.010 15.667 1.00 69.69 418 PRO A C 1
ATOM 3378 O O . PRO A 1 418 ? 28.717 24.555 16.678 1.00 69.69 418 PRO A O 1
ATOM 3381 N N . SER A 1 419 ? 29.541 26.312 15.561 1.00 70.56 419 SER A N 1
ATOM 3382 C CA . SER A 1 419 ? 29.125 27.330 16.540 1.00 70.56 419 SER A CA 1
ATOM 3383 C C . SER A 1 419 ? 27.612 27.555 16.528 1.00 70.56 419 SER A C 1
ATOM 3385 O O . SER A 1 419 ? 26.988 27.442 17.578 1.00 70.56 419 SER A O 1
ATOM 3387 N N . TYR A 1 420 ? 27.004 27.702 15.349 1.00 69.81 420 TYR A N 1
ATOM 3388 C CA . TYR A 1 420 ? 25.553 27.832 15.188 1.00 69.81 420 TYR A CA 1
ATOM 3389 C C . TYR A 1 420 ? 24.791 26.635 15.778 1.00 69.81 420 TYR A C 1
ATOM 3391 O O . TYR A 1 420 ? 23.775 26.781 16.456 1.00 69.81 420 TYR A O 1
ATOM 3399 N N . LEU A 1 421 ? 25.316 25.426 15.575 1.00 64.75 421 LEU A N 1
ATOM 3400 C CA . LEU A 1 421 ? 24.732 24.196 16.112 1.00 64.75 421 LEU A CA 1
ATOM 3401 C C . LEU A 1 421 ? 24.877 24.081 17.636 1.00 64.75 421 LEU A C 1
ATOM 3403 O O . LEU A 1 421 ? 23.994 23.527 18.294 1.00 64.75 421 LEU A O 1
ATOM 3407 N N . ARG A 1 422 ? 25.977 24.595 18.206 1.00 64.56 422 ARG A N 1
ATOM 3408 C CA . ARG A 1 422 ? 26.160 24.691 19.664 1.00 64.56 422 ARG A CA 1
ATOM 3409 C C . ARG A 1 422 ? 25.146 25.655 20.277 1.00 64.56 422 ARG A C 1
ATOM 3411 O O . ARG A 1 422 ? 24.512 25.296 21.266 1.00 64.56 422 ARG A O 1
ATOM 3418 N N . ASP A 1 423 ? 24.917 26.798 19.644 1.00 66.12 423 ASP A N 1
ATOM 3419 C CA . ASP A 1 423 ? 23.925 27.779 20.094 1.00 66.12 423 ASP A CA 1
ATOM 3420 C C . ASP A 1 423 ? 22.496 27.225 19.992 1.00 66.12 423 ASP A C 1
ATOM 3422 O O . ASP A 1 423 ? 21.691 27.375 20.912 1.00 66.12 423 ASP A O 1
ATOM 3426 N N . GLN A 1 424 ? 22.195 26.480 18.923 1.00 61.00 424 GLN A N 1
ATOM 3427 C CA . GLN A 1 424 ? 20.913 25.794 18.756 1.00 61.00 424 GLN A CA 1
ATOM 3428 C C . GLN A 1 424 ? 20.704 24.673 19.788 1.00 61.00 424 GLN A C 1
ATOM 3430 O O . GLN A 1 424 ? 19.581 24.467 20.248 1.00 61.00 424 GLN A O 1
ATOM 3435 N N . ARG A 1 425 ? 21.767 23.957 20.185 1.00 58.03 425 ARG A N 1
ATOM 3436 C CA . ARG A 1 425 ? 21.718 22.929 21.242 1.00 58.03 425 ARG A CA 1
ATOM 3437 C C . ARG A 1 425 ? 21.431 23.529 22.620 1.00 58.03 425 ARG A C 1
ATOM 3439 O O . ARG A 1 425 ? 20.774 22.882 23.427 1.00 58.03 425 ARG A O 1
ATOM 3446 N N . ASN A 1 426 ? 21.888 24.754 22.859 1.00 59.41 426 ASN A N 1
ATOM 3447 C CA . ASN A 1 426 ? 21.644 25.492 24.098 1.00 59.41 426 ASN A CA 1
ATOM 3448 C C . ASN A 1 426 ? 20.262 26.175 24.125 1.00 59.41 426 ASN A C 1
ATOM 3450 O O . ASN A 1 426 ? 19.835 26.665 25.169 1.00 59.41 426 ASN A O 1
ATOM 3454 N N . SER A 1 427 ? 19.543 26.197 22.998 1.00 53.56 427 SER A N 1
ATOM 3455 C CA . SER A 1 427 ? 18.184 26.729 22.905 1.00 53.56 427 SER A CA 1
ATOM 3456 C C . SER A 1 427 ? 17.149 25.643 23.219 1.00 53.56 427 SER A C 1
ATOM 3458 O O . SER A 1 427 ? 17.067 24.620 22.544 1.00 53.56 427 SER A O 1
ATOM 3460 N N . THR A 1 428 ? 16.298 25.878 24.218 1.00 45.34 428 THR A N 1
ATOM 3461 C CA . THR A 1 428 ? 15.296 24.933 24.761 1.00 45.34 428 THR A CA 1
ATOM 3462 C C . THR A 1 428 ? 14.114 24.613 23.829 1.00 45.34 428 THR A C 1
ATOM 3464 O O . THR A 1 428 ? 13.110 24.059 24.272 1.00 45.34 428 THR A O 1
ATOM 3467 N N . ARG A 1 429 ? 14.181 24.970 22.538 1.00 41.69 429 ARG A N 1
ATOM 3468 C CA . ARG A 1 429 ? 13.032 24.947 21.611 1.00 41.69 429 ARG A CA 1
ATOM 3469 C C . ARG A 1 429 ? 13.217 24.118 20.329 1.00 41.69 429 ARG A C 1
ATOM 3471 O O . ARG A 1 429 ? 12.355 24.184 19.459 1.00 41.69 429 ARG A O 1
ATOM 3478 N N . GLY A 1 430 ? 14.289 23.332 20.185 1.00 42.31 430 GLY A N 1
ATOM 3479 C CA . GLY A 1 430 ? 14.568 22.567 18.956 1.00 42.31 430 GLY A CA 1
ATOM 3480 C C . GLY A 1 430 ? 14.585 21.046 19.133 1.00 42.31 430 GLY A C 1
ATOM 3481 O O . GLY A 1 430 ? 15.162 20.530 20.081 1.00 42.31 430 GLY A O 1
ATOM 3482 N N . ALA A 1 431 ? 14.014 20.304 18.178 1.00 44.50 431 ALA A N 1
ATOM 3483 C CA . ALA A 1 431 ? 14.190 18.855 18.078 1.00 44.50 431 ALA A CA 1
ATOM 3484 C C . ALA A 1 431 ? 15.660 18.526 17.749 1.00 44.50 431 ALA A C 1
ATOM 3486 O O . ALA A 1 431 ? 16.126 18.749 16.631 1.00 44.50 431 ALA A O 1
ATOM 3487 N N . HIS A 1 432 ? 16.414 18.014 18.723 1.00 53.84 432 HIS A N 1
ATOM 3488 C CA . HIS A 1 432 ? 17.841 17.740 18.556 1.00 53.84 432 HIS A CA 1
ATOM 3489 C C . HIS A 1 432 ? 18.073 16.431 17.784 1.00 53.84 432 HIS A C 1
ATOM 3491 O O . HIS A 1 432 ? 18.096 15.340 18.357 1.00 53.84 432 HIS A O 1
ATOM 3497 N N . ALA A 1 433 ? 18.304 16.516 16.473 1.00 55.38 433 ALA A N 1
ATOM 3498 C CA . ALA A 1 433 ? 18.942 15.414 15.761 1.00 55.38 433 ALA A CA 1
ATOM 3499 C C . ALA A 1 433 ? 20.395 15.302 16.258 1.00 55.38 433 ALA A C 1
ATOM 3501 O O . ALA A 1 433 ? 21.196 16.214 16.062 1.00 55.38 433 ALA A O 1
ATOM 3502 N N . HIS A 1 434 ? 20.749 14.195 16.919 1.00 65.69 434 HIS A N 1
ATOM 3503 C CA . HIS A 1 434 ? 22.130 13.949 17.346 1.00 65.69 434 HIS A CA 1
ATOM 3504 C C . HIS A 1 434 ? 23.062 13.976 16.125 1.00 65.69 434 HIS A C 1
ATOM 3506 O O . HIS A 1 434 ? 23.053 13.041 15.322 1.00 65.69 434 HIS A O 1
ATOM 3512 N N . GLN A 1 435 ? 23.885 15.022 15.994 1.00 69.69 435 GLN A N 1
ATOM 3513 C CA . GLN A 1 435 ? 24.823 15.177 14.875 1.00 69.69 435 GLN A CA 1
ATOM 3514 C C . GLN A 1 435 ? 25.713 13.948 14.665 1.00 69.69 435 GLN A C 1
ATOM 3516 O O . GLN A 1 435 ? 25.957 13.557 13.526 1.00 69.69 435 GLN A O 1
ATOM 3521 N N . SER A 1 436 ? 26.138 13.289 15.746 1.00 69.50 436 SER A N 1
ATOM 3522 C CA . SER A 1 436 ? 26.917 12.048 15.684 1.00 69.50 436 SER A CA 1
ATOM 3523 C C . SER A 1 436 ? 26.188 10.931 14.925 1.00 69.50 436 SER A C 1
ATOM 3525 O O . SER A 1 436 ? 26.797 10.228 14.119 1.00 69.50 436 SER A O 1
ATOM 3527 N N . ARG A 1 437 ? 24.866 10.802 15.104 1.00 72.00 437 ARG A N 1
ATOM 3528 C CA . ARG A 1 437 ? 24.037 9.824 14.380 1.00 72.00 437 ARG A CA 1
ATOM 3529 C C . ARG A 1 437 ? 23.906 10.182 12.901 1.00 72.00 437 ARG A C 1
ATOM 3531 O O . ARG A 1 437 ? 23.983 9.293 12.056 1.00 72.00 437 ARG A O 1
ATOM 3538 N N . VAL A 1 438 ? 23.758 11.469 12.579 1.00 74.00 438 VAL A N 1
ATOM 3539 C CA . VAL A 1 438 ? 23.701 11.951 11.186 1.00 74.00 438 VAL A CA 1
ATOM 3540 C C . VAL A 1 438 ? 25.032 11.700 10.467 1.00 74.00 438 VAL A C 1
ATOM 3542 O O . VAL A 1 438 ? 25.039 11.139 9.371 1.00 74.00 438 VAL A O 1
ATOM 3545 N N . GLN A 1 439 ? 26.159 12.032 11.103 1.00 78.00 439 GLN A N 1
ATOM 3546 C CA . GLN A 1 439 ? 27.502 11.775 10.574 1.00 78.00 439 GLN A CA 1
ATOM 3547 C C . GLN A 1 439 ? 27.763 10.280 10.369 1.00 78.00 439 GLN A C 1
ATOM 3549 O O . GLN A 1 439 ? 28.288 9.885 9.326 1.00 78.00 439 GLN A O 1
ATOM 3554 N N . CYS A 1 440 ? 27.369 9.440 11.331 1.00 80.81 440 CYS A N 1
ATOM 3555 C CA . CYS A 1 440 ? 27.478 7.988 11.214 1.00 80.81 440 CYS A CA 1
ATOM 3556 C C . CYS A 1 440 ? 26.676 7.464 10.011 1.00 80.81 440 CYS A C 1
ATOM 3558 O O . CYS A 1 440 ? 27.240 6.811 9.131 1.00 80.81 440 CYS A O 1
ATOM 3560 N N . ALA A 1 441 ? 25.396 7.837 9.894 1.00 79.00 441 ALA A N 1
ATOM 3561 C CA . ALA A 1 441 ? 24.546 7.444 8.769 1.00 79.00 441 ALA A CA 1
ATOM 3562 C C . ALA A 1 441 ? 25.119 7.886 7.407 1.00 79.00 441 ALA A C 1
ATOM 3564 O O . ALA A 1 441 ? 25.076 7.133 6.427 1.00 79.00 441 ALA A O 1
ATOM 3565 N N . TYR A 1 442 ? 25.704 9.085 7.339 1.00 82.50 442 TYR A N 1
ATOM 3566 C CA . TYR A 1 442 ? 26.369 9.583 6.136 1.00 82.50 442 TYR A CA 1
ATOM 3567 C C . TYR A 1 442 ? 27.629 8.781 5.777 1.00 82.50 442 TYR A C 1
ATOM 3569 O O . TYR A 1 442 ? 27.801 8.396 4.617 1.00 82.50 442 TYR A O 1
ATOM 3577 N N . ARG A 1 443 ? 28.493 8.477 6.756 1.00 85.00 443 ARG A N 1
ATOM 3578 C CA . ARG A 1 443 ? 29.696 7.649 6.551 1.00 85.00 443 ARG A CA 1
ATOM 3579 C C . ARG A 1 443 ? 29.336 6.241 6.082 1.00 85.00 443 ARG A C 1
ATOM 3581 O O . ARG A 1 443 ? 29.926 5.767 5.115 1.00 85.00 443 ARG A O 1
ATOM 3588 N N . LEU A 1 444 ? 28.331 5.613 6.694 1.00 84.88 444 LEU A N 1
ATOM 3589 C CA . LEU A 1 444 ? 27.827 4.300 6.276 1.00 84.88 444 LEU A CA 1
ATOM 3590 C C . LEU A 1 444 ? 27.287 4.329 4.839 1.00 84.88 444 LEU A C 1
ATOM 3592 O O . LEU A 1 444 ? 27.579 3.432 4.048 1.00 84.88 444 LEU A O 1
ATOM 3596 N N . SER A 1 445 ? 26.571 5.394 4.463 1.00 82.62 445 SER A N 1
ATOM 3597 C CA . SER A 1 445 ? 26.090 5.584 3.087 1.00 82.62 445 SER A CA 1
ATOM 3598 C C . SER A 1 445 ? 27.245 5.683 2.082 1.00 82.62 445 SER A C 1
ATOM 3600 O O . SER A 1 445 ? 27.198 5.050 1.026 1.00 82.62 445 SER A O 1
ATOM 3602 N N . LYS A 1 446 ? 28.313 6.425 2.415 1.00 85.06 446 LYS A N 1
ATOM 3603 C CA . LYS A 1 446 ? 29.533 6.505 1.593 1.00 85.06 446 LYS A CA 1
ATOM 3604 C C . LYS A 1 446 ? 30.247 5.162 1.482 1.00 85.06 446 LYS A C 1
ATOM 3606 O O . LYS A 1 446 ? 30.640 4.782 0.382 1.00 85.06 446 LYS A O 1
ATOM 3611 N N . LEU A 1 447 ? 30.401 4.450 2.598 1.00 86.31 447 LEU A N 1
ATOM 3612 C CA . LEU A 1 447 ? 31.066 3.150 2.635 1.00 86.31 447 LEU A CA 1
ATOM 3613 C C . LEU A 1 447 ? 30.349 2.137 1.734 1.00 86.31 447 LEU A C 1
ATOM 3615 O O . LEU A 1 447 ? 31.003 1.463 0.942 1.00 86.31 447 LEU A O 1
ATOM 3619 N N . ARG A 1 448 ? 29.011 2.094 1.780 1.00 84.38 448 ARG A N 1
ATOM 3620 C CA . ARG A 1 448 ? 28.195 1.231 0.913 1.00 84.38 448 ARG A CA 1
ATOM 3621 C C . ARG A 1 448 ? 28.462 1.487 -0.572 1.00 84.38 448 ARG A C 1
ATOM 3623 O O . ARG A 1 448 ? 28.714 0.548 -1.323 1.00 84.38 448 ARG A O 1
ATOM 3630 N N . ILE A 1 449 ? 28.456 2.758 -0.981 1.00 82.31 449 ILE A N 1
ATOM 3631 C CA . ILE A 1 449 ? 28.771 3.155 -2.361 1.00 82.31 449 ILE A CA 1
ATOM 3632 C C . ILE A 1 449 ? 30.212 2.763 -2.726 1.00 82.31 449 ILE A C 1
ATOM 3634 O O . ILE A 1 449 ? 30.455 2.219 -3.804 1.00 82.31 449 ILE A O 1
ATOM 3638 N N . HIS A 1 450 ? 31.171 3.047 -1.841 1.00 83.69 450 HIS A N 1
ATOM 3639 C CA . HIS A 1 450 ? 32.588 2.781 -2.077 1.00 83.69 450 HIS A CA 1
ATOM 3640 C C . HIS A 1 450 ? 32.857 1.290 -2.299 1.00 83.69 450 HIS A C 1
ATOM 3642 O O . HIS A 1 450 ? 33.501 0.928 -3.282 1.00 83.69 450 HIS A O 1
ATOM 3648 N N . ILE A 1 451 ? 32.318 0.425 -1.433 1.00 83.06 451 ILE A N 1
ATOM 3649 C CA . ILE A 1 451 ? 32.435 -1.033 -1.567 1.00 83.06 451 ILE A CA 1
ATOM 3650 C C . ILE A 1 451 ? 31.893 -1.477 -2.926 1.00 83.06 451 ILE A C 1
ATOM 3652 O O . ILE A 1 451 ? 32.572 -2.209 -3.645 1.00 83.06 451 ILE A O 1
ATOM 3656 N N . TRP A 1 452 ? 30.720 -0.979 -3.324 1.00 78.19 452 TRP A N 1
ATOM 3657 C CA . TRP A 1 452 ? 30.117 -1.345 -4.603 1.00 78.19 452 TRP A CA 1
ATOM 3658 C C . TRP A 1 452 ? 31.001 -0.960 -5.799 1.00 78.19 452 TRP A C 1
ATOM 3660 O O . TRP A 1 452 ? 31.254 -1.788 -6.677 1.00 78.19 452 TRP A O 1
ATOM 3670 N N . PHE A 1 453 ? 31.537 0.265 -5.825 1.00 77.88 453 PHE A N 1
ATOM 3671 C CA . PHE A 1 453 ? 32.444 0.690 -6.896 1.00 77.88 453 PHE A CA 1
ATOM 3672 C C . PHE A 1 453 ? 33.763 -0.084 -6.903 1.00 77.88 453 PHE A C 1
ATOM 3674 O O . PHE A 1 453 ? 34.278 -0.388 -7.980 1.00 77.88 453 PHE A O 1
ATOM 3681 N N . THR A 1 454 ? 34.296 -0.439 -5.736 1.00 79.12 454 THR A N 1
ATOM 3682 C CA . THR A 1 454 ? 35.501 -1.268 -5.623 1.00 79.12 454 THR A CA 1
ATOM 3683 C C . THR A 1 454 ? 35.253 -2.678 -6.158 1.00 79.12 454 THR A C 1
ATOM 3685 O O . THR A 1 454 ? 36.042 -3.167 -6.968 1.00 79.12 454 THR A O 1
ATOM 3688 N N . CYS A 1 455 ? 34.133 -3.310 -5.797 1.00 76.94 455 CYS A N 1
ATOM 3689 C CA . CYS A 1 455 ? 33.727 -4.603 -6.351 1.00 76.94 455 CYS A CA 1
ATOM 3690 C C . CYS A 1 455 ? 33.547 -4.539 -7.873 1.00 76.94 455 CYS A C 1
ATOM 3692 O O . CYS A 1 455 ? 34.016 -5.428 -8.583 1.00 76.94 455 CYS A O 1
ATOM 3694 N N . ARG A 1 456 ? 32.952 -3.457 -8.392 1.00 71.75 456 ARG A N 1
ATOM 3695 C CA . ARG A 1 456 ? 32.825 -3.226 -9.837 1.00 71.75 456 ARG A CA 1
ATOM 3696 C C . ARG A 1 456 ? 34.183 -3.090 -10.529 1.00 71.75 456 ARG A C 1
ATOM 3698 O O . ARG A 1 456 ? 34.403 -3.733 -11.547 1.00 71.75 456 ARG A O 1
ATOM 3705 N N . ARG A 1 457 ? 35.107 -2.285 -9.989 1.00 72.12 457 ARG A N 1
ATOM 3706 C CA . ARG A 1 457 ? 36.468 -2.126 -10.546 1.00 72.12 457 ARG A CA 1
ATOM 3707 C C . ARG A 1 457 ? 37.239 -3.444 -10.578 1.00 72.12 457 ARG A C 1
ATOM 3709 O O . ARG A 1 457 ? 38.015 -3.667 -11.495 1.00 72.12 457 ARG A O 1
ATOM 3716 N N . ARG A 1 458 ? 36.999 -4.316 -9.598 1.00 72.75 458 ARG A N 1
ATOM 3717 C CA . ARG A 1 458 ? 37.576 -5.666 -9.524 1.00 72.75 458 ARG A CA 1
ATOM 3718 C C . ARG A 1 458 ? 36.854 -6.696 -10.404 1.00 72.75 458 ARG A C 1
ATOM 3720 O O . ARG A 1 458 ? 37.207 -7.865 -10.359 1.00 72.75 458 ARG A O 1
ATOM 3727 N N . GLY A 1 459 ? 35.836 -6.289 -11.166 1.00 64.69 459 GLY A N 1
ATOM 3728 C CA . GLY A 1 459 ? 35.069 -7.177 -12.043 1.00 64.69 459 GLY A CA 1
ATOM 3729 C C . GLY A 1 459 ? 34.143 -8.158 -11.317 1.00 64.69 459 GLY A C 1
ATOM 3730 O O . GLY A 1 459 ? 33.586 -9.040 -11.957 1.00 64.69 459 GLY A O 1
ATOM 3731 N N . ILE A 1 460 ? 33.952 -7.998 -10.003 1.00 66.81 460 ILE A N 1
ATOM 3732 C CA . ILE A 1 460 ? 33.112 -8.876 -9.170 1.00 66.81 460 ILE A CA 1
ATOM 3733 C C . ILE A 1 460 ? 31.623 -8.654 -9.476 1.00 66.81 460 ILE A C 1
ATOM 3735 O O . ILE A 1 460 ? 30.814 -9.568 -9.357 1.00 66.81 460 ILE A O 1
ATOM 3739 N N . ILE A 1 461 ? 31.251 -7.429 -9.864 1.00 63.78 461 ILE A N 1
ATOM 3740 C CA . ILE A 1 461 ? 29.868 -7.025 -10.147 1.00 63.78 461 ILE A CA 1
ATOM 3741 C C . ILE A 1 461 ? 29.825 -6.319 -11.508 1.00 63.78 461 ILE A C 1
ATOM 3743 O O . ILE A 1 461 ? 30.606 -5.395 -11.752 1.00 63.78 461 ILE A O 1
ATOM 3747 N N . GLY A 1 462 ? 28.903 -6.730 -12.383 1.00 57.25 462 GLY A N 1
ATOM 3748 C CA . GLY A 1 462 ? 28.654 -6.089 -13.676 1.00 57.25 462 GLY A CA 1
ATOM 3749 C C . GLY A 1 462 ? 27.783 -4.828 -13.594 1.00 57.25 462 GLY A C 1
ATOM 3750 O O . GLY A 1 462 ? 27.118 -4.578 -12.583 1.00 57.25 462 GLY A O 1
ATOM 3751 N N . PRO A 1 463 ? 27.761 -3.991 -14.646 1.00 58.84 463 PRO A N 1
ATOM 3752 C CA . PRO A 1 463 ? 26.791 -2.912 -14.738 1.00 58.84 463 PRO A CA 1
ATOM 3753 C C . PRO A 1 463 ? 25.377 -3.501 -14.885 1.00 58.84 463 PRO A C 1
ATOM 3755 O O . PRO A 1 463 ? 25.153 -4.405 -15.682 1.00 58.84 463 PRO A O 1
ATOM 3758 N N . SER A 1 464 ? 24.415 -2.987 -14.117 1.00 58.00 464 SER A N 1
ATOM 3759 C CA . SER A 1 464 ? 23.007 -3.380 -14.230 1.00 58.00 464 SER A CA 1
ATOM 3760 C C . SER A 1 464 ? 22.120 -2.141 -14.235 1.00 58.00 464 SER A C 1
ATOM 3762 O O . SER A 1 464 ? 21.922 -1.484 -13.214 1.00 58.00 464 SER A O 1
ATOM 3764 N N . THR A 1 465 ? 21.589 -1.827 -15.415 1.00 54.94 465 THR A N 1
ATOM 3765 C CA . THR A 1 465 ? 20.492 -0.869 -15.558 1.00 54.94 465 THR A CA 1
ATOM 3766 C C . THR A 1 465 ? 19.420 -1.502 -16.420 1.00 54.94 465 THR A C 1
ATOM 3768 O O . THR A 1 465 ? 19.710 -1.988 -17.515 1.00 54.94 465 THR A O 1
ATOM 3771 N N . ALA A 1 466 ? 18.197 -1.487 -15.910 1.00 58.25 466 ALA A N 1
ATOM 3772 C CA . ALA A 1 466 ? 17.008 -1.990 -16.578 1.00 58.25 466 ALA A CA 1
ATOM 3773 C C . ALA A 1 466 ? 16.024 -0.845 -16.844 1.00 58.25 466 ALA A C 1
ATOM 3775 O O . ALA A 1 466 ? 16.067 0.193 -16.180 1.00 58.25 466 ALA A O 1
ATOM 3776 N N . TYR A 1 467 ? 15.093 -1.051 -17.773 1.00 71.38 467 TYR A N 1
ATOM 3777 C CA . TYR A 1 467 ? 13.880 -0.234 -17.809 1.00 71.38 467 TYR A CA 1
ATOM 3778 C C . TYR A 1 467 ? 12.820 -0.870 -16.963 1.00 71.38 467 TYR A C 1
ATOM 3780 O O . TYR A 1 467 ? 12.607 -2.077 -17.054 1.00 71.38 467 TYR A O 1
ATOM 3788 N N . HIS A 1 468 ? 12.118 -0.035 -16.216 1.00 65.69 468 HIS A N 1
ATOM 3789 C CA . HIS A 1 468 ? 10.898 -0.429 -15.564 1.00 65.69 468 HIS A CA 1
ATOM 3790 C C . HIS A 1 468 ? 9.739 0.418 -16.071 1.00 65.69 468 HIS A C 1
ATOM 3792 O O . HIS A 1 468 ? 9.865 1.633 -16.253 1.00 65.69 468 HIS A O 1
ATOM 3798 N N . TRP A 1 469 ? 8.631 -0.257 -16.327 1.00 63.41 469 TRP A N 1
ATOM 3799 C CA . TRP A 1 469 ? 7.321 0.340 -16.499 1.00 63.41 469 TRP A CA 1
ATOM 3800 C C . TRP A 1 469 ? 6.451 -0.179 -15.366 1.00 63.41 469 TRP A C 1
ATOM 3802 O O . TRP A 1 469 ? 6.436 -1.387 -15.157 1.00 63.41 469 TRP A O 1
ATOM 3812 N N . SER A 1 470 ? 5.775 0.706 -14.644 1.00 65.81 470 SER A N 1
ATOM 3813 C CA . SER A 1 470 ? 4.812 0.316 -13.619 1.00 65.81 470 SER A CA 1
ATOM 3814 C C . SER A 1 470 ? 3.493 1.045 -13.817 1.00 65.81 470 SER A C 1
ATOM 3816 O O . SER A 1 470 ? 3.464 2.177 -14.324 1.00 65.81 470 SER A O 1
ATOM 3818 N N . VAL A 1 471 ? 2.403 0.373 -13.482 1.00 68.44 471 VAL A N 1
ATOM 3819 C CA . VAL A 1 471 ? 1.046 0.890 -13.588 1.00 68.44 471 VAL A CA 1
ATOM 3820 C C . VAL A 1 471 ? 0.269 0.458 -12.370 1.00 68.44 471 VAL A C 1
ATOM 3822 O O . VAL A 1 471 ? 0.078 -0.734 -12.171 1.00 68.44 471 VAL A O 1
ATOM 3825 N N . LEU A 1 472 ? -0.246 1.440 -11.638 1.00 80.31 472 LEU A N 1
ATOM 3826 C CA . LEU A 1 472 ? -1.293 1.207 -10.658 1.00 80.31 472 LEU A CA 1
ATOM 3827 C C . LEU A 1 472 ? -2.638 1.245 -11.383 1.00 80.31 472 LEU A C 1
ATOM 3829 O O . LEU A 1 472 ? -2.986 2.280 -11.970 1.00 80.31 472 LEU A O 1
ATOM 3833 N N . THR A 1 473 ? -3.332 0.111 -11.374 1.00 78.75 473 THR A N 1
ATOM 3834 C CA . THR A 1 473 ? -4.637 -0.089 -12.012 1.00 78.75 473 THR A CA 1
ATOM 3835 C C . THR A 1 473 ? -5.601 -0.823 -11.115 1.00 78.75 473 THR A C 1
ATOM 3837 O O . THR A 1 473 ? -5.105 -1.513 -10.197 1.00 78.75 473 THR A O 1
#

Radius of gyration: 27.49 Å; Cα conta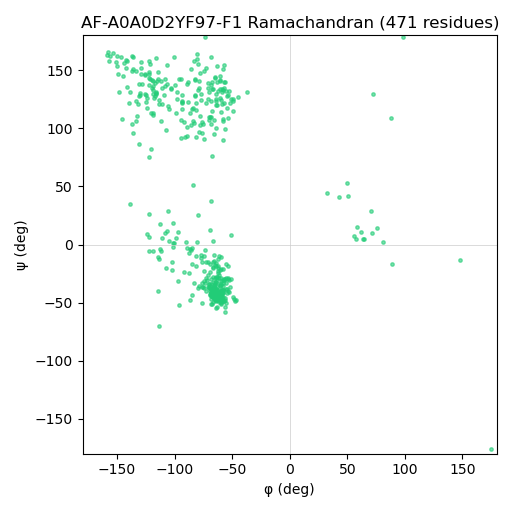cts (8 Å, |Δi|>4): 711; chains: 1; bounding box: 79×48×70 Å

pLDDT: mean 77.57, std 18.71, range [27.44, 98.25]

Sequence (473 aa):
MEGLVEGEQDPPYLCMHSNHSARRLEDDRISSSYDIDSLCSFPTSLGVARLGIQWYTQSHVTLNLVDNVHLSMEIPGTREQDGTVTTQPLHTIPNYCLGRVIGLADTFIWAFFPALFSGKLSDPYSQTCIPKKNFVHWYEEVMLPAIQAVVDDNNILQYIPKTHAIASSDCSAPREALAALAVAEEEEADMEEELDGFTGAKRRDGPAAQPGSRRKHFYVTLQSRYLAALWEEIHSRAALWPEYAGLRLYMAAKNTKLTWMRPTFESALAEWQHHWNSAVDEAYIDPDVTYIDIGRQMTPADTGPHGRVLIWRRCCMDRLWRRRLQWSRIQNRLYHREEDACKDESGKRQAPPIRRTTYPFVTLRDARDMTITPSSSSWELRNGLVYSQFYNLIKVPFDAAKQYPFQNRHTESMALDPSYLRDQRNSTRGAHAHQSRVQCAYRLSKLRIHIWFTCRRRGIIGPSTAYHWSVLT

Organism: Fusarium oxysporum (strain Fo5176) (NCBI:txid660025)

Mean predicted aligned error: 12.84 Å

Solvent-accessible surface area (backbone atoms only — not comparable to full-atom values): 26427 Å² total; per-residue (Å²): 133,88,80,83,74,88,78,73,71,71,77,77,69,86,58,68,71,84,78,67,71,90,62,80,74,62,67,92,48,50,47,53,35,15,22,41,32,31,37,41,32,50,36,81,34,57,38,22,25,56,62,8,32,40,30,32,77,53,83,48,77,90,61,35,61,56,62,85,79,89,49,65,43,66,26,65,48,63,97,85,54,83,84,49,69,44,76,42,51,48,26,57,31,15,33,36,42,42,25,34,41,33,78,41,80,73,25,33,34,28,44,35,28,29,42,62,50,73,95,76,64,95,45,55,66,70,35,15,45,63,56,67,72,58,47,45,46,44,38,61,68,20,50,50,52,19,46,62,74,61,51,91,40,69,87,58,52,72,72,48,65,90,41,58,67,51,31,55,49,62,58,42,47,69,56,50,55,52,50,52,50,51,50,50,55,48,53,50,51,52,51,50,54,64,56,50,75,78,54,90,84,83,82,88,74,76,84,74,80,76,80,78,86,73,84,76,77,56,61,43,81,46,56,32,94,44,26,42,61,29,37,53,42,30,50,62,49,34,70,79,37,73,61,38,38,66,59,41,46,38,35,39,25,64,81,35,32,80,79,28,52,25,71,40,61,69,60,16,49,51,53,45,48,53,41,43,64,68,15,43,36,64,92,28,47,55,72,94,57,41,34,38,27,44,32,38,38,41,38,54,65,47,60,47,61,84,26,52,69,44,74,48,36,43,69,59,53,51,52,49,48,53,52,50,53,54,52,48,57,49,52,41,51,56,53,45,60,67,56,51,78,74,60,83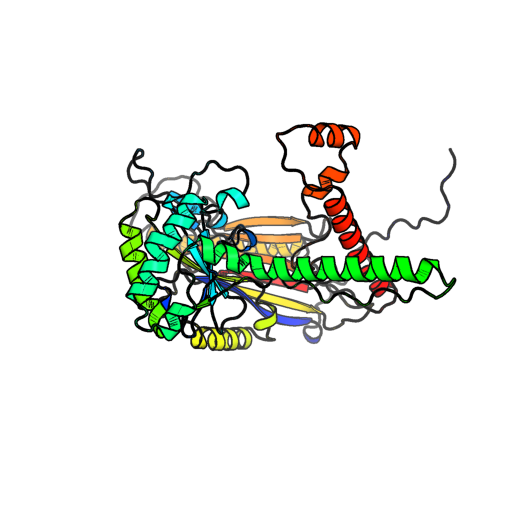,92,71,94,66,86,75,75,68,55,56,46,81,48,76,42,73,38,91,84,36,91,60,29,37,27,40,38,38,37,49,33,94,86,17,55,52,38,76,69,46,35,59,36,40,38,38,37,62,44,64,47,84,74,40,47,56,96,81,50,45,62,89,66,55,77,64,55,60,62,73,76,50,57,71,66,62,53,51,56,50,68,74,40,98,84,62,90,79,74,58,62,69,58,47,51,49,55,50,51,52,38,50,49,52,42,50,52,46,53,52,37,35,76,70,50,77,40,34,51,68,27,19,42,35,40,36,30,37,52

Foldseek 3Di:
DDDDDPDPDPPPPPPPVVDDDPDDDPVVFKFKKKAFFKKKFWFQWLLFFQFFWFFQLDFDLVPFQQDQPLDWDWAADDPPDDRDTDIDTRLQFAKGFGGARPLADQKTKIKTQRLLQDVDDDDSSVRNHDPPVVSQCLNQQFQLVLCVVQDPDPVQNVPPQNGSVSSVVVQCVVVVVVVVVVVVVVVVVVVVVVVVVVPDDDDDPDDDDDDDDPSDRRGRTDGSVRTRSSGVRNCVRLVVPSSRPPTTMMMMHGRCGVVQMDSDPVSSVVVNVVSSVVTTDCVRTDPQRMKTKMKMKMWGNDWFLPTDADFAWPVNVVVVVVVVQVVQVVVQVVVVVVVCVPDDDDPDDDDRQKDKDKADDPPDPTGIKIKIAGDPPGPCVSVFWGIKIKDKDDDQLAPDPNHGAPPPPCLVVVVDDPVVLVVVVVDPPDDDDPVVVSVVSNVVNVVSNVVVVVCSVVRVGYDIIMIMMITID